Protein AF-0000000084338579 (afdb_homodimer)

Radius of gyration: 25.17 Å; Cα contacts (8 Å, |Δi|>4): 1989; chains: 2; bounding box: 60×72×58 Å

Organism: Pseudonocardia thermophila (NCBI:txid1848)

Foldseek 3Di:
DAEAEDEDDLVQWDFKFFDDDWPEEDEAFYKYWYKFFAQQNPFDDDQPDFCVVGGDPSSGWTWDTQYFYPPDAFQWKKKKAWLDKDFPDQKFKDWQDFQFFQPFHHPVRDDPDGGDDITMDMWGHDVVVQWTWDADPPDGDIDTHHFQKAWQFKFFHDAPSDMGGLLDQALRTHRQQASLRGHQKMKIHGQRHRRRRIITHNMARDADFASGSRHHRIGMITTIMHIHIGGHDGQSHMWMDHPWKTKTKAKAPPPVVRQVVQLQRQLVVCCVWPVDDSVRSSVVQVPFWDKTWRHRGTPIGMIMIMGTCVVDPDTAPSNPVSVVRVVVSVVVD/DAEAEDEDDLVQWDFKFFDDDWPEEDEAFYKYWYKFFAQQNPFDDDQPDFCVVGGDPSSGWTWDTQYFYPPDAFQWKKKKAWLDKDFPDQKFKDWQDFQFFQPFHHPVRDDPDGGDDITMDMWGHDVVVQWTWDADPPDGDIDTHHFQKAWQFKFFHDAPSDMGGLLDQALRTHRQQASLRGHQKMKIHGQRHRRRRIITHNMARDADFASGSRHHRIGMITTIMHIHIGGHDGQSHMWMDHPWKTKTKAKAPPPVVRQVVQLQRQLVVCCVWPVDDSVRSSVVQVVFWDKTWRHRTTPIGMIMIMGTCVVDPDTQPSNPVSVVRVVVSVVVD

Solvent-accessible surface area (backbone atoms only — not comparable to full-atom values): 31771 Å² total; per-residue (Å²): 126,55,74,47,77,48,70,71,54,85,89,54,46,32,44,46,30,32,92,63,77,60,73,45,78,46,55,62,57,26,33,38,42,35,43,26,46,12,35,56,60,73,56,66,85,46,56,81,44,43,60,89,79,59,55,51,84,84,54,36,29,32,23,39,43,23,34,25,32,60,88,40,36,58,45,14,20,39,36,40,31,32,60,41,64,40,76,65,48,63,46,24,32,31,44,40,46,66,39,45,24,46,86,46,40,29,94,85,50,76,58,91,66,78,52,57,72,69,44,33,47,59,27,46,44,37,76,91,79,44,26,34,32,48,60,41,82,69,60,85,59,69,40,73,35,69,56,49,44,26,40,25,22,48,26,28,16,42,49,91,86,38,66,40,56,34,59,37,24,42,53,35,26,22,30,40,39,27,70,74,48,21,62,62,23,28,38,37,35,31,20,43,34,76,20,26,36,32,32,37,19,21,20,23,43,23,46,12,38,19,22,36,40,55,40,36,31,26,17,30,23,36,36,32,34,37,36,38,72,41,86,42,82,38,44,78,40,30,32,38,37,47,95,55,32,43,32,18,44,10,46,24,77,57,51,56,53,2,39,40,44,4,46,54,48,43,32,53,48,43,23,72,70,69,63,39,38,67,68,45,26,44,56,52,43,17,38,55,22,41,28,42,31,14,22,52,42,49,83,22,17,22,16,34,29,33,37,54,43,87,70,46,78,91,72,58,66,79,83,34,46,58,62,53,50,51,55,55,45,61,68,73,106,125,54,74,48,78,50,69,71,54,84,89,53,47,31,46,45,31,32,93,65,76,59,73,45,78,45,54,62,56,26,35,38,42,34,43,25,46,13,35,57,60,74,54,65,85,46,56,82,45,42,60,88,79,59,55,50,85,83,55,37,30,32,24,38,40,24,36,26,32,61,86,39,36,61,45,14,20,39,37,40,30,31,60,40,64,40,77,64,49,62,48,25,31,31,44,38,45,67,41,44,25,47,86,45,41,28,93,84,50,76,58,91,66,76,50,56,72,67,45,33,47,60,26,46,44,39,76,90,79,43,26,33,32,48,60,42,81,66,60,86,58,68,40,74,35,70,56,49,43,24,40,25,21,47,27,29,17,42,50,93,85,39,66,40,55,35,60,36,25,41,54,35,27,23,29,39,38,29,68,74,47,21,62,62,22,29,38,38,35,31,20,44,33,75,22,26,37,32,34,36,19,22,20,23,43,23,44,12,39,20,22,35,41,56,40,35,32,25,17,29,24,36,36,32,34,38,37,37,70,41,88,43,82,38,44,78,39,30,33,39,37,47,95,55,30,42,33,19,43,10,47,24,77,58,51,56,54,2,38,40,44,4,46,55,48,42,32,53,47,42,24,73,69,69,62,38,38,68,70,44,24,43,55,52,43,17,40,56,22,40,28,43,32,13,22,54,42,49,83,20,17,22,18,34,28,35,38,55,44,88,68,46,77,91,73,58,65,79,84,36,45,58,62,53,50,52,54,54,46,60,69,73,106

Sequence (666 aa):
MDVVEFRPTPEQYAWTFGGVAPTHRIKPGTVLKLWTEDAFSGRITSTTDRPSAVLNMAEVNPQTGPFYVEGAEPGDTLALHIVDLTPARDWGASTTIPFFGGLTGTDRTALLNEPLPEQTWIYQVDRAAGTVRFEAQRGSLVIDLPLAPMLGTVGVAPPGREVRTSLVPDTFGGNMDTPEMKPGTTCYLGVNVEGALFSVGDGHYRQGEGESCGTAVEGAMDVTLIVELIKGGAPPWPRLEHDDHYAVVGSARPLEDAWRASQVGMIGWLGELYGLAELDAYQLLTQASKAPLANVVDVNYSALTLLEKSLLPAASAYDGMHAHLRSIAKGLSMDVVEFRPTPEQYAWTFGGVAPTHRIKPGTVLKLWTEDAFSGRITSTTDRPSAVLNMAEVNPQTGPFYVEGAEPGDTLALHIVDLTPARDWGASTTIPFFGGLTGTDRTALLNEPLPEQTWIYQVDRAAGTVRFEAQRGSLVIDLPLAPMLGTVGVAPPGREVRTSLVPDTFGGNMDTPEMKPGTTCYLGVNVEGALFSVGDGHYRQGEGESCGTAVEGAMDVTLIVELIKGGAPPWPRLEHDDHYAVVGSARPLEDAWRASQVGMIGWLGELYGLAELDAYQLLTQASKAPLANVVDVNYSALTLLEKSLLPAASAYDGMHAHLRSIAKGLS

Secondary structure (DSSP, 8-state):
--EEEE---GGG-B-EESSS--SEEE-TT-EEEEEE--TTTT---STT--HHHH--GGG-S-EEEEEEETT--TT-EEEEEEEEEEESSSEEEEEEBTTBSTTS--SSS--SSPPPPPEEEEEEEETTTTEEEEE-SSSS-EEEEEP--EEEEEE---STT--EETT-EETTEES---TTS-TTPEEEEE--STTEEEEEEEEEEE--TB-TTS--EE--EEEEEEEEEESS---SS-EEE-SSEEEEEEEESSHHHHHHHHHHHHHHHHHHHH---HHHHHHHHHHH-B--EEESSSSSEEEEEEEEGGGS----GGGGHHHHHHHHHHHH-/--EEEE---GGG-B-EESSS--SEEE-TT-EEEEEE--TTTT---STT--HHHH--GGG-S-EEEEEEETT--TT-EEEEEEEEEEESSSEEEEEEBTTBSTTS--SSS--SSPPPPPEEEEEEEETTTTEEEEE-SSSS-EEEEEP--EEEEEE---STT--EETT-EETTEES---TTS-TTPEEEEE--STTEEEEEEEEEEE--TB-TTS--EE--EEEEEEEEEESS---SS-EEE-SSEEEEEEEESSHHHHHHHHHHHHHHHHHHHH---HHHHHHHHHHH-B--EEESSSSSEEEEEEEEGGGS----GGGGHHHHHHHHHHHH-

Nearest PDB structures (foldseek):
  5ubu-assembly1_A  TM=9.499E-01  e=3.798E-36  Yersinia enterocolitica subsp. palearctica Y11
  2ii1-assembly2_B  TM=9.496E-01  e=6.805E-31  Halalkalibacterium halodurans
  3tkk-assembly2_D  TM=9.260E-01  e=2.497E-30  Caldanaerobacter subterraneus subsp. tengcongensis
  2f4l-assembly2_D  TM=9.313E-01  e=1.833E-28  Thermotoga maritima MSB8
  3b9t-assembly2_D  TM=8.393E-01  e=1.686E-26  Methylobacillus flagellatus KT

pLDDT: mean 97.5, std 2.76, range [66.0, 99.0]

Structure (mmCIF, N/CA/C/O backbone):
data_AF-0000000084338579-model_v1
#
loop_
_entity.id
_entity.type
_entity.pdbx_description
1 polymer Acetamidase/formamidase
#
loop_
_atom_site.group_PDB
_atom_site.id
_atom_site.type_symbol
_atom_site.label_atom_id
_atom_site.label_alt_id
_atom_site.label_comp_id
_atom_site.label_asym_id
_atom_site.label_entity_id
_atom_site.label_seq_id
_atom_site.pdbx_PDB_ins_code
_atom_site.Cartn_x
_atom_site.Cartn_y
_atom_site.Cartn_z
_atom_site.occupancy
_atom_site.B_iso_or_equiv
_atom_site.auth_seq_id
_atom_site.auth_comp_id
_atom_site.auth_asym_id
_atom_site.auth_atom_id
_atom_site.pdbx_PDB_model_num
ATOM 1 N N . MET A 1 1 ? -13.477 36.688 0.063 1 83.75 1 MET A N 1
ATOM 2 C CA . MET A 1 1 ? -12.844 35.625 0.823 1 83.75 1 MET A CA 1
ATOM 3 C C . MET A 1 1 ? -11.75 36.156 1.734 1 83.75 1 MET A C 1
ATOM 5 O O . MET A 1 1 ? -10.945 37 1.312 1 83.75 1 MET A O 1
ATOM 9 N N . ASP A 1 2 ? -11.797 35.906 3.064 1 92 2 ASP A N 1
ATOM 10 C CA . ASP A 1 2 ? -10.797 36.344 4.027 1 92 2 ASP A CA 1
ATOM 11 C C . ASP A 1 2 ? -9.477 35.594 3.842 1 92 2 ASP A C 1
ATOM 13 O O . ASP A 1 2 ? -9.477 34.406 3.543 1 92 2 ASP A O 1
ATOM 17 N N . VAL A 1 3 ? -8.438 36.344 3.9 1 96.69 3 VAL A N 1
ATOM 18 C CA . VAL A 1 3 ? -7.105 35.781 3.826 1 96.69 3 VAL A CA 1
ATOM 19 C C . VAL A 1 3 ? -6.34 36.062 5.117 1 96.69 3 VAL A C 1
ATOM 21 O O . VAL A 1 3 ? -6.305 37.219 5.574 1 96.69 3 VAL A O 1
ATOM 24 N N . VAL A 1 4 ? -5.836 35.094 5.734 1 97.94 4 VAL A N 1
ATOM 25 C CA . VAL A 1 4 ? -4.984 35.219 6.914 1 97.94 4 VAL A CA 1
ATOM 26 C C . VAL A 1 4 ? -3.58 34.719 6.594 1 97.94 4 VAL A C 1
ATOM 28 O O . VAL A 1 4 ? -3.416 33.594 6.098 1 97.94 4 VAL A O 1
ATOM 31 N N . GLU A 1 5 ? -2.586 35.531 6.77 1 98.31 5 GLU A N 1
ATOM 32 C CA . GLU A 1 5 ? -1.183 35.156 6.641 1 98.31 5 GLU A CA 1
ATOM 33 C C . GLU A 1 5 ? -0.532 34.969 8.008 1 98.31 5 GLU A C 1
ATOM 35 O O . GLU A 1 5 ? -0.719 35.812 8.906 1 98.31 5 GLU A O 1
ATOM 40 N N . PHE A 1 6 ? 0.14 33.906 8.148 1 98.5 6 PHE A N 1
ATOM 41 C CA . PHE A 1 6 ? 0.76 33.656 9.445 1 98.5 6 PHE A CA 1
ATOM 42 C C . PHE A 1 6 ? 2.088 32.938 9.289 1 98.5 6 PHE A C 1
ATOM 44 O O . PHE A 1 6 ? 2.135 31.828 8.75 1 98.5 6 PHE A O 1
ATOM 51 N N . ARG A 1 7 ? 3.158 33.469 9.641 1 98.12 7 ARG A N 1
ATOM 52 C CA . ARG A 1 7 ? 4.496 32.906 9.781 1 98.12 7 ARG A CA 1
ATOM 53 C C . ARG A 1 7 ? 4.945 32.906 11.234 1 98.12 7 ARG A C 1
ATOM 55 O O . ARG A 1 7 ? 5.477 33.906 11.727 1 98.12 7 ARG A O 1
ATOM 62 N N . PRO A 1 8 ? 4.777 31.797 11.922 1 98.06 8 PRO A N 1
ATOM 63 C CA . PRO A 1 8 ? 5.094 31.781 13.352 1 98.06 8 PRO A CA 1
ATOM 64 C C . PRO A 1 8 ? 6.582 31.984 13.633 1 98.06 8 PRO A C 1
ATOM 66 O O . PRO A 1 8 ? 7.422 31.531 12.852 1 98.06 8 PRO A O 1
ATOM 69 N N . THR A 1 9 ? 6.879 32.656 14.75 1 96.19 9 THR A N 1
ATOM 70 C CA . THR A 1 9 ? 8.211 32.562 15.344 1 96.19 9 THR A CA 1
ATOM 71 C C . THR A 1 9 ? 8.391 31.281 16.141 1 96.19 9 THR A C 1
ATOM 73 O O . THR A 1 9 ? 7.41 30.609 16.453 1 96.19 9 THR A O 1
ATOM 76 N N . PRO A 1 10 ? 9.602 30.906 16.406 1 94.25 10 PRO A N 1
ATOM 77 C CA . PRO A 1 10 ? 9.836 29.641 17.125 1 94.25 10 PRO A CA 1
ATOM 78 C C . PRO A 1 10 ? 9.062 29.547 18.422 1 94.25 10 PRO A C 1
ATOM 80 O O . PRO A 1 10 ? 8.648 28.453 18.828 1 94.25 10 PRO A O 1
ATOM 83 N N . GLU A 1 11 ? 8.789 30.719 19.078 1 94.94 11 GLU A N 1
ATOM 84 C CA . GLU A 1 11 ? 8.094 30.734 20.359 1 94.94 11 GLU A CA 1
ATOM 85 C C . GLU A 1 11 ? 6.598 30.484 20.172 1 94.94 11 GLU A C 1
ATOM 87 O O . GLU A 1 11 ? 5.887 30.219 21.141 1 94.94 11 GLU A O 1
ATOM 92 N N . GLN A 1 12 ? 6.18 30.516 18.969 1 97.12 12 GLN A N 1
ATOM 93 C CA . GLN A 1 12 ? 4.75 30.406 18.688 1 97.12 12 GLN A CA 1
ATOM 94 C C . GLN A 1 12 ? 4.402 29 18.172 1 97.12 12 GLN A C 1
ATOM 96 O O . GLN A 1 12 ? 3.23 28.703 17.953 1 97.12 12 GLN A O 1
ATOM 101 N N . TYR A 1 13 ? 5.422 28.188 18.016 1 97.56 13 TYR A N 1
ATOM 102 C CA . TYR A 1 13 ? 5.156 26.828 17.578 1 97.56 13 TYR A CA 1
ATOM 103 C C . TYR A 1 13 ? 4.41 26.031 18.641 1 97.56 13 TYR A C 1
ATOM 105 O O . TYR A 1 13 ? 4.629 26.25 19.844 1 97.56 13 TYR A O 1
ATOM 113 N N . ALA A 1 14 ? 3.523 25.234 18.234 1 97.5 14 ALA A N 1
ATOM 114 C CA . ALA A 1 14 ? 2.957 24.203 19.094 1 97.5 14 ALA A CA 1
ATOM 115 C C . ALA A 1 14 ? 3.594 22.844 18.812 1 97.5 14 ALA A C 1
ATOM 117 O O . ALA A 1 14 ? 3.973 22.562 17.672 1 97.5 14 ALA A O 1
ATOM 118 N N . TRP A 1 15 ? 3.689 21.969 19.828 1 98.12 15 TRP A N 1
ATOM 119 C CA . TRP A 1 15 ? 4.281 20.641 19.656 1 98.12 15 TRP A CA 1
ATOM 120 C C . TRP A 1 15 ? 3.299 19.547 20.047 1 98.12 15 TRP A C 1
ATOM 122 O O . TRP A 1 15 ? 3.68 18.391 20.188 1 98.12 15 TRP A O 1
ATOM 132 N N . THR A 1 16 ? 2.092 19.969 20.297 1 98.19 16 THR A N 1
ATOM 133 C CA . THR A 1 16 ? 1.02 19.047 20.672 1 98.19 16 THR A CA 1
ATOM 134 C C . THR A 1 16 ? -0.261 19.375 19.906 1 98.19 16 THR A C 1
ATOM 136 O O . THR A 1 16 ? -0.4 20.469 19.359 1 98.19 16 THR A O 1
ATOM 139 N N . PHE A 1 17 ? -1.096 18.422 19.781 1 98.44 17 PHE A N 1
ATOM 140 C CA . PHE A 1 17 ? -2.508 18.641 19.5 1 98.44 17 PHE A CA 1
ATOM 141 C C . PHE A 1 17 ? -3.32 18.703 20.781 1 98.44 17 PHE A C 1
ATOM 143 O O . PHE A 1 17 ? -3.295 17.766 21.578 1 98.44 17 PHE A O 1
ATOM 150 N N . GLY A 1 18 ? -3.967 19.812 20.906 1 97.81 18 GLY A N 1
ATOM 151 C CA . GLY A 1 18 ? -4.598 20.078 22.188 1 97.81 18 GLY A CA 1
ATOM 152 C C . GLY A 1 18 ? -3.668 20.75 23.188 1 97.81 18 GLY A C 1
ATOM 153 O O . GLY A 1 18 ? -2.447 20.703 23.031 1 97.81 18 GLY A O 1
ATOM 154 N N . GLY A 1 19 ? -4.234 21.469 24.125 1 97.44 19 GLY A N 1
ATOM 155 C CA . GLY A 1 19 ? -3.492 22 25.25 1 97.44 19 GLY A CA 1
ATOM 156 C C . GLY A 1 19 ? -2.805 23.312 24.953 1 97.44 19 GLY A C 1
ATOM 157 O O . GLY A 1 19 ? -2.098 23.859 25.812 1 97.44 19 GLY A O 1
ATOM 158 N N . VAL A 1 20 ? -2.896 23.844 23.797 1 97.25 20 VAL A N 1
ATOM 159 C CA . VAL A 1 20 ? -2.297 25.109 23.391 1 97.25 20 VAL A CA 1
ATOM 160 C C . VAL A 1 20 ? -3.389 26.094 22.953 1 97.25 20 VAL A C 1
ATOM 162 O O . VAL A 1 20 ? -4.324 25.703 22.25 1 97.25 20 VAL A O 1
ATOM 165 N N . ALA A 1 21 ? -3.307 27.344 23.438 1 97.75 21 ALA A N 1
ATOM 166 C CA . ALA A 1 21 ? -4.27 28.359 23.047 1 97.75 21 ALA A CA 1
ATOM 167 C C . ALA A 1 21 ? -4.176 28.656 21.547 1 97.75 21 ALA A C 1
ATOM 169 O O . ALA A 1 21 ? -3.094 28.578 20.953 1 97.75 21 ALA A O 1
ATOM 170 N N . PRO A 1 22 ? -5.301 28.953 20.938 1 98.5 22 PRO A N 1
ATOM 171 C CA . PRO A 1 22 ? -5.25 29.266 19.516 1 98.5 22 PRO A CA 1
ATOM 172 C C . PRO A 1 22 ? -4.43 30.5 19.203 1 98.5 22 PRO A C 1
ATOM 174 O O . PRO A 1 22 ? -4.457 31.469 19.953 1 98.5 22 PRO A O 1
ATOM 177 N N . THR A 1 23 ? -3.777 30.469 18.078 1 98.25 23 THR A N 1
ATOM 178 C CA . THR A 1 23 ? -3.014 31.609 17.609 1 98.25 23 THR A CA 1
ATOM 179 C C . THR A 1 23 ? -3.928 32.625 16.938 1 98.25 23 THR A C 1
ATOM 181 O O . THR A 1 23 ? -3.686 33.844 17 1 98.25 23 THR A O 1
ATOM 184 N N . HIS A 1 24 ? -4.93 32.156 16.234 1 98.44 24 HIS A N 1
ATOM 185 C CA . HIS A 1 24 ? -5.895 32.938 15.484 1 98.44 24 HIS A CA 1
ATOM 186 C C . HIS A 1 24 ? -7.301 32.375 15.602 1 98.44 24 HIS A C 1
ATOM 188 O O . HIS A 1 24 ? -7.461 31.172 15.844 1 98.44 24 HIS A O 1
ATOM 194 N N . ARG A 1 25 ? -8.211 33.219 15.477 1 98.62 25 ARG A N 1
ATOM 195 C CA . ARG A 1 25 ? -9.602 32.844 15.242 1 98.62 25 ARG A CA 1
ATOM 196 C C . ARG A 1 25 ? -10.023 33.188 13.812 1 98.62 25 ARG A C 1
ATOM 198 O O . ARG A 1 25 ? -9.82 34.281 13.344 1 98.62 25 ARG A O 1
ATOM 205 N N . ILE A 1 26 ? -10.57 32.219 13.117 1 98.69 26 ILE A N 1
ATOM 206 C CA . ILE A 1 26 ? -10.883 32.406 11.703 1 98.69 26 ILE A CA 1
ATOM 207 C C . ILE A 1 26 ? -12.305 31.938 11.422 1 98.69 26 ILE A C 1
ATOM 209 O O . ILE A 1 26 ? -12.852 31.125 12.164 1 98.69 26 ILE A O 1
ATOM 213 N N . LYS A 1 27 ? -12.883 32.375 10.32 1 98.56 27 LYS A N 1
ATOM 214 C CA . LYS A 1 27 ? -14.195 31.953 9.852 1 98.56 27 LYS A CA 1
ATOM 215 C C . LYS A 1 27 ? -14.07 30.859 8.797 1 98.56 27 LYS A C 1
ATOM 217 O O . LYS A 1 27 ? -13.109 30.828 8.031 1 98.56 27 LYS A O 1
ATOM 222 N N . PRO A 1 28 ? -15.086 29.953 8.82 1 98.44 28 PRO A N 1
ATOM 223 C CA . PRO A 1 28 ? -15.117 29.062 7.656 1 98.44 28 PRO A CA 1
ATOM 224 C C . PRO A 1 28 ? -15.086 29.828 6.328 1 98.44 28 PRO A C 1
ATOM 226 O O . PRO A 1 28 ? -15.719 30.875 6.203 1 98.44 28 PRO A O 1
ATOM 229 N N . GLY A 1 29 ? -14.336 29.266 5.418 1 97.69 29 GLY A N 1
ATOM 230 C CA . GLY A 1 29 ? -14.18 29.938 4.137 1 97.69 29 GLY A CA 1
ATOM 231 C C . GLY A 1 29 ? -12.891 30.75 4.035 1 97.69 29 GLY A C 1
ATOM 232 O O . GLY A 1 29 ? -12.562 31.266 2.971 1 97.69 29 GLY A O 1
ATOM 233 N N . THR A 1 30 ? -12.102 30.812 5.062 1 98.31 30 THR A N 1
ATOM 234 C CA . THR A 1 30 ? -10.875 31.594 5.109 1 98.31 30 THR A CA 1
ATOM 235 C C . THR A 1 30 ? -9.758 30.906 4.332 1 98.31 30 THR A C 1
ATOM 237 O O . THR A 1 30 ? -9.609 29.672 4.406 1 98.31 30 THR A O 1
ATOM 240 N N . VAL A 1 31 ? -9.016 31.656 3.529 1 98.62 31 VAL A N 1
ATOM 241 C CA . VAL A 1 31 ? -7.766 31.203 2.936 1 98.62 31 VAL A CA 1
ATOM 242 C C . VAL A 1 31 ? -6.609 31.484 3.891 1 98.62 31 VAL A C 1
ATOM 244 O O . VAL A 1 31 ? -6.465 32.625 4.379 1 98.62 31 VAL A O 1
ATOM 247 N N . LEU A 1 32 ? -5.848 30.516 4.172 1 98.75 32 LEU A N 1
ATOM 248 C CA . LEU A 1 32 ? -4.668 30.656 5.02 1 98.75 32 LEU A CA 1
ATOM 249 C C . LEU A 1 32 ? -3.389 30.547 4.191 1 98.75 32 LEU A C 1
ATOM 251 O O . LEU A 1 32 ? -3.227 29.625 3.402 1 98.75 32 LEU A O 1
ATOM 255 N N . LYS A 1 33 ? -2.518 31.484 4.27 1 98.62 33 LYS A N 1
ATOM 256 C CA . LYS A 1 33 ? -1.148 31.453 3.766 1 98.62 33 LYS A CA 1
ATOM 257 C C . LYS A 1 33 ? -0.145 31.312 4.906 1 98.62 33 LYS A C 1
ATOM 259 O O . LYS A 1 33 ? 0.092 32.281 5.652 1 98.62 33 LYS A O 1
ATOM 264 N N . LEU A 1 34 ? 0.449 30.172 4.988 1 98.81 34 LEU A N 1
ATOM 265 C CA . LEU A 1 34 ? 1.181 29.812 6.195 1 98.81 34 LEU A CA 1
ATOM 266 C C . LEU A 1 34 ? 2.625 29.453 5.867 1 98.81 34 LEU A C 1
ATOM 268 O O . LEU A 1 34 ? 2.934 29.078 4.734 1 98.81 34 LEU A O 1
ATOM 272 N N . TRP A 1 35 ? 3.443 29.672 6.855 1 98.5 35 TRP A N 1
ATOM 273 C CA . TRP A 1 35 ? 4.762 29.062 6.891 1 98.5 35 TRP A CA 1
ATOM 274 C C . TRP A 1 35 ? 4.801 27.922 7.902 1 98.5 35 TRP A C 1
ATOM 276 O O . TRP A 1 35 ? 4.324 28.062 9.031 1 98.5 35 TRP A O 1
ATOM 286 N N . THR A 1 36 ? 5.293 26.75 7.5 1 98.62 36 THR A N 1
ATOM 287 C CA . THR A 1 36 ? 5.555 25.641 8.43 1 98.62 36 THR A CA 1
ATOM 288 C C . THR A 1 36 ? 7.039 25.312 8.461 1 98.62 36 THR A C 1
ATOM 290 O O . THR A 1 36 ? 7.707 25.312 7.426 1 98.62 36 THR A O 1
ATOM 293 N N . GLU A 1 37 ? 7.551 25.141 9.625 1 97.94 37 GLU A N 1
ATOM 294 C CA . GLU A 1 37 ? 8.922 24.688 9.805 1 97.94 37 GLU A CA 1
ATOM 295 C C . GLU A 1 37 ? 9.039 23.188 9.547 1 97.94 37 GLU A C 1
ATOM 297 O O . GLU A 1 37 ? 8.031 22.469 9.516 1 97.94 37 GLU A O 1
ATOM 302 N N . ASP A 1 38 ? 10.273 22.719 9.258 1 97.38 38 ASP A N 1
ATOM 303 C CA . ASP A 1 38 ? 10.492 21.297 9.031 1 97.38 38 ASP A CA 1
ATOM 304 C C . ASP A 1 38 ? 10.422 20.516 10.352 1 97.38 38 ASP A C 1
ATOM 306 O O . ASP A 1 38 ? 10.312 21.109 11.422 1 97.38 38 ASP A O 1
ATOM 310 N N . ALA A 1 39 ? 10.438 19.234 10.25 1 97.62 39 ALA A N 1
ATOM 311 C CA . ALA A 1 39 ? 10.258 18.328 11.391 1 97.62 39 ALA A CA 1
ATOM 312 C C . ALA A 1 39 ? 11.336 18.562 12.445 1 97.62 39 ALA A C 1
ATOM 314 O O . ALA A 1 39 ? 11.109 18.312 13.633 1 97.62 39 ALA A O 1
ATOM 315 N N . PHE A 1 40 ? 12.547 19.078 12.062 1 97.69 40 PHE A N 1
ATOM 316 C CA . PHE A 1 40 ? 13.711 19.172 12.938 1 97.69 40 PHE A CA 1
ATOM 317 C C . PHE A 1 40 ? 13.805 20.562 13.562 1 97.69 40 PHE A C 1
ATOM 319 O O . PHE A 1 40 ? 14.789 20.891 14.227 1 97.69 40 PHE A O 1
ATOM 326 N N . SER A 1 41 ? 12.828 21.438 13.258 1 96.62 41 SER A N 1
ATOM 327 C CA . SER A 1 41 ? 12.797 22.812 13.734 1 96.62 41 SER A CA 1
ATOM 328 C C . SER A 1 41 ? 13.992 23.609 13.211 1 96.62 41 SER A C 1
ATOM 330 O O . SER A 1 41 ? 14.547 24.453 13.922 1 96.62 41 SER A O 1
ATOM 332 N N . GLY A 1 42 ? 14.453 23.219 12.047 1 94.94 42 GLY A N 1
ATOM 333 C CA . GLY A 1 42 ? 15.516 23.938 11.367 1 94.94 42 GLY A CA 1
ATOM 334 C C . GLY A 1 42 ? 16.891 23.625 11.914 1 94.94 42 GLY A C 1
ATOM 335 O O . GLY A 1 42 ? 17.875 24.297 11.578 1 94.94 42 GLY A O 1
ATOM 336 N N . ARG A 1 43 ? 17.031 22.547 12.602 1 96.44 43 ARG A N 1
ATOM 337 C CA . ARG A 1 43 ? 18.266 22.328 13.344 1 96.44 43 ARG A CA 1
ATOM 338 C C . ARG A 1 43 ? 19.234 21.469 12.555 1 96.44 43 ARG A C 1
ATOM 340 O O . ARG A 1 43 ? 20.438 21.422 12.852 1 96.44 43 ARG A O 1
ATOM 347 N N . ILE A 1 44 ? 18.75 20.688 11.609 1 97.5 44 ILE A N 1
ATOM 348 C CA . ILE A 1 44 ? 19.625 19.875 10.758 1 97.5 44 ILE A CA 1
ATOM 349 C C . ILE A 1 44 ? 19.859 20.594 9.438 1 97.5 44 ILE A C 1
ATOM 351 O O . ILE A 1 44 ? 18.938 20.781 8.641 1 97.5 44 ILE A O 1
ATOM 355 N N . THR A 1 45 ? 21.156 21 9.18 1 96.69 45 THR A N 1
ATOM 356 C CA . THR A 1 45 ? 21.422 21.859 8.031 1 96.69 45 THR A CA 1
ATOM 357 C C . THR A 1 45 ? 22.625 21.344 7.242 1 96.69 45 THR A C 1
ATOM 359 O O . THR A 1 45 ? 22.938 21.875 6.172 1 96.69 45 THR A O 1
ATOM 362 N N . SER A 1 46 ? 23.312 20.297 7.816 1 97.44 46 SER A N 1
ATOM 363 C CA . SER A 1 46 ? 24.516 19.797 7.164 1 97.44 46 SER A CA 1
ATOM 364 C C . SER A 1 46 ? 24.625 18.281 7.289 1 97.44 46 SER A C 1
ATOM 366 O O . SER A 1 46 ? 24.062 17.688 8.219 1 97.44 46 SER A O 1
ATOM 368 N N . THR A 1 47 ? 25.359 17.688 6.355 1 97.5 47 THR A N 1
ATOM 369 C CA . THR A 1 47 ? 25.531 16.234 6.363 1 97.5 47 THR A CA 1
ATOM 370 C C . THR A 1 47 ? 26.328 15.797 7.59 1 97.5 47 THR A C 1
ATOM 372 O O . THR A 1 47 ? 26.344 14.609 7.93 1 97.5 47 THR A O 1
ATOM 375 N N . THR A 1 48 ? 26.969 16.719 8.273 1 97.25 48 THR A N 1
ATOM 376 C CA . THR A 1 48 ? 27.781 16.375 9.43 1 97.25 48 THR A CA 1
ATOM 377 C C . THR A 1 48 ? 26.984 16.5 10.719 1 97.25 48 THR A C 1
ATOM 379 O O . THR A 1 48 ? 27.453 16.125 11.797 1 97.25 48 THR A O 1
ATOM 382 N N . ASP A 1 49 ? 25.781 17.047 10.578 1 97.06 49 ASP A N 1
ATOM 383 C CA . ASP A 1 49 ? 24.938 17.156 11.766 1 97.06 49 ASP A CA 1
ATOM 384 C C . ASP A 1 49 ? 24.5 15.766 12.258 1 97.06 49 ASP A C 1
ATOM 386 O O . ASP A 1 49 ? 24.125 14.914 11.453 1 97.06 49 ASP A O 1
ATOM 390 N N . ARG A 1 50 ? 24.609 15.578 13.531 1 95.94 50 ARG A N 1
ATOM 391 C CA . ARG A 1 50 ? 24.109 14.375 14.203 1 95.94 50 ARG A CA 1
ATOM 392 C C . ARG A 1 50 ? 22.828 14.664 14.969 1 95.94 50 ARG A C 1
ATOM 394 O O . ARG A 1 50 ? 22.812 15.508 15.859 1 95.94 50 ARG A O 1
ATOM 401 N N . PRO A 1 51 ? 21.766 13.977 14.594 1 94.69 51 PRO A N 1
ATOM 402 C CA . PRO A 1 51 ? 20.5 14.234 15.266 1 94.69 51 PRO A CA 1
ATOM 403 C C . PRO A 1 51 ? 20.609 14.219 16.781 1 94.69 51 PRO A C 1
ATOM 405 O O . PRO A 1 51 ? 20.078 15.094 17.469 1 94.69 51 PRO A O 1
ATOM 408 N N . SER A 1 52 ? 21.344 13.281 17.359 1 93.75 52 SER A N 1
ATOM 409 C CA . SER A 1 52 ? 21.469 13.164 18.797 1 93.75 52 SER A CA 1
ATOM 410 C C . SER A 1 52 ? 22.125 14.414 19.391 1 93.75 52 SER A C 1
ATOM 412 O O . SER A 1 52 ? 21.906 14.734 20.562 1 93.75 52 SER A O 1
ATOM 414 N N . ALA A 1 53 ? 22.875 15.086 18.594 1 95.25 53 ALA A N 1
ATOM 415 C CA . ALA A 1 53 ? 23.625 16.25 19.078 1 95.25 53 ALA A CA 1
ATOM 416 C C . ALA A 1 53 ? 22.828 17.531 18.922 1 95.25 53 ALA A C 1
ATOM 418 O O . ALA A 1 53 ? 23 18.484 19.688 1 95.25 53 ALA A O 1
ATOM 419 N N . VAL A 1 54 ? 21.953 17.531 17.953 1 95.12 54 VAL A N 1
ATOM 420 C CA . VAL A 1 54 ? 21.422 18.844 17.609 1 95.12 54 VAL A CA 1
ATOM 421 C C . VAL A 1 54 ? 19.906 18.875 17.844 1 95.12 54 VAL A C 1
ATOM 423 O O . VAL A 1 54 ? 19.312 19.953 17.922 1 95.12 54 VAL A O 1
ATOM 426 N N . LEU A 1 55 ? 19.281 17.734 17.969 1 94.5 55 LEU A N 1
ATOM 427 C CA . LEU A 1 55 ? 17.828 17.719 18.078 1 94.5 55 LEU A CA 1
ATOM 428 C C . LEU A 1 55 ? 17.391 17.703 19.547 1 94.5 55 LEU A C 1
ATOM 430 O O . LEU A 1 55 ? 18.062 17.109 20.375 1 94.5 55 LEU A O 1
ATOM 434 N N . ASN A 1 56 ? 16.391 18.422 19.828 1 91.88 56 ASN A N 1
ATOM 435 C CA . ASN A 1 56 ? 15.562 18.266 21.016 1 91.88 56 ASN A CA 1
ATOM 436 C C . ASN A 1 56 ? 14.258 17.547 20.703 1 91.88 56 ASN A C 1
ATOM 438 O O . ASN A 1 56 ? 13.352 18.125 20.109 1 91.88 56 ASN A O 1
ATOM 442 N N . MET A 1 57 ? 14.117 16.328 21.156 1 87.62 57 MET A N 1
ATOM 443 C CA . MET A 1 57 ? 13.008 15.461 20.75 1 87.62 57 MET A CA 1
ATOM 444 C C . MET A 1 57 ? 11.672 16.031 21.219 1 87.62 57 MET A C 1
ATOM 446 O O . MET A 1 57 ? 10.617 15.656 20.703 1 87.62 57 MET A O 1
ATOM 450 N N . ALA A 1 58 ? 11.742 16.875 22.188 1 90 58 ALA A N 1
ATOM 451 C CA . ALA A 1 58 ? 10.523 17.547 22.641 1 90 58 ALA A CA 1
ATOM 452 C C . ALA A 1 58 ? 10.125 18.672 21.703 1 90 58 ALA A C 1
ATOM 454 O O . ALA A 1 58 ? 9.023 19.219 21.797 1 90 58 ALA A O 1
ATOM 455 N N . GLU A 1 59 ? 11.023 19 20.781 1 94.69 59 GLU A N 1
ATOM 456 C CA . GLU A 1 59 ? 10.789 20.109 19.875 1 94.69 59 GLU A CA 1
ATOM 457 C C . GLU A 1 59 ? 10.914 19.656 18.422 1 94.69 59 GLU A C 1
ATOM 459 O O . GLU A 1 59 ? 11.555 20.328 17.609 1 94.69 59 GLU A O 1
ATOM 464 N N . VAL A 1 60 ? 10.375 18.453 18.172 1 95.56 60 VAL A N 1
ATOM 465 C CA . VAL A 1 60 ? 10.289 17.984 16.797 1 95.56 60 VAL A CA 1
ATOM 466 C C . VAL A 1 60 ? 8.852 18.078 16.312 1 95.56 60 VAL A C 1
ATOM 468 O O . VAL A 1 60 ? 7.906 18.031 17.094 1 95.56 60 VAL A O 1
ATOM 471 N N . ASN A 1 61 ? 8.688 18.281 14.984 1 97.69 61 ASN A N 1
ATOM 472 C CA . ASN A 1 61 ? 7.41 18.438 14.297 1 97.69 61 ASN A CA 1
ATOM 473 C C . ASN A 1 61 ? 6.637 19.641 14.82 1 97.69 61 ASN A C 1
ATOM 475 O O . ASN A 1 61 ? 5.477 19.516 15.219 1 97.69 61 ASN A O 1
ATOM 479 N N . PRO A 1 62 ? 7.316 20.828 14.828 1 98.44 62 PRO A N 1
ATOM 480 C CA . PRO A 1 62 ? 6.574 22.031 15.234 1 98.44 62 PRO A CA 1
ATOM 481 C C . PRO A 1 62 ? 5.336 22.281 14.375 1 98.44 62 PRO A C 1
ATOM 483 O O . PRO A 1 62 ? 5.371 22.078 13.156 1 98.44 62 PRO A O 1
ATOM 486 N N . GLN A 1 63 ? 4.277 22.672 14.992 1 98.56 63 GLN A N 1
ATOM 487 C CA . GLN A 1 63 ? 3.014 22.891 14.305 1 98.56 63 GLN A CA 1
ATOM 488 C C . GLN A 1 63 ? 2.73 24.391 14.148 1 98.56 63 GLN A C 1
ATOM 490 O O . GLN A 1 63 ? 3.023 25.172 15.055 1 98.56 63 GLN A O 1
ATOM 495 N N . THR A 1 64 ? 2.227 24.766 13.047 1 98.81 64 THR A N 1
ATOM 496 C CA . THR A 1 64 ? 1.664 26.094 12.82 1 98.81 64 THR A CA 1
ATOM 497 C C . THR A 1 64 ? 0.169 26.109 13.125 1 98.81 64 THR A C 1
ATOM 499 O O . THR A 1 64 ? -0.601 25.359 12.523 1 98.81 64 THR A O 1
ATOM 502 N N . GLY A 1 65 ? -0.251 27 13.914 1 98.19 65 GLY A N 1
ATOM 503 C CA . GLY A 1 65 ? -1.535 26.984 14.602 1 98.19 65 GLY A CA 1
ATOM 504 C C . GLY A 1 65 ? -1.408 26.922 16.109 1 98.19 65 GLY A C 1
ATOM 505 O O . GLY A 1 65 ? -0.373 27.281 16.672 1 98.19 65 GLY A O 1
ATOM 506 N N . PRO A 1 66 ? -2.449 26.438 16.828 1 98.62 66 PRO A N 1
ATOM 507 C CA . PRO A 1 66 ? -3.748 26.016 16.312 1 98.62 66 PRO A CA 1
ATOM 508 C C . PRO A 1 66 ? -4.625 27.188 15.867 1 98.62 66 PRO A C 1
ATOM 510 O O . PRO A 1 66 ? -4.453 28.297 16.344 1 98.62 66 PRO A O 1
ATOM 513 N N . PHE A 1 67 ? -5.445 26.906 15 1 98.94 67 PHE A N 1
ATOM 514 C CA . PHE A 1 67 ? -6.449 27.875 14.562 1 98.94 67 PHE A CA 1
ATOM 515 C C . PHE A 1 67 ? -7.82 27.516 15.133 1 98.94 67 PHE A C 1
ATOM 517 O O . PHE A 1 67 ? -8.258 26.375 15.047 1 98.94 67 PHE A O 1
ATOM 524 N N . TYR A 1 68 ? -8.445 28.484 15.734 1 98.94 68 TYR A N 1
ATOM 525 C CA . TYR A 1 68 ? -9.82 28.359 16.188 1 98.94 68 TYR A CA 1
ATOM 526 C C . TYR A 1 68 ? -10.797 28.672 15.055 1 98.94 68 TYR A C 1
ATOM 528 O O . TYR A 1 68 ? -10.812 29.797 14.531 1 98.94 68 TYR A O 1
ATOM 536 N N . VAL A 1 69 ? -11.586 27.719 14.68 1 98.94 69 VAL A N 1
ATOM 537 C CA . VAL A 1 69 ? -12.555 27.906 13.602 1 98.94 69 VAL A CA 1
ATOM 538 C C . VAL A 1 69 ? -13.914 28.266 14.188 1 98.94 69 VAL A C 1
ATOM 540 O O . VAL A 1 69 ? -14.547 27.453 14.867 1 98.94 69 VAL A O 1
ATOM 543 N N . GLU A 1 70 ? -14.391 29.406 13.859 1 98.88 70 GLU A N 1
ATOM 544 C CA . GLU A 1 70 ? -15.648 29.891 14.414 1 98.88 70 GLU A CA 1
ATOM 545 C C . GLU A 1 70 ? -16.812 29 14.016 1 98.88 70 GLU A C 1
ATOM 547 O O . GLU A 1 70 ? -16.969 28.641 12.852 1 98.88 70 GLU A O 1
ATOM 552 N N . GLY A 1 71 ? -17.594 28.594 15.039 1 98.81 71 GLY A N 1
ATOM 553 C CA . GLY A 1 71 ? -18.797 27.812 14.805 1 98.81 71 GLY A CA 1
ATOM 554 C C . GLY A 1 71 ? -18.547 26.312 14.844 1 98.81 71 GLY A C 1
ATOM 555 O O . GLY A 1 71 ? -19.5 25.531 14.883 1 98.81 71 GLY A O 1
ATOM 556 N N . ALA A 1 72 ? -17.328 25.891 14.836 1 98.94 72 ALA A N 1
ATOM 557 C CA . ALA A 1 72 ? -17.031 24.453 14.875 1 98.94 72 ALA A CA 1
ATOM 558 C C . ALA A 1 72 ? -17.375 23.875 16.25 1 98.94 72 ALA A C 1
ATOM 560 O O . ALA A 1 72 ? -16.969 24.406 17.281 1 98.94 72 ALA A O 1
ATOM 561 N N . GLU A 1 73 ? -18.109 22.797 16.266 1 98.81 73 GLU A N 1
ATOM 562 C CA . GLU A 1 73 ? -18.531 22.078 17.469 1 98.81 73 GLU A CA 1
ATOM 563 C C . GLU A 1 73 ? -18.266 20.594 17.344 1 98.81 73 GLU A C 1
ATOM 565 O O . GLU A 1 73 ? -18.219 20.047 16.234 1 98.81 73 GLU A O 1
ATOM 570 N N . PRO A 1 74 ? -18.094 19.953 18.5 1 98.81 74 PRO A N 1
ATOM 571 C CA . PRO A 1 74 ? -17.922 18.5 18.438 1 98.81 74 PRO A CA 1
ATOM 572 C C . PRO A 1 74 ? -18.984 17.812 17.594 1 98.81 74 PRO A C 1
ATOM 574 O O . PRO A 1 74 ? -20.188 18.078 17.75 1 98.81 74 PRO A O 1
ATOM 577 N N . GLY A 1 75 ? -18.531 16.938 16.734 1 98.75 75 GLY A N 1
ATOM 578 C CA . GLY A 1 75 ? -19.453 16.234 15.852 1 98.75 75 GLY A CA 1
ATOM 579 C C . GLY A 1 75 ? -19.5 16.812 14.445 1 98.75 75 GLY A C 1
ATOM 580 O O . GLY A 1 75 ? -19.984 16.172 13.516 1 98.75 75 GLY A O 1
ATOM 581 N N . ASP A 1 76 ? -19.047 18.047 14.289 1 98.94 76 ASP A N 1
ATOM 582 C CA . ASP A 1 76 ? -18.922 18.656 12.961 1 98.94 76 ASP A CA 1
ATOM 583 C C . ASP A 1 76 ? -17.734 18.062 12.195 1 98.94 76 ASP A C 1
ATOM 585 O O . ASP A 1 76 ? -16.938 17.328 12.766 1 98.94 76 ASP A O 1
ATOM 589 N N . THR A 1 77 ? -17.688 18.359 10.891 1 98.94 77 THR A N 1
ATOM 590 C CA . THR A 1 77 ? -16.562 17.984 10.031 1 98.94 77 THR A CA 1
ATOM 591 C C . THR A 1 77 ? -15.789 19.219 9.586 1 98.94 77 THR A C 1
ATOM 593 O O . THR A 1 77 ? -16.359 20.141 9 1 98.94 77 THR A O 1
ATOM 596 N N . LEU A 1 78 ? -14.523 19.266 9.961 1 98.94 78 LEU A N 1
ATOM 597 C CA . LEU A 1 78 ? -13.633 20.281 9.414 1 98.94 78 LEU A CA 1
ATOM 598 C C . LEU A 1 78 ? -13.102 19.859 8.047 1 98.94 78 LEU A C 1
ATOM 600 O O . LEU A 1 78 ? -12.609 18.75 7.883 1 98.94 78 LEU A O 1
ATOM 604 N N . ALA A 1 79 ? -13.266 20.688 7.031 1 98.94 79 ALA A N 1
ATOM 605 C CA . ALA A 1 79 ? -12.711 20.453 5.699 1 98.94 79 ALA A CA 1
ATOM 606 C C . ALA A 1 79 ? -11.531 21.375 5.422 1 98.94 79 ALA A C 1
ATOM 608 O O . ALA A 1 79 ? -11.664 22.609 5.496 1 98.94 79 ALA A O 1
ATOM 609 N N . LEU A 1 80 ? -10.391 20.828 5.203 1 98.94 80 LEU A N 1
ATOM 610 C CA . LEU A 1 80 ? -9.172 21.562 4.844 1 98.94 80 LEU A CA 1
ATOM 611 C C . LEU A 1 80 ? -8.727 21.203 3.426 1 98.94 80 LEU A C 1
ATOM 613 O O . LEU A 1 80 ? -8.414 20.047 3.141 1 98.94 80 LEU A O 1
ATOM 617 N N . HIS A 1 81 ? -8.727 22.172 2.535 1 98.94 81 HIS A N 1
ATOM 618 C CA . HIS A 1 81 ? -8.266 21.938 1.17 1 98.94 81 HIS A CA 1
ATOM 619 C C . HIS A 1 81 ? -6.859 22.484 0.966 1 98.94 81 HIS A C 1
ATOM 621 O O . HIS A 1 81 ? -6.625 23.688 1.147 1 98.94 81 HIS A O 1
ATOM 627 N N . ILE A 1 82 ? -5.941 21.625 0.643 1 98.94 82 ILE A N 1
ATOM 628 C CA . ILE A 1 82 ? -4.566 22.031 0.366 1 98.94 82 ILE A CA 1
ATOM 629 C C . ILE A 1 82 ? -4.469 22.578 -1.056 1 98.94 82 ILE A C 1
ATOM 631 O O . ILE A 1 82 ? -4.555 21.812 -2.025 1 98.94 82 ILE A O 1
ATOM 635 N N . VAL A 1 83 ? -4.246 23.828 -1.164 1 98.75 83 VAL A N 1
ATOM 636 C CA . VAL A 1 83 ? -4.191 24.5 -2.459 1 98.75 83 VAL A CA 1
ATOM 637 C C . VAL A 1 83 ? -2.787 24.391 -3.045 1 98.75 83 VAL A C 1
ATOM 639 O O . VAL A 1 83 ? -2.623 24 -4.207 1 98.75 83 VAL A O 1
ATOM 642 N N . ASP A 1 84 ? -1.855 24.703 -2.215 1 98.44 84 ASP A N 1
ATOM 643 C CA . ASP A 1 84 ? -0.477 24.734 -2.693 1 98.44 84 ASP A CA 1
ATOM 644 C C . ASP A 1 84 ? 0.507 24.453 -1.561 1 98.44 84 ASP A C 1
ATOM 646 O O . ASP A 1 84 ? 0.278 24.859 -0.418 1 98.44 84 ASP A O 1
ATOM 650 N N . LEU A 1 85 ? 1.514 23.734 -1.87 1 98.62 85 LEU A N 1
ATOM 651 C CA . LEU A 1 85 ? 2.67 23.484 -1.017 1 98.62 85 LEU A CA 1
ATOM 652 C C . LEU A 1 85 ? 3.969 23.766 -1.766 1 98.62 85 LEU A C 1
ATOM 654 O O . LEU A 1 85 ? 4.293 23.078 -2.738 1 98.62 85 LEU A O 1
ATOM 658 N N . THR A 1 86 ? 4.719 24.734 -1.314 1 98.19 86 THR A N 1
ATOM 659 C CA . THR A 1 86 ? 5.949 25.141 -1.99 1 98.19 86 THR A CA 1
ATOM 660 C C . THR A 1 86 ? 7.129 25.109 -1.023 1 98.19 86 THR A C 1
ATOM 662 O O . THR A 1 86 ? 7.07 25.703 0.052 1 98.19 86 THR A O 1
ATOM 665 N N . PRO A 1 87 ? 8.195 24.375 -1.435 1 98.25 87 PRO A N 1
ATOM 666 C CA . PRO A 1 87 ? 9.383 24.422 -0.576 1 98.25 87 PRO A CA 1
ATOM 667 C C . PRO A 1 87 ? 9.789 25.859 -0.219 1 98.25 87 PRO A C 1
ATOM 669 O O . PRO A 1 87 ? 9.898 26.703 -1.104 1 98.25 87 PRO A O 1
ATOM 672 N N . ALA A 1 88 ? 9.984 26.094 1.071 1 97.75 88 ALA A N 1
ATOM 673 C CA . ALA A 1 88 ? 10.312 27.438 1.535 1 97.75 88 ALA A CA 1
ATOM 674 C C . ALA A 1 88 ? 11.82 27.594 1.746 1 97.75 88 ALA A C 1
ATOM 676 O O . ALA A 1 88 ? 12.297 28.672 2.094 1 97.75 88 ALA A O 1
ATOM 677 N N . ARG A 1 89 ? 12.562 26.531 1.606 1 96.69 89 ARG A N 1
ATOM 678 C CA . ARG A 1 89 ? 14.023 26.484 1.646 1 96.69 89 ARG A CA 1
ATOM 679 C C . ARG A 1 89 ? 14.57 25.734 0.429 1 96.69 89 ARG A C 1
ATOM 681 O O . ARG A 1 89 ? 13.852 24.984 -0.228 1 96.69 89 ARG A O 1
ATOM 688 N N . ASP A 1 90 ? 15.859 26 0.209 1 97.06 90 ASP A N 1
ATOM 689 C CA . ASP A 1 90 ? 16.469 25.391 -0.97 1 97.06 90 ASP A CA 1
ATOM 690 C C . ASP A 1 90 ? 17.172 24.078 -0.616 1 97.06 90 ASP A C 1
ATOM 692 O O . ASP A 1 90 ? 17.969 23.562 -1.396 1 97.06 90 ASP A O 1
ATOM 696 N N . TRP A 1 91 ? 16.891 23.594 0.527 1 98.19 91 TRP A N 1
ATOM 697 C CA . TRP A 1 91 ? 17.391 22.297 0.942 1 98.19 91 TRP A CA 1
ATOM 698 C C . TRP A 1 91 ? 16.406 21.609 1.884 1 98.19 91 TRP A C 1
ATOM 700 O O . TRP A 1 91 ? 15.609 22.281 2.553 1 98.19 91 TRP A O 1
ATOM 710 N N . GLY A 1 92 ? 16.328 20.328 1.859 1 98.5 92 GLY A N 1
ATOM 711 C CA . GLY A 1 92 ? 15.688 19.484 2.854 1 98.5 92 GLY A CA 1
ATOM 712 C C . GLY A 1 92 ? 16.656 18.516 3.514 1 98.5 92 GLY A C 1
ATOM 713 O O . GLY A 1 92 ? 17.781 18.359 3.068 1 98.5 92 GLY A O 1
ATOM 714 N N . ALA A 1 93 ? 16.234 18 4.617 1 98.62 93 ALA A N 1
ATOM 715 C CA . ALA A 1 93 ? 17.109 17.094 5.348 1 98.62 93 ALA A CA 1
ATOM 716 C C . ALA A 1 93 ? 16.406 15.766 5.652 1 98.62 93 ALA A C 1
ATOM 718 O O . ALA A 1 93 ? 15.18 15.742 5.836 1 98.62 93 ALA A O 1
ATOM 719 N N . SER A 1 94 ? 17.109 14.719 5.641 1 98.62 94 SER A N 1
ATOM 720 C CA . SER A 1 94 ? 16.719 13.406 6.133 1 98.62 94 SER A CA 1
ATOM 721 C C . SER A 1 94 ? 17.844 12.758 6.941 1 98.62 94 SER A C 1
ATOM 723 O O . SER A 1 94 ? 19.016 13.094 6.766 1 98.62 94 SER A O 1
ATOM 725 N N . THR A 1 95 ? 17.438 11.93 7.883 1 98 95 THR A N 1
ATOM 726 C CA . THR A 1 95 ? 18.453 11.352 8.758 1 98 95 THR A CA 1
ATOM 727 C C . THR A 1 95 ? 18 9.992 9.289 1 98 95 THR A C 1
ATOM 729 O O . THR A 1 95 ? 16.797 9.695 9.289 1 98 95 THR A O 1
ATOM 732 N N . THR A 1 96 ? 18.906 9.109 9.57 1 97.06 96 THR A N 1
ATOM 733 C CA . THR A 1 96 ? 18.641 7.988 10.469 1 97.06 96 THR A CA 1
ATOM 734 C C . THR A 1 96 ? 18.844 8.398 11.922 1 97.06 96 THR A C 1
ATOM 736 O O . THR A 1 96 ? 19.859 9.008 12.258 1 97.06 96 THR A O 1
ATOM 739 N N . ILE A 1 97 ? 17.875 8.188 12.695 1 95.38 97 ILE A N 1
ATOM 740 C CA . ILE A 1 97 ? 17.922 8.484 14.117 1 95.38 97 ILE A CA 1
ATOM 741 C C . ILE A 1 97 ? 18.016 7.184 14.914 1 95.38 97 ILE A C 1
ATOM 743 O O . ILE A 1 97 ? 17.266 6.234 14.664 1 95.38 97 ILE A O 1
ATOM 747 N N . PRO A 1 98 ? 18.984 7.074 15.914 1 93.69 98 PRO A N 1
ATOM 748 C CA . PRO A 1 98 ? 19.141 5.84 16.688 1 93.69 98 PRO A CA 1
ATOM 749 C C . PRO A 1 98 ? 17.828 5.359 17.297 1 93.69 98 PRO A C 1
ATOM 751 O O . PRO A 1 98 ? 17.109 6.137 17.938 1 93.69 98 PRO A O 1
ATOM 754 N N . PHE A 1 99 ? 17.531 4.105 17.031 1 93 99 PHE A N 1
ATOM 755 C CA . PHE A 1 99 ? 16.375 3.379 17.562 1 93 99 PHE A CA 1
ATOM 756 C C . PHE A 1 99 ? 15.078 3.971 17.047 1 93 99 PHE A C 1
ATOM 758 O O . PHE A 1 99 ? 14.047 3.902 17.719 1 93 99 PHE A O 1
ATOM 765 N N . PHE A 1 100 ? 15.156 4.605 15.906 1 93.88 100 PHE A N 1
ATOM 766 C CA . PHE A 1 100 ? 13.969 5.125 15.227 1 93.88 100 PHE A CA 1
ATOM 767 C C . PHE A 1 100 ? 13.953 4.707 13.766 1 93.88 100 PHE A C 1
ATOM 769 O O . PHE A 1 100 ? 14.961 4.832 13.062 1 93.88 100 PHE A O 1
ATOM 776 N N . GLY A 1 101 ? 12.781 4.238 13.312 1 94.69 101 GLY A N 1
ATOM 777 C CA . GLY A 1 101 ? 12.648 3.787 11.938 1 94.69 101 GLY A CA 1
ATOM 778 C C . GLY A 1 101 ? 12.047 2.4 11.82 1 94.69 101 GLY A C 1
ATOM 779 O O . GLY A 1 101 ? 11.836 1.721 12.828 1 94.69 101 GLY A O 1
ATOM 780 N N . GLY A 1 102 ? 11.758 2.01 10.602 1 96.44 102 GLY A N 1
ATOM 781 C CA . GLY A 1 102 ? 11.031 0.773 10.359 1 96.44 102 GLY A CA 1
ATOM 782 C C . GLY A 1 102 ? 11.938 -0.442 10.266 1 96.44 102 GLY A C 1
ATOM 783 O O . GLY A 1 102 ? 11.461 -1.579 10.289 1 96.44 102 GLY A O 1
ATOM 784 N N . LEU A 1 103 ? 13.266 -0.222 10.156 1 97.62 103 LEU A N 1
ATOM 785 C CA . LEU A 1 103 ? 14.172 -1.348 9.938 1 97.62 103 LEU A CA 1
ATOM 786 C C . LEU A 1 103 ? 15.234 -1.413 11.023 1 97.62 103 LEU A C 1
ATOM 788 O O . LEU A 1 103 ? 16.375 -1.812 10.766 1 97.62 103 LEU A O 1
ATOM 792 N N . THR A 1 104 ? 14.945 -0.95 12.203 1 96.19 104 THR A N 1
ATOM 793 C CA . THR A 1 104 ? 15.805 -1.017 13.375 1 96.19 104 THR A CA 1
ATOM 794 C C . THR A 1 104 ? 14.977 -1.269 14.633 1 96.19 104 THR A C 1
ATOM 796 O O . THR A 1 104 ? 13.758 -1.108 14.625 1 96.19 104 THR A O 1
ATOM 799 N N . GLY A 1 105 ? 15.641 -1.778 15.625 1 94.38 105 GLY A N 1
ATOM 800 C CA . GLY A 1 105 ? 14.977 -1.884 16.922 1 94.38 105 GLY A CA 1
ATOM 801 C C . GLY A 1 105 ? 14.555 -0.541 17.484 1 94.38 105 GLY A C 1
ATOM 802 O O . GLY A 1 105 ? 15.133 0.493 17.141 1 94.38 105 GLY A O 1
ATOM 803 N N . THR A 1 106 ? 13.492 -0.526 18.266 1 92.69 106 THR A N 1
ATOM 804 C CA . THR A 1 106 ? 12.992 0.676 18.922 1 92.69 106 THR A CA 1
ATOM 805 C C . THR A 1 106 ? 12.789 0.432 20.406 1 92.69 106 THR A C 1
ATOM 807 O O . THR A 1 106 ? 13.078 -0.656 20.922 1 92.69 106 THR A O 1
ATOM 810 N N . ASP A 1 107 ? 12.352 1.477 21.141 1 86.75 107 ASP A N 1
ATOM 811 C CA . ASP A 1 107 ? 12.039 1.339 22.562 1 86.75 107 ASP A CA 1
ATOM 812 C C . ASP A 1 107 ? 10.844 0.411 22.781 1 86.75 107 ASP A C 1
ATOM 814 O O . ASP A 1 107 ? 10.695 -0.179 23.844 1 86.75 107 ASP A O 1
ATOM 818 N N . ARG A 1 108 ? 10.055 0.302 21.719 1 86.25 108 ARG A N 1
ATOM 819 C CA . ARG A 1 108 ? 8.875 -0.545 21.812 1 86.25 108 ARG A CA 1
ATOM 820 C C . ARG A 1 108 ? 9.156 -1.935 21.234 1 86.25 108 ARG A C 1
ATOM 822 O O . ARG A 1 108 ? 8.555 -2.92 21.672 1 86.25 108 ARG A O 1
ATOM 829 N N . THR A 1 109 ? 9.984 -1.923 20.141 1 90.19 109 THR A N 1
ATOM 830 C CA . THR A 1 109 ? 10.484 -3.182 19.609 1 90.19 109 THR A CA 1
ATOM 831 C C . THR A 1 109 ? 11.914 -3.434 20.078 1 90.19 109 THR A C 1
ATOM 833 O O . THR A 1 109 ? 12.867 -3.137 19.344 1 90.19 109 THR A O 1
ATOM 836 N N . ALA A 1 110 ? 12.008 -4.039 21.281 1 91.56 110 ALA A N 1
ATOM 837 C CA . ALA A 1 110 ? 13.297 -4.195 21.938 1 91.56 110 ALA A CA 1
ATOM 838 C C . ALA A 1 110 ? 14.109 -5.312 21.297 1 91.56 110 ALA A C 1
ATOM 840 O O . ALA A 1 110 ? 13.672 -6.465 21.25 1 91.56 110 ALA A O 1
ATOM 841 N N . LEU A 1 111 ? 15.227 -5.016 20.75 1 94.5 111 LEU A N 1
ATOM 842 C CA . LEU A 1 111 ? 16.203 -5.938 20.188 1 94.5 111 LEU A CA 1
ATOM 843 C C . LEU A 1 111 ? 17.578 -5.727 20.797 1 94.5 111 LEU A C 1
ATOM 845 O O . LEU A 1 111 ? 17.859 -4.66 21.359 1 94.5 111 LEU A O 1
ATOM 849 N N . LEU A 1 112 ? 18.453 -6.742 20.766 1 96.06 112 LEU A N 1
ATOM 850 C CA . LEU A 1 112 ? 19.797 -6.656 21.328 1 96.06 112 LEU A CA 1
ATOM 851 C C . LEU A 1 112 ? 20.734 -5.965 20.359 1 96.06 112 LEU A C 1
ATOM 853 O O . LEU A 1 112 ? 21.859 -5.59 20.734 1 96.06 112 LEU A O 1
ATOM 857 N N . ASN A 1 113 ? 20.328 -5.777 19.109 1 96.06 113 ASN A N 1
ATOM 858 C CA . ASN A 1 113 ? 21.156 -5.117 18.094 1 96.06 113 ASN A CA 1
ATOM 859 C C . ASN A 1 113 ? 21.391 -3.648 18.438 1 96.06 113 ASN A C 1
ATOM 861 O O . ASN A 1 113 ? 20.5 -2.979 18.969 1 96.06 113 ASN A O 1
ATOM 865 N N . GLU A 1 114 ? 22.594 -3.133 18.109 1 95.75 114 GLU A N 1
ATOM 866 C CA . GLU A 1 114 ? 22.828 -1.693 18.156 1 95.75 114 GLU A CA 1
ATOM 867 C C . GLU A 1 114 ? 21.891 -0.953 17.203 1 95.75 114 GLU A C 1
ATOM 869 O O . GLU A 1 114 ? 21.422 -1.521 16.219 1 95.75 114 GLU A O 1
ATOM 874 N N . PRO A 1 115 ? 21.578 0.295 17.562 1 94.38 115 PRO A N 1
ATOM 875 C CA . PRO A 1 115 ? 20.812 1.073 16.594 1 94.38 115 PRO A CA 1
ATOM 876 C C . PRO A 1 115 ? 21.562 1.271 15.273 1 94.38 115 PRO A C 1
ATOM 878 O O . PRO A 1 115 ? 22.781 1.074 15.219 1 94.38 115 PRO A O 1
ATOM 881 N N . LEU A 1 116 ? 20.812 1.563 14.195 1 95.44 116 LEU A N 1
ATOM 882 C CA . LEU A 1 116 ? 21.5 1.999 12.984 1 95.44 116 LEU A CA 1
ATOM 883 C C . LEU A 1 116 ? 22.328 3.248 13.242 1 95.44 116 LEU A C 1
ATOM 885 O O . LEU A 1 116 ? 22 4.043 14.125 1 95.44 116 LEU A O 1
ATOM 889 N N . PRO A 1 117 ? 23.391 3.416 12.508 1 94.62 117 PRO A N 1
ATOM 890 C CA . PRO A 1 117 ? 24.188 4.633 12.656 1 94.62 117 PRO A CA 1
ATOM 891 C C . PRO A 1 117 ? 23.406 5.902 12.359 1 94.62 117 PRO A C 1
ATOM 893 O O . PRO A 1 117 ? 22.516 5.902 11.5 1 94.62 117 PRO A O 1
ATOM 896 N N . GLU A 1 118 ? 23.781 6.957 13.141 1 94.75 118 GLU A N 1
ATOM 897 C CA . GLU A 1 118 ? 23.219 8.266 12.828 1 94.75 118 GLU A CA 1
ATOM 898 C C . GLU A 1 118 ? 23.906 8.891 11.609 1 94.75 118 GLU A C 1
ATOM 900 O O . GLU A 1 118 ? 25.141 9.016 11.578 1 94.75 118 GLU A O 1
ATOM 905 N N . GLN A 1 119 ? 23.125 9.117 10.633 1 97 119 GLN A N 1
ATOM 906 C CA . GLN A 1 119 ? 23.641 9.695 9.398 1 97 119 GLN A CA 1
ATOM 907 C C . GLN A 1 119 ? 22.625 10.672 8.789 1 97 119 GLN A C 1
ATOM 909 O O . GLN A 1 119 ? 21.422 10.43 8.828 1 97 119 GLN A O 1
ATOM 914 N N . THR A 1 120 ? 23.172 11.805 8.281 1 98.44 120 THR A N 1
ATOM 915 C CA . THR A 1 120 ? 22.312 12.852 7.738 1 98.44 120 THR A CA 1
ATOM 916 C C . THR A 1 120 ? 22.562 13.031 6.246 1 98.44 120 THR A C 1
ATOM 918 O O . THR A 1 120 ? 23.719 13.031 5.797 1 98.44 120 THR A O 1
ATOM 921 N N . TRP A 1 121 ? 21.516 13.078 5.492 1 98.69 121 TRP A N 1
ATOM 922 C CA . TRP A 1 121 ? 21.531 13.461 4.086 1 98.69 121 TRP A CA 1
ATOM 923 C C . TRP A 1 121 ? 20.891 14.82 3.879 1 98.69 121 TRP A C 1
ATOM 925 O O . TRP A 1 121 ? 19.828 15.102 4.449 1 98.69 121 TRP A O 1
ATOM 935 N N . ILE A 1 122 ? 21.562 15.68 3.162 1 98.69 122 ILE A N 1
ATOM 936 C CA . ILE A 1 122 ? 20.984 16.953 2.736 1 98.69 122 ILE A CA 1
ATOM 937 C C . ILE A 1 122 ? 20.594 16.875 1.263 1 98.69 122 ILE A C 1
ATOM 939 O O . ILE A 1 122 ? 21.406 16.484 0.418 1 98.69 122 ILE A O 1
ATOM 943 N N . TYR A 1 123 ? 19.359 17.156 0.988 1 98.75 123 TYR A N 1
ATOM 944 C CA . TYR A 1 123 ? 18.797 17.172 -0.362 1 98.75 123 TYR A CA 1
ATOM 945 C C . TYR A 1 123 ? 18.703 18.609 -0.889 1 98.75 123 TYR A C 1
ATOM 947 O O . TYR A 1 123 ? 17.953 19.422 -0.348 1 98.75 123 TYR A O 1
ATOM 955 N N . GLN A 1 124 ? 19.438 18.875 -1.917 1 98.62 124 GLN A N 1
ATOM 956 C CA . GLN A 1 124 ? 19.328 20.203 -2.512 1 98.62 124 GLN A CA 1
ATOM 957 C C . GLN A 1 124 ? 18.094 20.312 -3.398 1 98.62 124 GLN A C 1
ATOM 959 O O . GLN A 1 124 ? 17.797 19.406 -4.168 1 98.62 124 GLN A O 1
ATOM 964 N N . VAL A 1 125 ? 17.406 21.438 -3.236 1 98.62 125 VAL A N 1
ATOM 965 C CA . VAL A 1 125 ? 16.188 21.688 -3.998 1 98.62 125 VAL A CA 1
ATOM 966 C C . VAL A 1 125 ? 16.516 22.5 -5.242 1 98.62 125 VAL A C 1
ATOM 968 O O . VAL A 1 125 ? 17.172 23.547 -5.152 1 98.62 125 VAL A O 1
ATOM 971 N N . ASP A 1 126 ? 16.172 22.047 -6.383 1 98.19 126 ASP A N 1
ATOM 972 C CA . ASP A 1 126 ? 16.156 22.828 -7.617 1 98.19 126 ASP A CA 1
ATOM 973 C C . ASP A 1 126 ? 14.734 23.234 -7.992 1 98.19 126 ASP A C 1
ATOM 975 O O . ASP A 1 126 ? 14.016 22.469 -8.641 1 98.19 126 ASP A O 1
ATOM 979 N N . ARG A 1 127 ? 14.352 24.375 -7.617 1 95.44 127 ARG A N 1
ATOM 980 C CA . ARG A 1 127 ? 12.977 24.844 -7.797 1 95.44 127 ARG A CA 1
ATOM 981 C C . ARG A 1 127 ? 12.625 24.953 -9.273 1 95.44 127 ARG A C 1
ATOM 983 O O . ARG A 1 127 ? 11.5 24.641 -9.672 1 95.44 127 ARG A O 1
ATOM 990 N N . ALA A 1 128 ? 13.594 25.422 -10.055 1 96.31 128 ALA A N 1
ATOM 991 C CA . ALA A 1 128 ? 13.359 25.578 -11.484 1 96.31 128 ALA A CA 1
ATOM 992 C C . ALA A 1 128 ? 13.086 24.234 -12.148 1 96.31 128 ALA A C 1
ATOM 994 O O . ALA A 1 128 ? 12.188 24.125 -12.984 1 96.31 128 ALA A O 1
ATOM 995 N N . ALA A 1 129 ? 13.828 23.219 -11.734 1 97.69 129 ALA A N 1
ATOM 996 C CA . ALA A 1 129 ? 13.68 21.891 -12.32 1 97.69 129 ALA A CA 1
ATOM 997 C C . ALA A 1 129 ? 12.586 21.094 -11.617 1 97.69 129 ALA A C 1
ATOM 999 O O . ALA A 1 129 ? 12.133 20.062 -12.125 1 97.69 129 ALA A O 1
ATOM 1000 N N . GLY A 1 130 ? 12.133 21.578 -10.43 1 98.19 130 GLY A N 1
ATOM 1001 C CA . GLY A 1 130 ? 11.148 20.859 -9.641 1 98.19 130 GLY A CA 1
ATOM 1002 C C . GLY A 1 130 ? 11.672 19.547 -9.078 1 98.19 130 GLY A C 1
ATOM 1003 O O . GLY A 1 130 ? 10.977 18.531 -9.094 1 98.19 130 GLY A O 1
ATOM 1004 N N . THR A 1 131 ? 12.938 19.562 -8.617 1 98.62 131 THR A N 1
ATOM 1005 C CA . THR A 1 131 ? 13.539 18.328 -8.156 1 98.62 131 THR A CA 1
ATOM 1006 C C . THR A 1 131 ? 14.219 18.516 -6.805 1 98.62 131 THR A C 1
ATOM 1008 O O . THR A 1 131 ? 14.461 19.656 -6.383 1 98.62 131 THR A O 1
ATOM 1011 N N . VAL A 1 132 ? 14.445 17.422 -6.07 1 98.44 132 VAL A N 1
ATOM 1012 C CA . VAL A 1 132 ? 15.305 17.312 -4.898 1 98.44 132 VAL A CA 1
ATOM 1013 C C . VAL A 1 132 ? 16.391 16.266 -5.152 1 98.44 132 VAL A C 1
ATOM 1015 O O . VAL A 1 132 ? 16.109 15.195 -5.703 1 98.44 132 VAL A O 1
ATOM 1018 N N . ARG A 1 133 ? 17.625 16.625 -4.793 1 98.69 133 ARG A N 1
ATOM 1019 C CA . ARG A 1 133 ? 18.766 15.812 -5.223 1 98.69 133 ARG A CA 1
ATOM 1020 C C . ARG A 1 133 ? 19.188 14.852 -4.125 1 98.69 133 ARG A C 1
ATOM 1022 O O . ARG A 1 133 ? 19.531 15.273 -3.018 1 98.69 133 ARG A O 1
ATOM 1029 N N . PHE A 1 134 ? 19.047 13.492 -4.41 1 98.81 134 PHE A N 1
ATOM 1030 C CA . PHE A 1 134 ? 19.688 12.461 -3.604 1 98.81 134 PHE A CA 1
ATOM 1031 C C . PHE A 1 134 ? 21.156 12.32 -3.969 1 98.81 134 PHE A C 1
ATOM 1033 O O . PHE A 1 134 ? 21.5 12.141 -5.141 1 98.81 134 PHE A O 1
ATOM 1040 N N . GLU A 1 135 ? 21.969 12.375 -2.963 1 98.31 135 GLU A N 1
ATOM 1041 C CA . GLU A 1 135 ? 23.391 12.117 -3.121 1 98.31 135 GLU A CA 1
ATOM 1042 C C . GLU A 1 135 ? 23.875 11.031 -2.162 1 98.31 135 GLU A C 1
ATOM 1044 O O . GLU A 1 135 ? 23.781 11.188 -0.943 1 98.31 135 GLU A O 1
ATOM 1049 N N . ALA A 1 136 ? 24.328 9.977 -2.762 1 97.81 136 ALA A N 1
ATOM 1050 C CA . ALA A 1 136 ? 24.906 8.93 -1.927 1 97.81 136 ALA A CA 1
ATOM 1051 C C . ALA A 1 136 ? 26.078 9.461 -1.109 1 97.81 136 ALA A C 1
ATOM 1053 O O . ALA A 1 136 ? 26.875 10.266 -1.604 1 97.81 136 ALA A O 1
ATOM 1054 N N . GLN A 1 137 ? 26.188 8.945 0.102 1 96.06 137 GLN A N 1
ATOM 1055 C CA . GLN A 1 137 ? 27.281 9.391 0.953 1 96.06 137 GLN A CA 1
ATOM 1056 C C . GLN A 1 137 ? 28.484 8.461 0.831 1 96.06 137 GLN A C 1
ATOM 1058 O O . GLN A 1 137 ? 29.625 8.859 1.113 1 96.06 137 GLN A O 1
ATOM 1063 N N . ARG A 1 138 ? 28.188 7.238 0.612 1 93.88 138 ARG A N 1
ATOM 1064 C CA . ARG A 1 138 ? 29.25 6.262 0.343 1 93.88 138 ARG A CA 1
ATOM 1065 C C . ARG A 1 138 ? 29.234 5.832 -1.119 1 93.88 138 ARG A C 1
ATOM 1067 O O . ARG A 1 138 ? 28.734 4.75 -1.447 1 93.88 138 ARG A O 1
ATOM 1074 N N . GLY A 1 139 ? 29.641 6.695 -1.979 1 92.62 139 GLY A N 1
ATOM 1075 C CA . GLY A 1 139 ? 29.672 6.473 -3.416 1 92.62 139 GLY A CA 1
ATOM 1076 C C . GLY A 1 139 ? 29.438 7.734 -4.223 1 92.62 139 GLY A C 1
ATOM 1077 O O . GLY A 1 139 ? 29.406 8.836 -3.668 1 92.62 139 GLY A O 1
ATOM 1078 N N . SER A 1 140 ? 29.234 7.555 -5.551 1 94.75 140 SER A N 1
ATOM 1079 C CA . SER A 1 140 ? 29.188 8.727 -6.418 1 94.75 140 SER A CA 1
ATOM 1080 C C . SER A 1 140 ? 27.812 8.891 -7.051 1 94.75 140 SER A C 1
ATOM 1082 O O . SER A 1 140 ? 27.578 9.828 -7.82 1 94.75 140 SER A O 1
ATOM 1084 N N . LEU A 1 141 ? 26.859 8.047 -6.629 1 97.38 141 LEU A N 1
ATOM 1085 C CA . LEU A 1 141 ? 25.562 8.086 -7.281 1 97.38 141 LEU A CA 1
ATOM 1086 C C . LEU A 1 141 ? 24.781 9.32 -6.844 1 97.38 141 LEU A C 1
ATOM 1088 O O . LEU A 1 141 ? 24.656 9.594 -5.648 1 97.38 141 LEU A O 1
ATOM 1092 N N . VAL A 1 142 ? 24.297 10.078 -7.805 1 98.25 142 VAL A N 1
ATOM 1093 C CA . VAL A 1 142 ? 23.422 11.242 -7.613 1 98.25 142 VAL A CA 1
ATOM 1094 C C . VAL A 1 142 ? 22.141 11.07 -8.43 1 98.25 142 VAL A C 1
ATOM 1096 O O . VAL A 1 142 ? 22.203 10.703 -9.609 1 98.25 142 VAL A O 1
ATOM 1099 N N . ILE A 1 143 ? 21.047 11.234 -7.785 1 98.62 143 ILE A N 1
ATOM 1100 C CA . ILE A 1 143 ? 19.75 11.109 -8.461 1 98.62 143 ILE A CA 1
ATOM 1101 C C . ILE A 1 143 ? 18.891 12.344 -8.172 1 98.62 143 ILE A C 1
ATOM 1103 O O . ILE A 1 143 ? 18.688 12.703 -7.008 1 98.62 143 ILE A O 1
ATOM 1107 N N . ASP A 1 144 ? 18.406 13.008 -9.211 1 98.69 144 ASP A N 1
ATOM 1108 C CA . ASP A 1 144 ? 17.422 14.086 -9.055 1 98.69 144 ASP A CA 1
ATOM 1109 C C . ASP A 1 144 ? 16 13.531 -9.047 1 98.69 144 ASP A C 1
ATOM 1111 O O . ASP A 1 144 ? 15.461 13.172 -10.102 1 98.69 144 ASP A O 1
ATOM 1115 N N . LEU A 1 145 ? 15.43 13.461 -7.863 1 98.81 145 LEU A N 1
ATOM 1116 C CA . LEU A 1 145 ? 14.055 13 -7.703 1 98.81 145 LEU A CA 1
ATOM 1117 C C . LEU A 1 145 ? 13.062 14.141 -7.895 1 98.81 145 LEU A C 1
ATOM 1119 O O . LEU A 1 145 ? 13.32 15.273 -7.469 1 98.81 145 LEU A O 1
ATOM 1123 N N . PRO A 1 146 ? 11.93 13.875 -8.547 1 98.81 146 PRO A N 1
ATOM 1124 C CA . PRO A 1 146 ? 10.93 14.938 -8.609 1 98.81 146 PRO A CA 1
ATOM 1125 C C . PRO A 1 146 ? 10.414 15.344 -7.23 1 98.81 146 PRO A C 1
ATOM 1127 O O . PRO A 1 146 ? 10.203 14.492 -6.371 1 98.81 146 PRO A O 1
ATOM 1130 N N . LEU A 1 147 ? 10.227 16.641 -7.023 1 98.75 147 LEU A N 1
ATOM 1131 C CA . LEU A 1 147 ? 9.516 17.125 -5.84 1 98.75 147 LEU A CA 1
ATOM 1132 C C . LEU A 1 147 ? 8.117 16.516 -5.766 1 98.75 147 LEU A C 1
ATOM 1134 O O . LEU A 1 147 ? 7.441 16.359 -6.785 1 98.75 147 LEU A O 1
ATOM 1138 N N . ALA A 1 148 ? 7.695 16.141 -4.613 1 98.69 148 ALA A N 1
ATOM 1139 C CA . ALA A 1 148 ? 6.355 15.648 -4.297 1 98.69 148 ALA A CA 1
ATOM 1140 C C . ALA A 1 148 ? 5.891 16.156 -2.936 1 98.69 148 ALA A C 1
ATOM 1142 O O . ALA A 1 148 ? 5.703 15.367 -2.004 1 98.69 148 ALA A O 1
ATOM 1143 N N . PRO A 1 149 ? 5.645 17.438 -2.848 1 98.69 149 PRO A N 1
ATOM 1144 C CA . PRO A 1 149 ? 5.398 18.062 -1.551 1 98.69 149 PRO A CA 1
ATOM 1145 C C . PRO A 1 149 ? 4.141 17.531 -0.865 1 98.69 149 PRO A C 1
ATOM 1147 O O . PRO A 1 149 ? 3.141 17.25 -1.53 1 98.69 149 PRO A O 1
ATOM 1150 N N . MET A 1 150 ? 4.172 17.438 0.426 1 98.81 150 MET A N 1
ATOM 1151 C CA . MET A 1 150 ? 3.076 16.984 1.275 1 98.81 150 MET A CA 1
ATOM 1152 C C . MET A 1 150 ? 3.215 17.547 2.688 1 98.81 150 MET A C 1
ATOM 1154 O O . MET A 1 150 ? 4.273 18.047 3.059 1 98.81 150 MET A O 1
ATOM 1158 N N . LEU A 1 151 ? 2.129 17.484 3.449 1 98.88 151 LEU A N 1
ATOM 1159 C CA . LEU A 1 151 ? 2.18 17.766 4.879 1 98.88 151 LEU A CA 1
ATOM 1160 C C . LEU A 1 151 ? 2.148 16.469 5.688 1 98.88 151 LEU A C 1
ATOM 1162 O O . LEU A 1 151 ? 1.232 15.656 5.531 1 98.88 151 LEU A O 1
ATOM 1166 N N . GLY A 1 152 ? 3.098 16.281 6.512 1 98.69 152 GLY A N 1
ATOM 1167 C CA . GLY A 1 152 ? 3.121 15.109 7.363 1 98.69 152 GLY A CA 1
ATOM 1168 C C . GLY A 1 152 ? 2.104 15.164 8.492 1 98.69 152 GLY A C 1
ATOM 1169 O O . GLY A 1 152 ? 1.613 14.125 8.945 1 98.69 152 GLY A O 1
ATOM 1170 N N . THR A 1 153 ? 1.836 16.406 8.984 1 98.75 153 THR A N 1
ATOM 1171 C CA . THR A 1 153 ? 0.952 16.578 10.133 1 98.75 153 THR A CA 1
ATOM 1172 C C . THR A 1 153 ? -0.204 17.516 9.789 1 98.75 153 THR A C 1
ATOM 1174 O O . THR A 1 153 ? 0.015 18.656 9.375 1 98.75 153 THR A O 1
ATOM 1177 N N . VAL A 1 154 ? -1.362 17.047 9.891 1 98.94 154 VAL A N 1
ATOM 1178 C CA . VAL A 1 154 ? -2.633 17.766 9.812 1 98.94 154 VAL A CA 1
ATOM 1179 C C . VAL A 1 154 ? -3.605 17.203 10.844 1 98.94 154 VAL A C 1
ATOM 1181 O O . VAL A 1 154 ? -3.926 16 10.828 1 98.94 154 VAL A O 1
ATOM 1184 N N . GLY A 1 155 ? -4.043 17.984 11.789 1 98.88 155 GLY A N 1
ATOM 1185 C CA . GLY A 1 155 ? -4.891 17.406 12.82 1 98.88 155 GLY A CA 1
ATOM 1186 C C . GLY A 1 155 ? -5.637 18.453 13.625 1 98.88 155 GLY A C 1
ATOM 1187 O O . GLY A 1 155 ? -5.34 19.641 13.539 1 98.88 155 GLY A O 1
ATOM 1188 N N . VAL A 1 156 ? -6.633 18 14.375 1 98.94 156 VAL A N 1
ATOM 1189 C CA . VAL A 1 156 ? -7.418 18.797 15.305 1 98.94 156 VAL A CA 1
ATOM 1190 C C . VAL A 1 156 ? -7.109 18.375 16.734 1 98.94 156 VAL A C 1
ATOM 1192 O O . VAL A 1 156 ? -6.422 17.391 16.969 1 98.94 156 VAL A O 1
ATOM 1195 N N . ALA A 1 157 ? -7.609 19.188 17.688 1 98.88 157 ALA A N 1
ATOM 1196 C CA . ALA A 1 157 ? -7.473 18.797 19.094 1 98.88 157 ALA A CA 1
ATOM 1197 C C . ALA A 1 157 ? -8.219 17.5 19.375 1 98.88 157 ALA A C 1
ATOM 1199 O O . ALA A 1 157 ? -9.352 17.312 18.922 1 98.88 157 ALA A O 1
ATOM 1200 N N . PRO A 1 158 ? -7.555 16.578 20.078 1 98.62 158 PRO A N 1
ATOM 1201 C CA . PRO A 1 158 ? -8.219 15.32 20.422 1 98.62 158 PRO A CA 1
ATOM 1202 C C . PRO A 1 158 ? -9.375 15.508 21.406 1 98.62 158 PRO A C 1
ATOM 1204 O O . PRO A 1 158 ? -9.492 16.562 22.031 1 98.62 158 PRO A O 1
ATOM 1207 N N . PRO A 1 159 ? -10.211 14.57 21.438 1 97.69 159 PRO A N 1
ATOM 1208 C CA . PRO A 1 159 ? -11.273 14.625 22.438 1 97.69 159 PRO A CA 1
ATOM 1209 C C . PRO A 1 159 ? -10.781 14.289 23.844 1 97.69 159 PRO A C 1
ATOM 1211 O O . PRO A 1 159 ? -9.609 13.961 24.031 1 97.69 159 PRO A O 1
ATOM 1214 N N . GLY A 1 160 ? -11.711 14.398 24.828 1 96.81 160 GLY A N 1
ATOM 1215 C CA . GLY A 1 160 ? -11.469 13.906 26.172 1 96.81 160 GLY A CA 1
ATOM 1216 C C . GLY A 1 160 ? -10.453 14.727 26.938 1 96.81 160 GLY A C 1
ATOM 1217 O O . GLY A 1 160 ? -9.758 14.203 27.812 1 96.81 160 GLY A O 1
ATOM 1218 N N . ARG A 1 161 ? -10.227 15.938 26.578 1 96.06 161 ARG A N 1
ATOM 1219 C CA . ARG A 1 161 ? -9.273 16.844 27.219 1 96.06 161 ARG A CA 1
ATOM 1220 C C . ARG A 1 161 ? -7.84 16.344 27.031 1 96.06 161 ARG A C 1
ATOM 1222 O O . ARG A 1 161 ? -6.945 16.734 27.781 1 96.06 161 ARG A O 1
ATOM 1229 N N . GLU A 1 162 ? -7.695 15.43 26.031 1 97.88 162 GLU A N 1
ATOM 1230 C CA . GLU A 1 162 ? -6.367 14.875 25.797 1 97.88 162 GLU A CA 1
ATOM 1231 C C . GLU A 1 162 ? -5.449 15.898 25.141 1 97.88 162 GLU A C 1
ATOM 1233 O O . GLU A 1 162 ? -5.918 16.781 24.422 1 97.88 162 GLU A O 1
ATOM 1238 N N . VAL A 1 163 ? -4.211 15.828 25.484 1 98.44 163 VAL A N 1
ATOM 1239 C CA . VAL A 1 163 ? -3.105 16.516 24.828 1 98.44 163 VAL A CA 1
ATOM 1240 C C . VAL A 1 163 ? -2.096 15.5 24.297 1 98.44 163 VAL A C 1
ATOM 1242 O O . VAL A 1 163 ? -1.542 14.711 25.078 1 98.44 163 VAL A O 1
ATOM 1245 N N . ARG A 1 164 ? -1.99 15.492 22.969 1 97.88 164 ARG A N 1
ATOM 1246 C CA . ARG A 1 164 ? -1.117 14.508 22.344 1 97.88 164 ARG A CA 1
ATOM 1247 C C . ARG A 1 164 ? 0.047 15.18 21.625 1 97.88 164 ARG A C 1
ATOM 1249 O O . ARG A 1 164 ? -0.129 16.219 20.984 1 97.88 164 ARG A O 1
ATOM 1256 N N . THR A 1 165 ? 1.233 14.539 21.703 1 97.5 165 THR A N 1
ATOM 1257 C CA . THR A 1 165 ? 2.385 15.078 21 1 97.5 165 THR A CA 1
ATOM 1258 C C . THR A 1 165 ? 2.113 15.125 19.5 1 97.5 165 THR A C 1
ATOM 1260 O O . THR A 1 165 ? 1.354 14.312 18.969 1 97.5 165 THR A O 1
ATOM 1263 N N . SER A 1 166 ? 2.742 16.062 18.781 1 97.38 166 SER A N 1
ATOM 1264 C CA . SER A 1 166 ? 2.582 16.219 17.328 1 97.38 166 SER A CA 1
ATOM 1265 C C . SER A 1 166 ? 3.16 15.023 16.578 1 97.38 166 SER A C 1
ATOM 1267 O O . SER A 1 166 ? 3.01 14.922 15.359 1 97.38 166 SER A O 1
ATOM 1269 N N . LEU A 1 167 ? 3.742 14.039 17.281 1 96.88 167 LEU A N 1
ATOM 1270 C CA . LEU A 1 167 ? 4.312 12.844 16.672 1 96.88 167 LEU A CA 1
ATOM 1271 C C . LEU A 1 167 ? 3.25 11.766 16.484 1 96.88 167 LEU A C 1
ATOM 1273 O O . LEU A 1 167 ? 3.49 10.766 15.805 1 96.88 167 LEU A O 1
ATOM 1277 N N . VAL A 1 168 ? 2.088 12.008 17 1 97.44 168 VAL A N 1
ATOM 1278 C CA . VAL A 1 168 ? 1.102 10.938 17.094 1 97.44 168 VAL A CA 1
ATOM 1279 C C . VAL A 1 168 ? 0.046 11.117 16 1 97.44 168 VAL A C 1
ATOM 1281 O O . VAL A 1 168 ? -0.546 12.195 15.875 1 97.44 168 VAL A O 1
ATOM 1284 N N . PRO A 1 169 ? -0.175 10.141 15.18 1 98.69 169 PRO A N 1
ATOM 1285 C CA . PRO A 1 169 ? -1.41 10.078 14.398 1 98.69 169 PRO A CA 1
ATOM 1286 C C . PRO A 1 169 ? -2.514 9.289 15.094 1 98.69 169 PRO A C 1
ATOM 1288 O O . PRO A 1 169 ? -2.234 8.289 15.766 1 98.69 169 PRO A O 1
ATOM 1291 N N . ASP A 1 170 ? -3.682 9.68 14.938 1 98.69 170 ASP A N 1
ATOM 1292 C CA . ASP A 1 170 ? -4.859 9.016 15.492 1 98.69 170 ASP A CA 1
ATOM 1293 C C . ASP A 1 170 ? -6.137 9.531 14.836 1 98.69 170 ASP A C 1
ATOM 1295 O O . ASP A 1 170 ? -6.094 10.109 13.75 1 98.69 170 ASP A O 1
ATOM 1299 N N . THR A 1 171 ? -7.277 9.289 15.469 1 98.75 171 THR A N 1
ATOM 1300 C CA . THR A 1 171 ? -8.57 9.656 14.914 1 98.75 171 THR A CA 1
ATOM 1301 C C . THR A 1 171 ? -8.664 11.164 14.703 1 98.75 171 THR A C 1
ATOM 1303 O O . THR A 1 171 ? -9.461 11.633 13.891 1 98.75 171 THR A O 1
ATOM 1306 N N . PHE A 1 172 ? -7.852 11.961 15.305 1 98.81 172 PHE A N 1
ATOM 1307 C CA . PHE A 1 172 ? -7.891 13.414 15.188 1 98.81 172 PHE A CA 1
ATOM 1308 C C . PHE A 1 172 ? -6.961 13.891 14.078 1 98.81 172 PHE A C 1
ATOM 1310 O O . PHE A 1 172 ? -6.797 15.094 13.875 1 98.81 172 PHE A O 1
ATOM 1317 N N . GLY A 1 173 ? -6.402 12.984 13.297 1 98.81 173 GLY A N 1
ATOM 1318 C CA . GLY A 1 173 ? -5.363 13.273 12.32 1 98.81 173 GLY A CA 1
ATOM 1319 C C . GLY A 1 173 ? -3.967 13.234 12.906 1 98.81 173 GLY A C 1
ATOM 1320 O O . GLY A 1 173 ? -3.535 12.203 13.43 1 98.81 173 GLY A O 1
ATOM 1321 N N . GLY A 1 174 ? -3.408 14.328 12.945 1 98.69 174 GLY A N 1
ATOM 1322 C CA . GLY A 1 174 ? -2.068 14.406 13.508 1 98.69 174 GLY A CA 1
ATOM 1323 C C . GLY A 1 174 ? -0.987 13.992 12.523 1 98.69 174 GLY A C 1
ATOM 1324 O O . GLY A 1 174 ? -0.986 14.43 11.375 1 98.69 174 GLY A O 1
ATOM 1325 N N . ASN A 1 175 ? 0.037 13.266 13 1 98.69 175 ASN A N 1
ATOM 1326 C CA . ASN A 1 175 ? 1.218 12.883 12.234 1 98.69 175 ASN A CA 1
ATOM 1327 C C . ASN A 1 175 ? 0.934 11.68 11.336 1 98.69 175 ASN A C 1
ATOM 1329 O O . ASN A 1 175 ? 1.551 10.625 11.484 1 98.69 175 ASN A O 1
ATOM 1333 N N . MET A 1 176 ? 0.142 11.906 10.328 1 98.81 176 MET A N 1
ATOM 1334 C CA . MET A 1 176 ? -0.326 10.812 9.477 1 98.81 176 MET A CA 1
ATOM 1335 C C . MET A 1 176 ? 0.742 10.414 8.469 1 98.81 176 MET A C 1
ATOM 1337 O O . MET A 1 176 ? 0.785 9.266 8.023 1 98.81 176 MET A O 1
ATOM 1341 N N . ASP A 1 177 ? 1.589 11.367 8.055 1 98.75 177 ASP A N 1
ATOM 1342 C CA . ASP A 1 177 ? 2.738 11.102 7.191 1 98.75 177 ASP A CA 1
ATOM 1343 C C . ASP A 1 177 ? 2.344 10.242 5.996 1 98.75 177 ASP A C 1
ATOM 1345 O O . ASP A 1 177 ? 2.984 9.227 5.715 1 98.75 177 ASP A O 1
ATOM 1349 N N . THR A 1 178 ? 1.333 10.664 5.293 1 98.75 178 THR A N 1
ATOM 1350 C CA . THR A 1 178 ? 0.948 10.008 4.051 1 98.75 178 THR A CA 1
ATOM 1351 C C . THR A 1 178 ? 1.255 10.891 2.848 1 98.75 178 THR A C 1
ATOM 1353 O O . THR A 1 178 ? 0.899 12.07 2.832 1 98.75 178 THR A O 1
ATOM 1356 N N . PRO A 1 179 ? 1.854 10.312 1.805 1 98.69 179 PRO A N 1
ATOM 1357 C CA . PRO A 1 179 ? 2.096 11.086 0.581 1 98.69 179 PRO A CA 1
ATOM 1358 C C . PRO A 1 179 ? 0.812 11.633 -0.037 1 98.69 179 PRO A C 1
ATOM 1360 O O . PRO A 1 179 ? 0.864 12.492 -0.915 1 98.69 179 PRO A O 1
ATOM 1363 N N . GLU A 1 180 ? -0.349 11.188 0.433 1 98.75 180 GLU A N 1
ATOM 1364 C CA . GLU A 1 180 ? -1.635 11.594 -0.129 1 98.75 180 GLU A CA 1
ATOM 1365 C C . GLU A 1 180 ? -2.066 12.953 0.398 1 98.75 180 GLU A C 1
ATOM 1367 O O . GLU A 1 180 ? -3 13.562 -0.13 1 98.75 180 GLU A O 1
ATOM 1372 N N . MET A 1 181 ? -1.439 13.414 1.44 1 98.81 181 MET A N 1
ATOM 1373 C CA . MET A 1 181 ? -1.723 14.758 1.953 1 98.81 181 MET A CA 1
ATOM 1374 C C . MET A 1 181 ? -1.002 15.82 1.13 1 98.81 181 MET A C 1
ATOM 1376 O O . MET A 1 181 ? -0.162 16.547 1.654 1 98.81 181 MET A O 1
ATOM 1380 N N . LYS A 1 182 ? -1.353 15.938 -0.129 1 98.75 182 LYS A N 1
ATOM 1381 C CA . LYS A 1 182 ? -0.673 16.719 -1.161 1 98.75 182 LYS A CA 1
ATOM 1382 C C . LYS A 1 182 ? -1.591 17.797 -1.731 1 98.75 182 LYS A C 1
ATOM 1384 O O . LYS A 1 182 ? -2.793 17.797 -1.456 1 98.75 182 LYS A O 1
ATOM 1389 N N . PRO A 1 183 ? -1.013 18.766 -2.549 1 98.69 183 PRO A N 1
ATOM 1390 C CA . PRO A 1 183 ? -1.871 19.797 -3.143 1 98.69 183 PRO A CA 1
ATOM 1391 C C . PRO A 1 183 ? -3.025 19.203 -3.949 1 98.69 183 PRO A C 1
ATOM 1393 O O . PRO A 1 183 ? -2.84 18.219 -4.672 1 98.69 183 PRO A O 1
ATOM 1396 N N . GLY A 1 184 ? -4.168 19.828 -3.834 1 98.56 184 GLY A N 1
ATOM 1397 C CA . GLY A 1 184 ? -5.367 19.359 -4.512 1 98.56 184 GLY A CA 1
ATOM 1398 C C . GLY A 1 184 ? -6.23 18.469 -3.645 1 98.56 184 GLY A C 1
ATOM 1399 O O . GLY A 1 184 ? -7.348 18.109 -4.031 1 98.56 184 GLY A O 1
ATOM 1400 N N . THR A 1 185 ? -5.84 18.156 -2.469 1 98.81 185 THR A N 1
ATOM 1401 C CA . THR A 1 185 ? -6.527 17.25 -1.558 1 98.81 185 THR A CA 1
ATOM 1402 C C . THR A 1 185 ? -7.445 18.016 -0.612 1 98.81 185 THR A C 1
ATOM 1404 O O . THR A 1 185 ? -7.066 19.078 -0.102 1 98.81 185 THR A O 1
ATOM 1407 N N . THR A 1 186 ? -8.648 17.531 -0.412 1 98.94 186 THR A N 1
ATOM 1408 C CA . THR A 1 186 ? -9.469 17.969 0.717 1 98.94 186 THR A CA 1
ATOM 1409 C C . THR A 1 186 ? -9.422 16.938 1.844 1 98.94 186 THR A C 1
ATOM 1411 O O . THR A 1 186 ? -9.734 15.766 1.635 1 98.94 186 THR A O 1
ATOM 1414 N N . CYS A 1 187 ? -9 17.359 2.973 1 98.94 187 CYS A N 1
ATOM 1415 C CA . CYS A 1 187 ? -8.953 16.531 4.172 1 98.94 187 CYS A CA 1
ATOM 1416 C C . CYS A 1 187 ? -10.141 16.812 5.078 1 98.94 187 CYS A C 1
ATOM 1418 O O . CYS A 1 187 ? -10.422 17.969 5.398 1 98.94 187 CYS A O 1
ATOM 1420 N N . TYR A 1 188 ? -10.867 15.773 5.453 1 99 188 TYR A N 1
ATOM 1421 C CA . TYR A 1 188 ? -12 15.867 6.371 1 99 188 TYR A CA 1
ATOM 1422 C C . TYR A 1 188 ? -11.641 15.297 7.738 1 99 188 TYR A C 1
ATOM 1424 O O . TYR A 1 188 ? -11.258 14.133 7.855 1 99 188 TYR A O 1
ATOM 1432 N N . LEU A 1 189 ? -11.797 16.141 8.773 1 98.94 189 LEU A N 1
ATOM 1433 C CA . LEU A 1 189 ? -11.484 15.758 10.148 1 98.94 189 LEU A CA 1
ATOM 1434 C C . LEU A 1 189 ? -12.688 15.953 11.055 1 98.94 189 LEU A C 1
ATOM 1436 O O . LEU A 1 189 ? -13.422 16.938 10.922 1 98.94 189 LEU A O 1
ATOM 1440 N N . GLY A 1 190 ? -12.898 15.039 11.938 1 98.94 190 GLY A N 1
ATOM 1441 C CA . GLY A 1 190 ? -13.945 15.219 12.93 1 98.94 190 GLY A CA 1
ATOM 1442 C C . GLY A 1 190 ? -13.578 16.219 14.016 1 98.94 190 GLY A C 1
ATOM 1443 O O . GLY A 1 190 ? -12.5 16.125 14.609 1 98.94 190 GLY A O 1
ATOM 1444 N N . VAL A 1 191 ? -14.438 17.109 14.289 1 98.94 191 VAL A N 1
ATOM 1445 C CA . VAL A 1 191 ? -14.219 18.094 15.336 1 98.94 191 VAL A CA 1
ATOM 1446 C C . VAL A 1 191 ? -14.5 17.484 16.703 1 98.94 191 VAL A C 1
ATOM 1448 O O . VAL A 1 191 ? -15.586 16.922 16.938 1 98.94 191 VAL A O 1
ATOM 1451 N N . ASN A 1 192 ? -13.539 17.609 17.578 1 98.88 192 ASN A N 1
ATOM 1452 C CA . ASN A 1 192 ? -13.656 16.969 18.891 1 98.88 192 ASN A CA 1
ATOM 1453 C C . ASN A 1 192 ? -13.938 17.984 19.984 1 98.88 192 ASN A C 1
ATOM 1455 O O . ASN A 1 192 ? -14.477 17.625 21.031 1 98.88 192 ASN A O 1
ATOM 1459 N N . VAL A 1 193 ? -13.469 19.25 19.781 1 98.69 193 VAL A N 1
ATOM 1460 C CA . VAL A 1 193 ? -13.664 20.328 20.75 1 98.69 193 VAL A CA 1
ATOM 1461 C C . VAL A 1 193 ? -14.164 21.578 20.031 1 98.69 193 VAL A C 1
ATOM 1463 O O . VAL A 1 193 ? -13.992 21.719 18.828 1 98.69 193 VAL A O 1
ATOM 1466 N N . GLU A 1 194 ? -14.75 22.453 20.828 1 98.62 194 GLU A N 1
ATOM 1467 C CA . GLU A 1 194 ? -15.188 23.719 20.266 1 98.62 194 GLU A CA 1
ATOM 1468 C C . GLU A 1 194 ? -14.031 24.438 19.562 1 98.62 194 GLU A C 1
ATOM 1470 O O . GLU A 1 194 ? -12.93 24.531 20.094 1 98.62 194 GLU A O 1
ATOM 1475 N N . GLY A 1 195 ? -14.305 24.828 18.281 1 98.81 195 GLY A N 1
ATOM 1476 C CA . GLY A 1 195 ? -13.305 25.547 17.516 1 98.81 195 GLY A CA 1
ATOM 1477 C C . GLY A 1 195 ? -12.367 24.641 16.75 1 98.81 195 GLY A C 1
ATOM 1478 O O . GLY A 1 195 ? -11.516 25.109 15.984 1 98.81 195 GLY A O 1
ATOM 1479 N N . ALA A 1 196 ? -12.422 23.297 16.922 1 98.88 196 ALA A N 1
ATOM 1480 C CA . ALA A 1 196 ? -11.617 22.281 16.234 1 98.88 196 ALA A CA 1
ATOM 1481 C C . ALA A 1 196 ? -10.156 22.359 16.672 1 98.88 196 ALA A C 1
ATOM 1483 O O . ALA A 1 196 ? -9.578 21.344 17.078 1 98.88 196 ALA A O 1
ATOM 1484 N N . LEU A 1 197 ? -9.695 23.688 16.688 1 98.88 197 LEU A N 1
ATOM 1485 C CA . LEU A 1 197 ? -8.312 23.938 17.078 1 98.88 197 LEU A CA 1
ATOM 1486 C C . LEU A 1 197 ? -7.348 23.094 16.25 1 98.88 197 LEU A C 1
ATOM 1488 O O . LEU A 1 197 ? -6.574 22.312 16.797 1 98.88 197 LEU A O 1
ATOM 1492 N N . PHE A 1 198 ? -7.305 23.375 14.953 1 98.94 198 PHE A N 1
ATOM 1493 C CA . PHE A 1 198 ? -6.469 22.562 14.078 1 98.94 198 PHE A CA 1
ATOM 1494 C C . PHE A 1 198 ? -5.117 23.234 13.844 1 98.94 198 PHE A C 1
ATOM 1496 O O . PHE A 1 198 ? -4.992 24.453 13.984 1 98.94 198 PHE A O 1
ATOM 1503 N N . SER A 1 199 ? -4.105 22.453 13.586 1 98.88 199 SER A N 1
ATOM 1504 C CA . SER A 1 199 ? -2.771 22.891 13.18 1 98.88 199 SER A CA 1
ATOM 1505 C C . SER A 1 199 ? -2.201 21.984 12.094 1 98.88 199 SER A C 1
ATOM 1507 O O . SER A 1 199 ? -2.729 20.891 11.844 1 98.88 199 SER A O 1
ATOM 1509 N N . VAL A 1 200 ? -1.256 22.469 11.359 1 98.88 200 VAL A N 1
ATOM 1510 C CA . VAL A 1 200 ? -0.586 21.734 10.289 1 98.88 200 VAL A CA 1
ATOM 1511 C C . VAL A 1 200 ? 0.925 21.922 10.406 1 98.88 200 VAL A C 1
ATOM 1513 O O . VAL A 1 200 ? 1.396 22.859 11.062 1 98.88 200 VAL A O 1
ATOM 1516 N N . GLY A 1 201 ? 1.667 21.031 9.883 1 98.69 201 GLY A N 1
ATOM 1517 C CA . GLY A 1 201 ? 3.117 21.156 9.867 1 98.69 201 GLY A CA 1
ATOM 1518 C C . GLY A 1 201 ? 3.807 19.953 9.258 1 98.69 201 GLY A C 1
ATOM 1519 O O . GLY A 1 201 ? 3.188 19.172 8.516 1 98.69 201 GLY A O 1
ATOM 1520 N N . ASP A 1 202 ? 5.121 19.953 9.508 1 98.19 202 ASP A N 1
ATOM 1521 C CA . ASP A 1 202 ? 5.945 18.812 9.094 1 98.19 202 ASP A CA 1
ATOM 1522 C C . ASP A 1 202 ? 5.953 18.672 7.574 1 98.19 202 ASP A C 1
ATOM 1524 O O . ASP A 1 202 ? 5.539 17.625 7.043 1 98.19 202 ASP A O 1
ATOM 1528 N N . GLY A 1 203 ? 6.465 19.719 6.93 1 98.69 203 GLY A N 1
ATOM 1529 C CA . GLY A 1 203 ? 6.566 19.703 5.48 1 98.69 203 GLY A CA 1
ATOM 1530 C C . GLY A 1 203 ? 7.547 18.656 4.969 1 98.69 203 GLY A C 1
ATOM 1531 O O . GLY A 1 203 ? 8.656 18.531 5.5 1 98.69 203 GLY A O 1
ATOM 1532 N N . HIS A 1 204 ? 7.102 17.828 4.02 1 98.88 204 HIS A N 1
ATOM 1533 C CA . HIS A 1 204 ? 7.934 16.891 3.285 1 98.88 204 HIS A CA 1
ATOM 1534 C C . HIS A 1 204 ? 8.094 17.312 1.829 1 98.88 204 HIS A C 1
ATOM 1536 O O . HIS A 1 204 ? 7.098 17.484 1.118 1 98.88 204 HIS A O 1
ATOM 1542 N N . TYR A 1 205 ? 9.367 17.453 1.4 1 98.88 205 TYR A N 1
ATOM 1543 C CA . TYR A 1 205 ? 9.594 17.703 -0.019 1 98.88 205 TYR A CA 1
ATOM 1544 C C . TYR A 1 205 ? 9.391 16.422 -0.832 1 98.88 205 TYR A C 1
ATOM 1546 O O . TYR A 1 205 ? 9.07 16.484 -2.021 1 98.88 205 TYR A O 1
ATOM 1554 N N . ARG A 1 206 ? 9.594 15.344 -0.177 1 98.75 206 ARG A N 1
ATOM 1555 C CA . ARG A 1 206 ? 9.328 14.031 -0.756 1 98.75 206 ARG A CA 1
ATOM 1556 C C . ARG A 1 206 ? 9.32 12.953 0.318 1 98.75 206 ARG A C 1
ATOM 1558 O O . ARG A 1 206 ? 10.125 12.992 1.253 1 98.75 206 ARG A O 1
ATOM 1565 N N . GLN A 1 207 ? 8.477 12.016 0.146 1 98.88 207 GLN A N 1
ATOM 1566 C CA . GLN A 1 207 ? 8.391 10.852 1.019 1 98.88 207 GLN A CA 1
ATOM 1567 C C . GLN A 1 207 ? 7.867 9.633 0.26 1 98.88 207 GLN A C 1
ATOM 1569 O O . GLN A 1 207 ? 6.922 9.734 -0.521 1 98.88 207 GLN A O 1
ATOM 1574 N N . GLY A 1 208 ? 8.492 8.523 0.401 1 98.75 208 GLY A N 1
ATOM 1575 C CA . GLY A 1 208 ? 7.914 7.27 -0.052 1 98.75 208 GLY A CA 1
ATOM 1576 C C . GLY A 1 208 ? 6.859 6.727 0.89 1 98.75 208 GLY A C 1
ATOM 1577 O O . GLY A 1 208 ? 6.676 7.246 1.993 1 98.75 208 GLY A O 1
ATOM 1578 N N . GLU A 1 209 ? 6.156 5.676 0.439 1 98.75 209 GLU A N 1
ATOM 1579 C CA . GLU A 1 209 ? 5.16 5 1.264 1 98.75 209 GLU A CA 1
ATOM 1580 C C . GLU A 1 209 ? 5.82 4.184 2.371 1 98.75 209 GLU A C 1
ATOM 1582 O O . GLU A 1 209 ? 6.746 3.414 2.111 1 98.75 209 GLU A O 1
ATOM 1587 N N . GLY A 1 210 ? 5.305 4.418 3.619 1 98.44 210 GLY A N 1
ATOM 1588 C CA . GLY A 1 210 ? 5.844 3.75 4.793 1 98.44 210 GLY A CA 1
ATOM 1589 C C . GLY A 1 210 ? 6.809 4.617 5.582 1 98.44 210 GLY A C 1
ATOM 1590 O O . GLY A 1 210 ? 7.027 4.383 6.773 1 98.44 210 GLY A O 1
ATOM 1591 N N . GLU A 1 211 ? 7.438 5.605 4.867 1 98.62 211 GLU A N 1
ATOM 1592 C CA . GLU A 1 211 ? 8.453 6.449 5.488 1 98.62 211 GLU A CA 1
ATOM 1593 C C . GLU A 1 211 ? 9.453 5.613 6.277 1 98.62 211 GLU A C 1
ATOM 1595 O O . GLU A 1 211 ? 9.703 5.883 7.457 1 98.62 211 GLU A O 1
ATOM 1600 N N . SER A 1 212 ? 10.062 4.773 5.66 1 98.19 212 SER A N 1
ATOM 1601 C CA . SER A 1 212 ? 10.656 3.582 6.262 1 98.19 212 SER A CA 1
ATOM 1602 C C . SER A 1 212 ? 11.781 3.949 7.227 1 98.19 212 SER A C 1
ATOM 1604 O O . SER A 1 212 ? 11.938 3.312 8.273 1 98.19 212 SER A O 1
ATOM 1606 N N . CYS A 1 213 ? 12.578 4.992 6.938 1 97.38 213 CYS A N 1
ATOM 1607 C CA . CYS A 1 213 ? 13.695 5.27 7.836 1 97.38 213 CYS A CA 1
ATOM 1608 C C . CYS A 1 213 ? 13.266 6.176 8.984 1 97.38 213 CYS A C 1
ATOM 1610 O O . CYS A 1 213 ? 14.047 6.461 9.883 1 97.38 213 CYS A O 1
ATOM 1612 N N . GLY A 1 214 ? 11.984 6.715 8.867 1 96.94 214 GLY A N 1
ATOM 1613 C CA . GLY A 1 214 ? 11.461 7.551 9.93 1 96.94 214 GLY A CA 1
ATOM 1614 C C . GLY A 1 214 ? 11.391 9.016 9.562 1 96.94 214 GLY A C 1
ATOM 1615 O O . GLY A 1 214 ? 10.672 9.789 10.195 1 96.94 214 GLY A O 1
ATOM 1616 N N . THR A 1 215 ? 12.141 9.359 8.578 1 98 215 THR A N 1
ATOM 1617 C CA . THR A 1 215 ? 12.148 10.758 8.148 1 98 215 THR A CA 1
ATOM 1618 C C . THR A 1 215 ? 11.977 10.852 6.637 1 98 215 THR A C 1
ATOM 1620 O O . THR A 1 215 ? 12.484 10.016 5.891 1 98 215 THR A O 1
ATOM 1623 N N . ALA A 1 216 ? 11.25 11.836 6.191 1 98.75 216 ALA A N 1
ATOM 1624 C CA . ALA A 1 216 ? 11.133 12.219 4.785 1 98.75 216 ALA A CA 1
ATOM 1625 C C . ALA A 1 216 ? 12.25 13.18 4.387 1 98.75 216 ALA A C 1
ATOM 1627 O O . ALA A 1 216 ? 13.281 13.25 5.051 1 98.75 216 ALA A O 1
ATOM 1628 N N . VAL A 1 217 ? 12.172 13.711 3.156 1 98.81 217 VAL A N 1
ATOM 1629 C CA . VAL A 1 217 ? 12.938 14.922 2.891 1 98.81 217 VAL A CA 1
ATOM 1630 C C . VAL A 1 217 ? 12.258 16.109 3.561 1 98.81 217 VAL A C 1
ATOM 1632 O O . VAL A 1 217 ? 11.422 16.781 2.951 1 98.81 217 VAL A O 1
ATOM 1635 N N . GLU A 1 218 ? 12.703 16.312 4.805 1 98.81 218 GLU A N 1
ATOM 1636 C CA . GLU A 1 218 ? 12.062 17.312 5.66 1 98.81 218 GLU A CA 1
ATOM 1637 C C . GLU A 1 218 ? 12.453 18.734 5.254 1 98.81 218 GLU A C 1
ATOM 1639 O O . GLU A 1 218 ? 13.633 19.031 5.082 1 98.81 218 GLU A O 1
ATOM 1644 N N . GLY A 1 219 ? 11.469 19.594 5.121 1 98.5 219 GLY A N 1
ATOM 1645 C CA . GLY A 1 219 ? 11.773 20.969 4.773 1 98.5 219 GLY A CA 1
ATOM 1646 C C . GLY A 1 219 ? 10.688 21.938 5.195 1 98.5 219 GLY A C 1
ATOM 1647 O O . GLY A 1 219 ? 9.547 21.531 5.457 1 98.5 219 GLY A O 1
ATOM 1648 N N . ALA A 1 220 ? 11.055 23.172 5.324 1 98.5 220 ALA A N 1
ATOM 1649 C CA . ALA A 1 220 ? 10.07 24.234 5.555 1 98.5 220 ALA A CA 1
ATOM 1650 C C . ALA A 1 220 ? 9.195 24.453 4.324 1 98.5 220 ALA A C 1
ATOM 1652 O O . ALA A 1 220 ? 9.648 24.234 3.193 1 98.5 220 ALA A O 1
ATOM 1653 N N . MET A 1 221 ? 7.98 24.859 4.582 1 98.44 221 MET A N 1
ATOM 1654 C CA . MET A 1 221 ? 7 24.891 3.5 1 98.44 221 MET A CA 1
ATOM 1655 C C . MET A 1 221 ? 6.164 26.156 3.547 1 98.44 221 MET A C 1
ATOM 1657 O O . MET A 1 221 ? 5.742 26.594 4.621 1 98.44 221 MET A O 1
ATOM 1661 N N . ASP A 1 222 ? 6.016 26.797 2.426 1 98.75 222 ASP A N 1
ATOM 1662 C CA . ASP A 1 222 ? 4.902 27.719 2.254 1 98.75 222 ASP A CA 1
ATOM 1663 C C . ASP A 1 222 ? 3.611 26.969 1.932 1 98.75 222 ASP A C 1
ATOM 1665 O O . ASP A 1 222 ? 3.549 26.219 0.961 1 98.75 222 ASP A O 1
ATOM 1669 N N . VAL A 1 223 ? 2.594 27.203 2.748 1 98.75 223 VAL A N 1
ATOM 1670 C CA . VAL A 1 223 ? 1.355 26.438 2.67 1 98.75 223 VAL A CA 1
ATOM 1671 C C . VAL A 1 223 ? 0.185 27.375 2.373 1 98.75 223 VAL A C 1
ATOM 1673 O O . VAL A 1 223 ? 0.054 28.422 2.992 1 98.75 223 VAL A O 1
ATOM 1676 N N . THR A 1 224 ? -0.575 27.031 1.421 1 98.75 224 THR A N 1
ATOM 1677 C CA . THR A 1 224 ? -1.87 27.672 1.214 1 98.75 224 THR A CA 1
ATOM 1678 C C . THR A 1 224 ? -3.004 26.656 1.381 1 98.75 224 THR A C 1
ATOM 1680 O O . THR A 1 224 ? -3.025 25.625 0.709 1 98.75 224 THR A O 1
ATOM 1683 N N . LEU A 1 225 ? -3.938 26.922 2.24 1 98.06 225 LEU A N 1
ATOM 1684 C CA . LEU A 1 225 ? -5.094 26.047 2.449 1 98.06 225 LEU A CA 1
ATOM 1685 C C . LEU A 1 225 ? -6.375 26.875 2.551 1 98.06 225 LEU A C 1
ATOM 1687 O O . LEU A 1 225 ? -6.332 28.078 2.822 1 98.06 225 LEU A O 1
ATOM 1691 N N . ILE A 1 226 ? -7.453 26.25 2.271 1 98.81 226 ILE A N 1
ATOM 1692 C CA . ILE A 1 226 ? -8.781 26.797 2.51 1 98.81 226 ILE A CA 1
ATOM 1693 C C . ILE A 1 226 ? -9.477 26 3.611 1 98.81 226 ILE A C 1
ATOM 1695 O O . ILE A 1 226 ? -9.461 24.766 3.604 1 98.81 226 ILE A O 1
ATOM 1699 N N . VAL A 1 227 ? -10.062 26.719 4.539 1 98.81 227 VAL A N 1
ATOM 1700 C CA . VAL A 1 227 ? -10.742 26.094 5.672 1 98.81 227 VAL A CA 1
ATOM 1701 C C . VAL A 1 227 ? -12.25 26.234 5.508 1 98.81 227 VAL A C 1
ATOM 1703 O O . VAL A 1 227 ? -12.766 27.328 5.285 1 98.81 227 VAL A O 1
ATOM 1706 N N . GLU A 1 228 ? -12.891 25.156 5.59 1 98.81 228 GLU A N 1
ATOM 1707 C CA . GLU A 1 228 ? -14.352 25.156 5.602 1 98.81 228 GLU A CA 1
ATOM 1708 C C . GLU A 1 228 ? -14.891 24.25 6.703 1 98.81 228 GLU A C 1
ATOM 1710 O O . GLU A 1 228 ? -14.141 23.469 7.301 1 98.81 228 GLU A O 1
ATOM 1715 N N . LEU A 1 229 ? -16.156 24.438 7.035 1 98.88 229 LEU A N 1
ATOM 1716 C CA . LEU A 1 229 ? -16.812 23.719 8.117 1 98.88 229 LEU A CA 1
ATOM 1717 C C . LEU A 1 229 ? -18.125 23.094 7.637 1 98.88 229 LEU A C 1
ATOM 1719 O O . LEU A 1 229 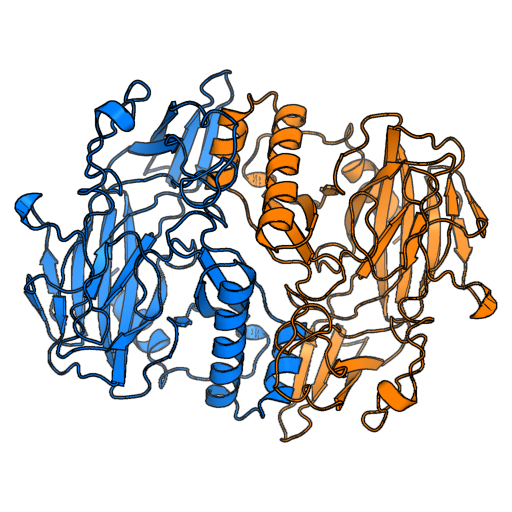? -18.922 23.766 6.973 1 98.88 229 LEU A O 1
ATOM 1723 N N . ILE A 1 230 ? -18.281 21.844 7.824 1 98.88 230 ILE A N 1
ATOM 1724 C CA . ILE A 1 230 ? -19.516 21.109 7.566 1 98.88 230 ILE A CA 1
ATOM 1725 C C . ILE A 1 230 ? -20.172 20.734 8.891 1 98.88 230 ILE A C 1
ATOM 1727 O O . ILE A 1 230 ? -19.562 20.078 9.734 1 98.88 230 ILE A O 1
ATOM 1731 N N . LYS A 1 231 ? -21.406 21.156 9.078 1 98.81 231 LYS A N 1
ATOM 1732 C CA . LYS A 1 231 ? -22.109 20.812 10.312 1 98.81 231 LYS A CA 1
ATOM 1733 C C . LYS A 1 231 ? -22.484 19.328 10.328 1 98.81 231 LYS A C 1
ATOM 1735 O O . LYS A 1 231 ? -23.047 18.812 9.367 1 98.81 231 LYS A O 1
ATOM 1740 N N . GLY A 1 232 ? -22.125 18.656 11.367 1 98.56 232 GLY A N 1
ATOM 1741 C CA . GLY A 1 232 ? -22.375 17.234 11.516 1 98.56 232 GLY A CA 1
ATOM 1742 C C . GLY A 1 232 ? -21.484 16.391 10.633 1 98.56 232 GLY A C 1
ATOM 1743 O O . GLY A 1 232 ? -20.484 16.875 10.086 1 98.56 232 GLY A O 1
ATOM 1744 N N . GLY A 1 233 ? -21.672 15.047 10.68 1 98.12 233 GLY A N 1
ATOM 1745 C CA . GLY A 1 233 ? -21.078 14.102 9.75 1 98.12 233 GLY A CA 1
ATOM 1746 C C . GLY A 1 233 ? -19.609 13.82 10.023 1 98.12 233 GLY A C 1
ATOM 1747 O O . GLY A 1 233 ? -18.891 13.375 9.141 1 98.12 233 GLY A O 1
ATOM 1748 N N . ALA A 1 234 ? -19.172 14.008 11.211 1 98.69 234 ALA A N 1
ATOM 1749 C CA . ALA A 1 234 ? -17.781 13.773 11.578 1 98.69 234 ALA A CA 1
ATOM 1750 C C . ALA A 1 234 ? -17.359 12.352 11.242 1 98.69 234 ALA A C 1
ATOM 1752 O O . ALA A 1 234 ? -17.984 11.391 11.695 1 98.69 234 ALA A O 1
ATOM 1753 N N . PRO A 1 235 ? -16.328 12.266 10.422 1 98.69 235 PRO A N 1
ATOM 1754 C CA . PRO A 1 235 ? -15.844 10.906 10.172 1 98.69 235 PRO A CA 1
ATOM 1755 C C . PRO A 1 235 ? -15.07 10.328 11.352 1 98.69 235 PRO A C 1
ATOM 1757 O O . PRO A 1 235 ? -14.367 11.055 12.055 1 98.69 235 PRO A O 1
ATOM 1760 N N . PRO A 1 236 ? -15.18 9.016 11.555 1 97.94 236 PRO A N 1
ATOM 1761 C CA . PRO A 1 236 ? -14.445 8.406 12.664 1 97.94 236 PRO A CA 1
ATOM 1762 C C . PRO A 1 236 ? -12.93 8.469 12.477 1 97.94 236 PRO A C 1
ATOM 1764 O O . PRO A 1 236 ? -12.18 8.547 13.453 1 97.94 236 PRO A O 1
ATOM 1767 N N . TRP A 1 237 ? -12.516 8.297 11.32 1 98.81 237 TRP A N 1
ATOM 1768 C CA . TRP A 1 237 ? -11.125 8.453 10.891 1 98.81 237 TRP A CA 1
ATOM 1769 C C . TRP A 1 237 ? -11.008 9.516 9.805 1 98.81 237 TRP A C 1
ATOM 1771 O O . TRP A 1 237 ? -11.961 9.773 9.07 1 98.81 237 TRP A O 1
ATOM 1781 N N . PRO A 1 238 ? -9.797 10.195 9.68 1 98.94 238 PRO A N 1
ATOM 1782 C CA . PRO A 1 238 ? -9.656 11.203 8.625 1 98.94 238 PRO A CA 1
ATOM 1783 C C . PRO A 1 238 ? -9.984 10.648 7.238 1 98.94 238 PRO A C 1
ATOM 1785 O O . PRO A 1 238 ? -9.625 9.508 6.922 1 98.94 238 PRO A O 1
ATOM 1788 N N . ARG A 1 239 ? -10.719 11.414 6.5 1 98.94 239 ARG A N 1
ATOM 1789 C CA . ARG A 1 239 ? -11.023 11.125 5.102 1 98.94 239 ARG A CA 1
ATOM 1790 C C . ARG A 1 239 ? -10.32 12.109 4.172 1 98.94 239 ARG A C 1
ATOM 1792 O O . ARG A 1 239 ? -10.219 13.297 4.484 1 98.94 239 ARG A O 1
ATOM 1799 N N . LEU A 1 240 ? -9.773 11.641 3.107 1 98.94 240 LEU A N 1
ATOM 1800 C CA . LEU A 1 240 ? -9.211 12.477 2.049 1 98.94 240 LEU A CA 1
ATOM 1801 C C . LEU A 1 240 ? -10.008 12.328 0.759 1 98.94 240 LEU A C 1
ATOM 1803 O O . LEU A 1 240 ? -10.469 11.227 0.431 1 98.94 240 LEU A O 1
ATOM 1807 N N . GLU A 1 241 ? -10.172 13.375 0.072 1 98.94 241 GLU A N 1
ATOM 1808 C CA . GLU A 1 241 ? -10.789 13.344 -1.249 1 98.94 241 GLU A CA 1
ATOM 1809 C C . GLU A 1 241 ? -9.914 14.047 -2.283 1 98.94 241 GLU A C 1
ATOM 1811 O O . GLU A 1 241 ? -9.531 15.203 -2.102 1 98.94 241 GLU A O 1
ATOM 1816 N N . HIS A 1 242 ? -9.461 13.32 -3.23 1 98.5 242 HIS A N 1
ATOM 1817 C CA . HIS A 1 242 ? -8.812 13.812 -4.441 1 98.5 242 HIS A CA 1
ATOM 1818 C C . HIS A 1 242 ? -9.812 13.969 -5.578 1 98.5 242 HIS A C 1
ATOM 1820 O O . HIS A 1 242 ? -10.984 13.609 -5.434 1 98.5 242 HIS A O 1
ATOM 1826 N N . ASP A 1 243 ? -9.352 14.562 -6.68 1 98.19 243 ASP A N 1
ATOM 1827 C CA . ASP A 1 243 ? -10.219 14.625 -7.855 1 98.19 243 ASP A CA 1
ATOM 1828 C C . ASP A 1 243 ? -10.586 13.227 -8.336 1 98.19 243 ASP A C 1
ATOM 1830 O O . ASP A 1 243 ? -11.703 13.008 -8.82 1 98.19 243 ASP A O 1
ATOM 1834 N N . ASP A 1 244 ? -9.742 12.305 -8.07 1 98.31 244 ASP A N 1
ATOM 1835 C CA . ASP A 1 244 ? -9.93 11.023 -8.734 1 98.31 244 ASP A CA 1
ATOM 1836 C C . ASP A 1 244 ? -10.094 9.891 -7.719 1 98.31 244 ASP A C 1
ATOM 1838 O O . ASP A 1 244 ? -10.383 8.75 -8.094 1 98.31 244 ASP A O 1
ATOM 1842 N N . HIS A 1 245 ? -9.93 10.148 -6.395 1 98.62 245 HIS A N 1
ATOM 1843 C CA . HIS A 1 245 ? -10.016 9.078 -5.41 1 98.62 245 HIS A CA 1
ATOM 1844 C C . HIS A 1 245 ? -10.734 9.547 -4.148 1 98.62 245 HIS A C 1
ATOM 1846 O O . HIS A 1 245 ? -10.703 10.734 -3.818 1 98.62 245 HIS A O 1
ATOM 1852 N N . TYR A 1 246 ? -11.422 8.57 -3.514 1 98.88 246 TYR A N 1
ATOM 1853 C CA . TYR A 1 246 ? -11.703 8.648 -2.084 1 98.88 246 TYR A CA 1
ATOM 1854 C C . TYR A 1 246 ? -10.641 7.914 -1.276 1 98.88 246 TYR A C 1
ATOM 1856 O O . TYR A 1 246 ? -10.141 6.867 -1.698 1 98.88 246 TYR A O 1
ATOM 1864 N N . ALA A 1 247 ? -10.336 8.477 -0.115 1 98.94 247 ALA A N 1
ATOM 1865 C CA . ALA A 1 247 ? -9.359 7.812 0.741 1 98.94 247 ALA A CA 1
ATOM 1866 C C . ALA A 1 247 ? -9.742 7.938 2.213 1 98.94 247 ALA A C 1
ATOM 1868 O O . ALA A 1 247 ? -10.312 8.945 2.629 1 98.94 247 ALA A O 1
ATOM 1869 N N . VAL A 1 248 ? -9.469 6.906 2.99 1 98.94 248 VAL A N 1
ATOM 1870 C CA . VAL A 1 248 ? -9.602 6.918 4.441 1 98.94 248 VAL A CA 1
ATOM 1871 C C . VAL A 1 248 ? -8.273 6.539 5.09 1 98.94 248 VAL A C 1
ATOM 1873 O O . VAL A 1 248 ? -7.602 5.605 4.645 1 98.94 248 VAL A O 1
ATOM 1876 N N . VAL A 1 249 ? -7.91 7.316 6.078 1 98.88 249 VAL A N 1
ATOM 1877 C CA . VAL A 1 249 ? -6.695 7.027 6.84 1 98.88 249 VAL A CA 1
ATOM 1878 C C . VAL A 1 249 ? -7.059 6.273 8.117 1 98.88 249 VAL A C 1
ATOM 1880 O O . VAL A 1 249 ? -8.016 6.629 8.805 1 98.88 249 VAL A O 1
ATOM 1883 N N . GLY A 1 250 ? -6.371 5.18 8.398 1 98.94 250 GLY A N 1
ATOM 1884 C CA . GLY A 1 250 ? -6.398 4.523 9.695 1 98.94 250 GLY A CA 1
ATOM 1885 C C . GLY A 1 250 ? -5.047 4.52 10.391 1 98.94 250 GLY A C 1
ATOM 1886 O O . GLY A 1 250 ? -4.012 4.352 9.75 1 98.94 250 GLY A O 1
ATOM 1887 N N . SER A 1 251 ? -5.07 4.695 11.734 1 98.81 251 SER A N 1
ATOM 1888 C CA . SER A 1 251 ? -3.826 4.699 12.5 1 98.81 251 SER A CA 1
ATOM 1889 C C . SER A 1 251 ? -3.943 3.834 13.75 1 98.81 251 SER A C 1
ATOM 1891 O O . SER A 1 251 ? -4.934 3.922 14.484 1 98.81 251 SER A O 1
ATOM 1893 N N . ALA A 1 252 ? -2.996 2.988 13.891 1 98.19 252 ALA A N 1
ATOM 1894 C CA . ALA A 1 252 ? -2.953 2.062 15.016 1 98.19 252 ALA A CA 1
ATOM 1895 C C . ALA A 1 252 ? -1.655 1.258 15.016 1 98.19 252 ALA A C 1
ATOM 1897 O O . ALA A 1 252 ? -0.864 1.346 14.07 1 98.19 252 ALA A O 1
ATOM 1898 N N . ARG A 1 253 ? -1.359 0.588 16.062 1 95.25 253 ARG A N 1
ATOM 1899 C CA . ARG A 1 253 ? -0.427 -0.53 16.156 1 95.25 253 ARG A CA 1
ATOM 1900 C C . ARG A 1 253 ? -1.119 -1.783 16.672 1 95.25 253 ARG A C 1
ATOM 1902 O O . ARG A 1 253 ? -1.907 -1.713 17.625 1 95.25 253 ARG A O 1
ATOM 1909 N N . PRO A 1 254 ? -0.953 -2.984 16.031 1 95.44 254 PRO A N 1
ATOM 1910 C CA . PRO A 1 254 ? -0.046 -3.252 14.914 1 95.44 254 PRO A CA 1
ATOM 1911 C C . PRO A 1 254 ? -0.572 -2.713 13.586 1 95.44 254 PRO A C 1
ATOM 1913 O O . PRO A 1 254 ? -1.671 -2.154 13.531 1 95.44 254 PRO A O 1
ATOM 1916 N N . LEU A 1 255 ? 0.251 -2.811 12.57 1 97.56 255 LEU A N 1
ATOM 1917 C CA . LEU A 1 255 ? -0.016 -2.199 11.273 1 97.56 255 LEU A CA 1
ATOM 1918 C C . LEU A 1 255 ? -1.338 -2.699 10.703 1 97.56 255 LEU A C 1
ATOM 1920 O O . LEU A 1 255 ? -2.072 -1.937 10.07 1 97.56 255 LEU A O 1
ATOM 1924 N N . GLU A 1 256 ? -1.696 -3.975 10.852 1 95.94 256 GLU A N 1
ATOM 1925 C CA . GLU A 1 256 ? -2.928 -4.516 10.289 1 95.94 256 GLU A CA 1
ATOM 1926 C C . GLU A 1 256 ? -4.156 -3.852 10.898 1 95.94 256 GLU A C 1
ATOM 1928 O O . GLU A 1 256 ? -5.18 -3.684 10.234 1 95.94 256 GLU A O 1
ATOM 1933 N N . ASP A 1 257 ? -4.055 -3.436 12.172 1 97.5 257 ASP A N 1
ATOM 1934 C CA . ASP A 1 257 ? -5.188 -2.748 12.789 1 97.5 257 ASP A CA 1
ATOM 1935 C C . ASP A 1 257 ? -5.375 -1.357 12.188 1 97.5 257 ASP A C 1
ATOM 1937 O O . ASP A 1 257 ? -6.504 -0.875 12.062 1 97.5 257 ASP A O 1
ATOM 1941 N N . ALA A 1 258 ? -4.238 -0.621 11.898 1 98.62 258 ALA A N 1
ATOM 1942 C CA . ALA A 1 258 ? -4.348 0.627 11.148 1 98.62 258 ALA A CA 1
ATOM 1943 C C . ALA A 1 258 ? -5.055 0.402 9.812 1 98.62 258 ALA A C 1
ATOM 1945 O O . ALA A 1 258 ? -5.953 1.161 9.445 1 98.62 258 ALA A O 1
ATOM 1946 N N . TRP A 1 259 ? -4.656 -0.633 9.094 1 98.75 259 TRP A N 1
ATOM 1947 C CA . TRP A 1 259 ? -5.266 -1 7.816 1 98.75 259 TRP A CA 1
ATOM 1948 C C . TRP A 1 259 ? -6.742 -1.324 7.996 1 98.75 259 TRP A C 1
ATOM 1950 O O . TRP A 1 259 ? -7.586 -0.853 7.227 1 98.75 259 TRP A O 1
ATOM 1960 N N . ARG A 1 260 ? -7.098 -2.102 9.055 1 98.56 260 ARG A N 1
ATOM 1961 C CA . ARG A 1 260 ? -8.484 -2.467 9.32 1 98.56 260 ARG A CA 1
ATOM 1962 C C . ARG A 1 260 ? -9.336 -1.229 9.578 1 98.56 260 ARG A C 1
ATOM 1964 O O . ARG A 1 260 ? -10.477 -1.145 9.102 1 98.56 260 ARG A O 1
ATOM 1971 N N . ALA A 1 261 ? -8.781 -0.302 10.289 1 98.88 261 ALA A N 1
ATOM 1972 C CA . ALA A 1 261 ? -9.5 0.939 10.555 1 98.88 261 ALA A CA 1
ATOM 1973 C C . ALA A 1 261 ? -9.836 1.667 9.258 1 98.88 261 ALA A C 1
ATOM 1975 O O . ALA A 1 261 ? -10.961 2.137 9.078 1 98.88 261 ALA A O 1
ATOM 1976 N N . SER A 1 262 ? -8.875 1.762 8.375 1 98.88 262 SER A N 1
ATOM 1977 C CA . SER A 1 262 ? -9.109 2.426 7.098 1 98.88 262 SER A CA 1
ATOM 1978 C C . SER A 1 262 ? -10.117 1.661 6.254 1 98.88 262 SER A C 1
ATOM 1980 O O . SER A 1 262 ? -10.938 2.266 5.559 1 98.88 262 SER A O 1
ATOM 1982 N N . GLN A 1 263 ? -10.102 0.317 6.312 1 98.81 263 GLN A N 1
ATOM 1983 C CA . GLN A 1 263 ? -11.047 -0.53 5.598 1 98.81 263 GLN A CA 1
ATOM 1984 C C . GLN A 1 263 ? -12.477 -0.301 6.094 1 98.81 263 GLN A C 1
ATOM 1986 O O . GLN A 1 263 ? -13.375 -0.01 5.301 1 98.81 263 GLN A O 1
ATOM 1991 N N . VAL A 1 264 ? -12.641 -0.41 7.41 1 98.88 264 VAL A N 1
ATOM 1992 C CA . VAL A 1 264 ? -13.953 -0.23 8.016 1 98.88 264 VAL A CA 1
ATOM 1993 C C . VAL A 1 264 ? -14.477 1.171 7.707 1 98.88 264 VAL A C 1
ATOM 1995 O O . VAL A 1 264 ? -15.656 1.344 7.387 1 98.88 264 VAL A O 1
ATOM 1998 N N . GLY A 1 265 ? -13.555 2.129 7.789 1 98.88 265 GLY A N 1
ATOM 1999 C CA . GLY A 1 265 ? -13.945 3.488 7.445 1 98.88 265 GLY A CA 1
ATOM 2000 C C . GLY A 1 265 ? -14.453 3.623 6.023 1 98.88 265 GLY A C 1
ATOM 2001 O O . GLY A 1 265 ? -15.461 4.293 5.777 1 98.88 265 GLY A O 1
ATOM 2002 N N . MET A 1 266 ? -13.789 3.033 5.047 1 98.94 266 MET A N 1
ATOM 2003 C CA . MET A 1 266 ? -14.188 3.139 3.645 1 98.94 266 MET A CA 1
ATOM 2004 C C . MET A 1 266 ? -15.492 2.395 3.391 1 98.94 266 MET A C 1
ATOM 2006 O O . MET A 1 266 ? -16.328 2.854 2.613 1 98.94 266 MET A O 1
ATOM 2010 N N . ILE A 1 267 ? -15.68 1.245 4.043 1 98.88 267 ILE A N 1
ATOM 2011 C CA . ILE A 1 267 ? -16.922 0.503 3.926 1 98.88 267 ILE A CA 1
ATOM 2012 C C . ILE A 1 267 ? -18.094 1.375 4.391 1 98.88 267 ILE A C 1
ATOM 2014 O O . ILE A 1 267 ? -19.125 1.455 3.719 1 98.88 267 ILE A O 1
ATOM 2018 N N . GLY A 1 268 ? -17.891 2.033 5.559 1 98.75 268 GLY A N 1
ATOM 2019 C CA . GLY A 1 268 ? -18.906 2.965 6.027 1 98.75 268 GLY A CA 1
ATOM 2020 C C . GLY A 1 268 ? -19.172 4.098 5.059 1 98.75 268 GLY A C 1
ATOM 2021 O O . GLY A 1 268 ? -20.328 4.461 4.816 1 98.75 268 GLY A O 1
ATOM 2022 N N . TRP A 1 269 ? -18.109 4.637 4.5 1 98.81 269 TRP A N 1
ATOM 2023 C CA . TRP A 1 269 ? -18.25 5.754 3.572 1 98.81 269 TRP A CA 1
ATOM 2024 C C . TRP A 1 269 ? -18.984 5.324 2.309 1 98.81 269 TRP A C 1
ATOM 2026 O O . TRP A 1 269 ? -19.828 6.066 1.786 1 98.81 269 TRP A O 1
ATOM 2036 N N . LEU A 1 270 ? -18.719 4.137 1.777 1 98.56 270 LEU A N 1
ATOM 2037 C CA . LEU A 1 270 ? -19.438 3.59 0.625 1 98.56 270 LEU A CA 1
ATOM 2038 C C . LEU A 1 270 ? -20.922 3.447 0.921 1 98.56 270 LEU A C 1
ATOM 2040 O O . LEU A 1 270 ? -21.766 3.682 0.045 1 98.56 270 LEU A O 1
ATOM 2044 N N . GLY A 1 271 ? -21.219 2.982 2.131 1 98.31 271 GLY A N 1
ATOM 2045 C CA . GLY A 1 271 ? -22.609 2.953 2.537 1 98.31 271 GLY A CA 1
ATOM 2046 C C . GLY A 1 271 ? -23.281 4.316 2.482 1 98.31 271 GLY A C 1
ATOM 2047 O O . GLY A 1 271 ? -24.406 4.441 1.992 1 98.31 271 GLY A O 1
ATOM 2048 N N . GLU A 1 272 ? -22.594 5.328 2.947 1 98.12 272 GLU A N 1
ATOM 2049 C CA . GLU A 1 272 ? -23.125 6.691 2.955 1 98.12 272 GLU A CA 1
ATOM 2050 C C . GLU A 1 272 ? -23.312 7.215 1.535 1 98.12 272 GLU A C 1
ATOM 2052 O O . GLU A 1 272 ? -24.312 7.863 1.237 1 98.12 272 GLU A O 1
ATOM 2057 N N . LEU A 1 273 ? -22.375 6.926 0.644 1 98 273 LEU A N 1
ATOM 2058 C CA . LEU A 1 273 ? -22.359 7.508 -0.693 1 98 273 LEU A CA 1
ATOM 2059 C C . LEU A 1 273 ? -23.344 6.797 -1.617 1 98 273 LEU A C 1
ATOM 2061 O O . LEU A 1 273 ? -23.969 7.43 -2.463 1 98 273 LEU A O 1
ATOM 2065 N N . TYR A 1 274 ? -23.5 5.477 -1.427 1 97.69 274 TYR A N 1
ATOM 2066 C CA . TYR A 1 274 ? -24.156 4.711 -2.479 1 97.69 274 TYR A CA 1
ATOM 2067 C C . TYR A 1 274 ? -25.281 3.857 -1.906 1 97.69 274 TYR A C 1
ATOM 2069 O O . TYR A 1 274 ? -25.938 3.117 -2.639 1 97.69 274 TYR A O 1
ATOM 2077 N N . GLY A 1 275 ? -25.484 3.902 -0.605 1 97.19 275 GLY A N 1
ATOM 2078 C CA . GLY A 1 275 ? -26.547 3.121 0.02 1 97.19 275 GLY A CA 1
ATOM 2079 C C . GLY A 1 275 ? -26.25 1.635 0.055 1 97.19 275 GLY A C 1
ATOM 2080 O O . GLY A 1 275 ? -27.156 0.813 0.101 1 97.19 275 GLY A O 1
ATOM 2081 N N . LEU A 1 276 ? -25.031 1.242 0.024 1 98.06 276 LEU A N 1
ATOM 2082 C CA . LEU A 1 276 ? -24.641 -0.165 0.043 1 98.06 276 LEU A CA 1
ATOM 2083 C C . LEU A 1 276 ? -24.781 -0.748 1.445 1 98.06 276 LEU A C 1
ATOM 2085 O O . LEU A 1 276 ? -24.406 -0.101 2.43 1 98.06 276 LEU A O 1
ATOM 2089 N N . ALA A 1 277 ? -25.344 -1.951 1.45 1 98.19 277 ALA A N 1
ATOM 2090 C CA . ALA A 1 277 ? -25.266 -2.715 2.691 1 98.19 277 ALA A CA 1
ATOM 2091 C C . ALA A 1 277 ? -23.812 -3.066 3.035 1 98.19 277 ALA A C 1
ATOM 2093 O O . ALA A 1 277 ? -22.969 -3.145 2.148 1 98.19 277 ALA A O 1
ATOM 2094 N N . GLU A 1 278 ? -23.578 -3.314 4.277 1 97.88 278 GLU A N 1
ATOM 2095 C CA . GLU A 1 278 ? -22.234 -3.469 4.82 1 97.88 278 GLU A CA 1
ATOM 2096 C C . GLU A 1 278 ? -21.453 -4.539 4.062 1 97.88 278 GLU A C 1
ATOM 2098 O O . GLU A 1 278 ? -20.328 -4.297 3.609 1 97.88 278 GLU A O 1
ATOM 2103 N N . LEU A 1 279 ? -22 -5.738 3.861 1 98.06 279 LEU A N 1
ATOM 2104 C CA . LEU A 1 279 ? -21.266 -6.836 3.246 1 98.06 279 LEU A CA 1
ATOM 2105 C C . LEU A 1 279 ? -21.125 -6.617 1.744 1 98.06 279 LEU A C 1
ATOM 2107 O O . LEU A 1 279 ? -20.156 -7.07 1.138 1 98.06 279 LEU A O 1
ATOM 2111 N N . ASP A 1 280 ? -22.094 -5.926 1.094 1 98.62 280 ASP A N 1
ATOM 2112 C CA . ASP A 1 280 ? -21.938 -5.539 -0.303 1 98.62 280 ASP A CA 1
ATOM 2113 C C . ASP A 1 280 ? -20.797 -4.531 -0.463 1 98.62 280 ASP A C 1
ATOM 2115 O O . ASP A 1 280 ? -19.984 -4.645 -1.387 1 98.62 280 ASP A O 1
ATOM 2119 N N . ALA A 1 281 ? -20.734 -3.561 0.463 1 98.75 281 ALA A N 1
ATOM 2120 C CA . ALA A 1 281 ? -19.641 -2.59 0.448 1 98.75 281 ALA A CA 1
ATOM 2121 C C . ALA A 1 281 ? -18.297 -3.275 0.649 1 98.75 281 ALA A C 1
ATOM 2123 O O . ALA A 1 281 ? -17.312 -2.943 -0.023 1 98.75 281 ALA A O 1
ATOM 2124 N N . TYR A 1 282 ? -18.281 -4.195 1.592 1 98.75 282 TYR A N 1
ATOM 2125 C CA . TYR A 1 282 ? -17.078 -4.969 1.87 1 98.75 282 TYR A CA 1
ATOM 2126 C C . TYR A 1 282 ? -16.625 -5.738 0.635 1 98.75 282 TYR A C 1
ATOM 2128 O O . TYR A 1 282 ? -15.445 -5.738 0.295 1 98.75 282 TYR A O 1
ATOM 2136 N N . GLN A 1 283 ? -17.578 -6.328 -0.076 1 98.56 283 GLN A N 1
ATOM 2137 C CA . GLN A 1 283 ? -17.281 -7.113 -1.272 1 98.56 283 GLN A CA 1
ATOM 2138 C C . GLN A 1 283 ? -16.766 -6.223 -2.398 1 98.56 283 GLN A C 1
ATOM 2140 O O . GLN A 1 283 ? -15.812 -6.582 -3.09 1 98.56 283 GLN A O 1
ATOM 2145 N N . LEU A 1 284 ? -17.391 -5.109 -2.6 1 98.69 284 LEU A N 1
ATOM 2146 C CA . LEU A 1 284 ? -16.922 -4.16 -3.602 1 98.69 284 LEU A CA 1
ATOM 2147 C C . L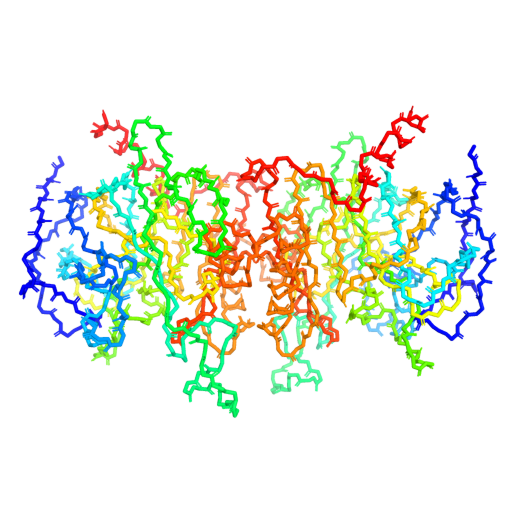EU A 1 284 ? -15.508 -3.688 -3.273 1 98.69 284 LEU A C 1
ATOM 2149 O O . LEU A 1 284 ? -14.633 -3.674 -4.145 1 98.69 284 LEU A O 1
ATOM 2153 N N . LEU A 1 285 ? -15.297 -3.322 -2.037 1 98.75 285 LEU A N 1
ATOM 2154 C CA . LEU A 1 285 ? -14.023 -2.781 -1.585 1 98.75 285 LEU A CA 1
ATOM 2155 C C . LEU A 1 285 ? -12.898 -3.793 -1.789 1 98.75 285 LEU A C 1
ATOM 2157 O O . LEU A 1 285 ? -11.82 -3.441 -2.277 1 98.75 285 LEU A O 1
ATOM 2161 N N . THR A 1 286 ? -13.102 -5.039 -1.435 1 98.75 286 THR A N 1
ATOM 2162 C CA . THR A 1 286 ? -12.086 -6.082 -1.5 1 98.75 286 THR A CA 1
ATOM 2163 C C . THR A 1 286 ? -11.578 -6.25 -2.93 1 98.75 286 THR A C 1
ATOM 2165 O O . THR A 1 286 ? -10.438 -6.672 -3.143 1 98.75 286 THR A O 1
ATOM 2168 N N . GLN A 1 287 ? -12.398 -5.879 -3.959 1 98.81 287 GLN A N 1
ATOM 2169 C CA . GLN A 1 287 ? -12.055 -6.121 -5.355 1 98.81 287 GLN A CA 1
ATOM 2170 C C . GLN A 1 287 ? -11.43 -4.883 -5.996 1 98.81 287 GLN A C 1
ATOM 2172 O O . GLN A 1 287 ? -10.852 -4.965 -7.082 1 98.81 287 GLN A O 1
ATOM 2177 N N . ALA A 1 288 ? -11.492 -3.73 -5.262 1 98.62 288 ALA A N 1
ATOM 2178 C CA . ALA A 1 288 ? -11.227 -2.516 -6.027 1 98.62 288 ALA A CA 1
ATOM 2179 C C . ALA A 1 288 ? -10.273 -1.593 -5.273 1 98.62 288 ALA A C 1
ATOM 2181 O O . ALA A 1 288 ? -9.727 -0.648 -5.848 1 98.62 288 ALA A O 1
ATOM 2182 N N . SER A 1 289 ? -10.023 -1.842 -4.059 1 98.69 289 SER A N 1
ATOM 2183 C CA . SER A 1 289 ? -9.32 -0.867 -3.23 1 98.69 289 SER A CA 1
ATOM 2184 C C . SER A 1 289 ? -7.816 -0.911 -3.479 1 98.69 289 SER A C 1
ATOM 2186 O O . SER A 1 289 ? -7.277 -1.943 -3.883 1 98.69 289 SER A O 1
ATOM 2188 N N . LYS A 1 290 ? -7.195 0.19 -3.324 1 98.75 290 LYS A N 1
ATOM 2189 C CA . LYS A 1 290 ? -5.758 0.289 -3.09 1 98.75 290 LYS A CA 1
ATOM 2190 C C . LYS A 1 290 ? -5.453 0.5 -1.609 1 98.75 290 LYS A C 1
ATOM 2192 O O . LYS A 1 290 ? -6.254 1.095 -0.885 1 98.75 290 LYS A O 1
ATOM 2197 N N . ALA A 1 291 ? -4.344 -0.021 -1.203 1 98.69 291 ALA A N 1
ATOM 2198 C CA . ALA A 1 291 ? -4.031 0.021 0.223 1 98.69 291 ALA A CA 1
ATOM 2199 C C . ALA A 1 291 ? -2.576 0.422 0.452 1 98.69 291 ALA A C 1
ATOM 2201 O O . ALA A 1 291 ? -1.796 -0.346 1.02 1 98.69 291 ALA A O 1
ATOM 2202 N N . PRO A 1 292 ? -2.215 1.652 0.148 1 98.62 292 PRO A N 1
ATOM 2203 C CA . PRO A 1 292 ? -0.85 2.113 0.418 1 98.62 292 PRO A CA 1
ATOM 2204 C C . PRO A 1 292 ? -0.579 2.312 1.908 1 98.62 292 PRO A C 1
ATOM 2206 O O . PRO A 1 292 ? -1.509 2.561 2.68 1 98.62 292 PRO A O 1
ATOM 2209 N N . LEU A 1 293 ? 0.678 2.135 2.213 1 98.69 293 LEU A N 1
ATOM 2210 C CA . LEU A 1 293 ? 1.106 2.436 3.574 1 98.69 293 LEU A CA 1
ATOM 2211 C C . LEU A 1 293 ? 1.536 3.895 3.699 1 98.69 293 LEU A C 1
ATOM 2213 O O . LEU A 1 293 ? 2.205 4.426 2.812 1 98.69 293 LEU A O 1
ATOM 2217 N N . ALA A 1 294 ? 1.087 4.574 4.75 1 98.56 294 ALA A N 1
ATOM 2218 C CA . ALA A 1 294 ? 1.467 5.961 5.004 1 98.56 294 ALA A CA 1
ATOM 2219 C C . ALA A 1 294 ? 2.779 6.035 5.777 1 98.56 294 ALA A C 1
ATOM 2221 O O . ALA A 1 294 ? 3.787 6.52 5.258 1 98.56 294 ALA A O 1
ATOM 2222 N N . ASN A 1 295 ? 2.791 5.578 7 1 98.06 295 ASN A N 1
ATOM 2223 C CA . ASN A 1 295 ? 4.008 5.438 7.793 1 98.06 295 ASN A CA 1
ATOM 2224 C C . ASN A 1 295 ? 3.986 4.172 8.641 1 98.06 295 ASN A C 1
ATOM 2226 O O . ASN A 1 295 ? 2.924 3.74 9.094 1 98.06 295 ASN A O 1
ATOM 2230 N N . VAL A 1 296 ? 5.156 3.617 8.852 1 97.94 296 VAL A N 1
ATOM 2231 C CA . VAL A 1 296 ? 5.312 2.43 9.688 1 97.94 296 VAL A CA 1
ATOM 2232 C C . VAL A 1 296 ? 6.367 2.686 10.758 1 97.94 296 VAL A C 1
ATOM 2234 O O . VAL A 1 296 ? 7.188 1.812 11.047 1 97.94 296 VAL A O 1
ATOM 2237 N N . VAL A 1 297 ? 6.406 3.961 11.289 1 96.06 297 VAL A N 1
ATOM 2238 C CA . VAL A 1 297 ? 7.527 4.293 12.164 1 96.06 297 VAL A CA 1
ATOM 2239 C C . VAL A 1 297 ? 7.027 5.102 13.359 1 96.06 297 VAL A C 1
ATOM 2241 O O . VAL A 1 297 ? 7.68 5.145 14.398 1 96.06 297 VAL A O 1
ATOM 2244 N N . ASP A 1 298 ? 5.867 5.789 13.211 1 94.81 298 ASP A N 1
ATOM 2245 C CA . ASP A 1 298 ? 5.402 6.73 14.227 1 94.81 298 ASP A CA 1
ATOM 2246 C C . ASP A 1 298 ? 4.844 5.992 15.438 1 94.81 298 ASP A C 1
ATOM 2248 O O . ASP A 1 298 ? 4.902 4.762 15.508 1 94.81 298 ASP A O 1
ATOM 2252 N N . VAL A 1 299 ? 4.383 6.762 16.469 1 94.81 299 VAL A N 1
ATOM 2253 C CA . VAL A 1 299 ? 3.785 6.215 17.688 1 94.81 299 VAL A CA 1
ATOM 2254 C C . VAL A 1 299 ? 2.65 5.262 17.328 1 94.81 299 VAL A C 1
ATOM 2256 O O . VAL A 1 299 ? 2.527 4.184 17.906 1 94.81 299 VAL A O 1
ATOM 2259 N N . ASN A 1 300 ? 1.861 5.672 16.453 1 97.38 300 ASN A N 1
ATOM 2260 C CA . ASN A 1 300 ? 0.966 4.801 15.695 1 97.38 300 ASN A CA 1
ATOM 2261 C C . ASN A 1 300 ? 1.352 4.742 14.219 1 97.38 300 ASN A C 1
ATOM 2263 O O . ASN A 1 300 ? 1.876 5.711 13.672 1 97.38 300 ASN A O 1
ATOM 2267 N N . TYR A 1 301 ? 1.181 3.535 13.664 1 98.12 301 TYR A N 1
ATOM 2268 C CA . TYR A 1 301 ? 1.318 3.434 12.219 1 98.12 301 TYR A CA 1
ATOM 2269 C C . TYR A 1 301 ? 0.076 3.965 11.516 1 98.12 301 TYR A C 1
ATOM 2271 O O . TYR A 1 301 ? -0.99 4.082 12.125 1 98.12 301 TYR A O 1
ATOM 2279 N N . SER A 1 302 ? 0.219 4.387 10.289 1 98.81 302 SER A N 1
ATOM 2280 C CA . SER A 1 302 ? -0.916 4.82 9.484 1 98.81 302 SER A CA 1
ATOM 2281 C C . SER A 1 302 ? -0.959 4.082 8.148 1 98.81 302 SER A C 1
ATOM 2283 O O . SER A 1 302 ? 0.079 3.863 7.52 1 98.81 302 SER A O 1
ATOM 2285 N N . ALA A 1 303 ? -2.115 3.656 7.77 1 98.81 303 ALA A N 1
ATOM 2286 C CA . ALA A 1 303 ? -2.416 3.029 6.488 1 98.81 303 ALA A CA 1
ATOM 2287 C C . ALA A 1 303 ? -3.641 3.67 5.84 1 98.81 303 ALA A C 1
ATOM 2289 O O . ALA A 1 303 ? -4.48 4.254 6.527 1 98.81 303 ALA A O 1
ATOM 2290 N N . LEU A 1 304 ? -3.682 3.592 4.48 1 98.88 304 LEU A N 1
ATOM 2291 C CA . LEU A 1 304 ? -4.824 4.168 3.781 1 98.88 304 LEU A CA 1
ATOM 2292 C C . LEU A 1 304 ? -5.582 3.098 3.004 1 98.88 304 LEU A C 1
ATOM 2294 O O . LEU A 1 304 ? -5.023 2.049 2.676 1 98.88 304 LEU A O 1
ATOM 2298 N N . THR A 1 305 ? -6.82 3.334 2.812 1 98.88 305 THR A N 1
ATOM 2299 C CA . THR A 1 305 ? -7.656 2.686 1.808 1 98.88 305 THR A CA 1
ATOM 2300 C C . THR A 1 305 ? -8.133 3.695 0.767 1 98.88 305 THR A C 1
ATOM 2302 O O . THR A 1 305 ? -8.766 4.695 1.109 1 98.88 305 THR A O 1
ATOM 2305 N N . LEU A 1 306 ? -7.77 3.475 -0.51 1 98.88 306 LEU A N 1
ATOM 2306 C CA . LEU A 1 306 ? -8.172 4.348 -1.608 1 98.88 306 LEU A CA 1
ATOM 2307 C C . LEU A 1 306 ? -9.133 3.629 -2.547 1 98.88 306 LEU A C 1
ATOM 2309 O O . LEU A 1 306 ? -8.984 2.43 -2.797 1 98.88 306 LEU A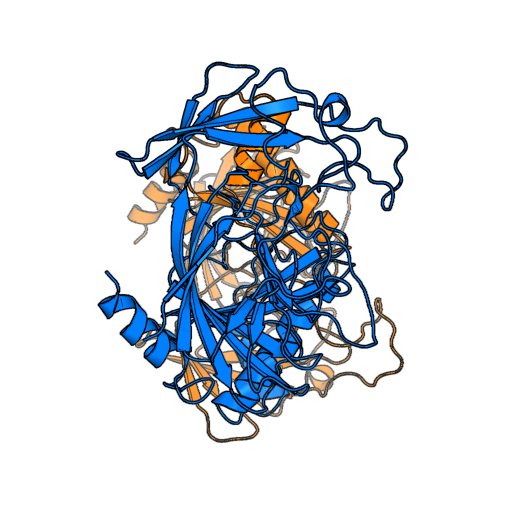 O 1
ATOM 2313 N N . LEU A 1 307 ? -10.094 4.336 -3.057 1 98.81 307 LEU A N 1
ATOM 2314 C CA . LEU A 1 307 ? -10.953 3.869 -4.141 1 98.81 307 LEU A CA 1
ATOM 2315 C C . LEU A 1 307 ? -11.008 4.895 -5.27 1 98.81 307 LEU A C 1
ATOM 2317 O O . LEU A 1 307 ? -11.258 6.078 -5.031 1 98.81 307 LEU A O 1
ATOM 2321 N N . GLU A 1 308 ? -10.711 4.461 -6.457 1 98.75 308 GLU A N 1
ATOM 2322 C CA . GLU A 1 308 ? -10.805 5.316 -7.637 1 98.75 308 GLU A CA 1
ATOM 2323 C C . GLU A 1 308 ? -12.25 5.676 -7.953 1 98.75 308 GLU A C 1
ATOM 2325 O O . GLU A 1 308 ? -13.102 4.789 -8.078 1 98.75 308 GLU A O 1
ATOM 2330 N N . LYS A 1 309 ? -12.492 6.922 -8.141 1 98.44 309 LYS A N 1
ATOM 2331 C CA . LYS A 1 309 ? -13.844 7.398 -8.383 1 98.44 309 LYS A CA 1
ATOM 2332 C C . LYS A 1 309 ? -14.367 6.898 -9.727 1 98.44 309 LYS A C 1
ATOM 2334 O O . LYS A 1 309 ? -15.57 6.656 -9.883 1 98.44 309 LYS A O 1
ATOM 2339 N N . SER A 1 310 ? -13.508 6.711 -10.695 1 98.44 310 SER A N 1
ATOM 2340 C CA . SER A 1 310 ? -13.922 6.309 -12.039 1 98.44 310 SER A CA 1
ATOM 2341 C C . SER A 1 310 ? -14.531 4.914 -12.031 1 98.44 310 SER A C 1
ATOM 2343 O O . SER A 1 310 ? -15.195 4.516 -12.992 1 98.44 310 SER A O 1
ATOM 2345 N N . LEU A 1 311 ? -14.305 4.121 -11.016 1 98.44 311 LEU A N 1
ATOM 2346 C CA . LEU A 1 311 ? -14.852 2.771 -10.914 1 98.44 311 LEU A CA 1
ATOM 2347 C C . LEU A 1 311 ? -16.266 2.797 -10.344 1 98.44 311 LEU A C 1
ATOM 2349 O O . LEU A 1 311 ? -16.953 1.773 -10.328 1 98.44 311 LEU A O 1
ATOM 2353 N N . LEU A 1 312 ? -16.688 3.922 -9.844 1 98.31 312 LEU A N 1
ATOM 2354 C CA . LEU A 1 312 ? -17.922 4.055 -9.094 1 98.31 312 LEU A CA 1
ATOM 2355 C C . LEU A 1 312 ? -18.891 4.992 -9.805 1 98.31 312 LEU A C 1
ATOM 2357 O O . LEU A 1 312 ? -18.469 5.828 -10.617 1 98.31 312 LEU A O 1
ATOM 2361 N N . PRO A 1 313 ? -20.203 4.848 -9.547 1 97.38 313 PRO A N 1
ATOM 2362 C CA . PRO A 1 313 ? -21.125 5.875 -10.039 1 97.38 313 PRO A CA 1
ATOM 2363 C C . PRO A 1 313 ? -20.81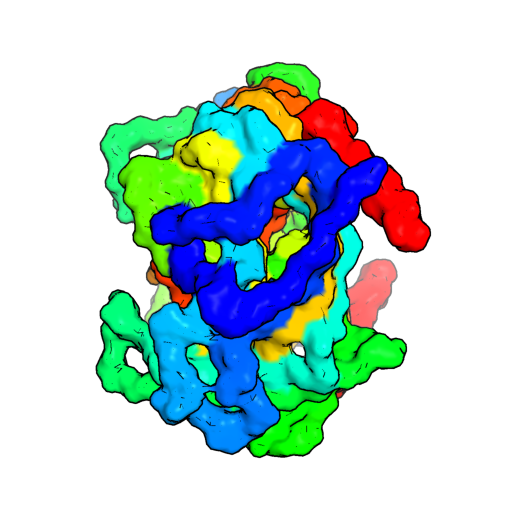2 7.266 -9.492 1 97.38 313 PRO A C 1
ATOM 2365 O O . PRO A 1 313 ? -20.203 7.387 -8.422 1 97.38 313 PRO A O 1
ATOM 2368 N N . ALA A 1 314 ? -21.203 8.219 -10.227 1 96.5 314 ALA A N 1
ATOM 2369 C CA . ALA A 1 314 ? -21 9.586 -9.75 1 96.5 314 ALA A CA 1
ATOM 2370 C C . ALA A 1 314 ? -21.688 9.812 -8.406 1 96.5 314 ALA A C 1
ATOM 2372 O O . ALA A 1 314 ? -22.797 9.328 -8.18 1 96.5 314 ALA A O 1
ATOM 2373 N N . ALA A 1 315 ? -21 10.375 -7.508 1 96.12 315 ALA A N 1
ATOM 2374 C CA . ALA A 1 315 ? -21.531 10.758 -6.199 1 96.12 315 ALA A CA 1
ATOM 2375 C C . ALA A 1 315 ? -20.859 12.031 -5.695 1 96.12 315 ALA A C 1
ATOM 2377 O O . ALA A 1 315 ? -19.859 12.477 -6.246 1 96.12 315 ALA A O 1
ATOM 2378 N N . SER A 1 316 ? -21.516 12.672 -4.715 1 94.69 316 SER A N 1
ATOM 2379 C CA . SER A 1 316 ? -20.984 13.883 -4.102 1 94.69 316 SER A CA 1
ATOM 2380 C C . SER A 1 316 ? -20.75 13.688 -2.607 1 94.69 316 SER A C 1
ATOM 2382 O O . SER A 1 316 ? -21.672 13.875 -1.801 1 94.69 316 SER A O 1
ATOM 2384 N N . ALA A 1 317 ? -19.562 13.414 -2.279 1 97.69 317 ALA A N 1
ATOM 2385 C CA . ALA A 1 317 ? -19.234 13.336 -0.861 1 97.69 317 ALA A CA 1
ATOM 2386 C C . ALA A 1 317 ? -19.359 14.703 -0.191 1 97.69 317 ALA A C 1
ATOM 2388 O O . ALA A 1 317 ? -18.969 15.719 -0.767 1 97.69 317 ALA A O 1
ATOM 2389 N N . TYR A 1 318 ? -19.953 14.719 1.012 1 98.44 318 TYR A N 1
ATOM 2390 C CA . TYR A 1 318 ? -20.094 15.945 1.779 1 98.44 318 TYR A CA 1
ATOM 2391 C C . TYR A 1 318 ? -20.703 17.062 0.931 1 98.44 318 TYR A C 1
ATOM 2393 O O . TYR A 1 318 ? -20.188 18.172 0.89 1 98.44 318 TYR A O 1
ATOM 2401 N N . ASP A 1 319 ? -21.75 16.719 0.145 1 97.69 319 ASP A N 1
ATOM 2402 C CA . ASP A 1 319 ? -22.547 17.641 -0.676 1 97.69 319 ASP A CA 1
ATOM 2403 C C . ASP A 1 319 ? -21.656 18.406 -1.657 1 97.69 319 ASP A C 1
ATOM 2405 O O . ASP A 1 319 ? -21.859 19.594 -1.891 1 97.69 319 ASP A O 1
ATOM 2409 N N . GLY A 1 320 ? -20.594 17.844 -2.086 1 98.38 320 GLY A N 1
ATOM 2410 C CA . GLY A 1 320 ? -19.75 18.406 -3.127 1 98.38 320 GLY A CA 1
ATOM 2411 C C . GLY A 1 320 ? -18.703 19.359 -2.59 1 98.38 320 GLY A C 1
ATOM 2412 O O . GLY A 1 320 ? -18.203 20.219 -3.318 1 98.38 320 GLY A O 1
ATOM 2413 N N . MET A 1 321 ? -18.344 19.234 -1.392 1 98.69 321 MET A N 1
ATOM 2414 C CA . MET A 1 321 ? -17.438 20.156 -0.724 1 98.69 321 MET A CA 1
ATOM 2415 C C . MET A 1 321 ? -16.094 20.203 -1.441 1 98.69 321 MET A C 1
ATOM 2417 O O . MET A 1 321 ? -15.523 21.281 -1.645 1 98.69 321 MET A O 1
ATOM 2421 N N . HIS A 1 322 ? -15.547 19.062 -1.847 1 98.69 322 HIS A N 1
ATOM 2422 C CA . HIS A 1 322 ? -14.273 19.016 -2.547 1 98.69 322 HIS A CA 1
ATOM 2423 C C . HIS A 1 322 ? -14.32 19.844 -3.834 1 98.69 322 HIS A C 1
ATOM 2425 O O . HIS A 1 322 ? -13.406 20.625 -4.113 1 98.69 322 HIS A O 1
ATOM 2431 N N . ALA A 1 323 ? -15.336 19.625 -4.609 1 98 323 ALA A N 1
ATOM 2432 C CA . ALA A 1 323 ? -15.492 20.391 -5.852 1 98 323 ALA A CA 1
ATOM 2433 C C . ALA A 1 323 ? -15.594 21.875 -5.574 1 98 323 ALA A C 1
ATOM 2435 O O . ALA A 1 323 ? -15.016 22.688 -6.305 1 98 323 ALA A O 1
ATOM 2436 N N . HIS A 1 324 ? -16.359 22.234 -4.555 1 97.94 324 HIS A N 1
ATOM 2437 C CA . HIS A 1 324 ? -16.516 23.625 -4.156 1 97.94 324 HIS A CA 1
ATOM 2438 C C . HIS A 1 324 ? -15.18 24.25 -3.801 1 97.94 324 HIS A C 1
ATOM 2440 O O . HIS A 1 324 ? -14.828 25.312 -4.32 1 97.94 324 HIS A O 1
ATOM 2446 N N . LEU A 1 325 ? -14.391 23.562 -2.973 1 98.44 325 LEU A N 1
ATOM 2447 C CA . LEU A 1 325 ? -13.117 24.109 -2.516 1 98.44 325 LEU A CA 1
ATOM 2448 C C . LEU A 1 325 ? -12.109 24.156 -3.656 1 98.44 325 LEU A C 1
ATOM 2450 O O . LEU A 1 325 ? -11.32 25.094 -3.752 1 98.44 325 LEU A O 1
ATOM 2454 N N . ARG A 1 326 ? -12.102 23.188 -4.48 1 97.19 326 ARG A N 1
ATOM 2455 C CA . ARG A 1 326 ? -11.25 23.188 -5.668 1 97.19 326 ARG A CA 1
ATOM 2456 C C . ARG A 1 326 ? -11.547 24.391 -6.555 1 97.19 326 ARG A C 1
ATOM 2458 O O . ARG A 1 326 ? -10.633 24.984 -7.129 1 97.19 326 ARG A O 1
ATOM 2465 N N . SER A 1 327 ? -12.828 24.703 -6.703 1 96.69 327 SER A N 1
ATOM 2466 C CA . SER A 1 327 ? -13.227 25.844 -7.516 1 96.69 327 SER A CA 1
ATOM 2467 C C . SER A 1 327 ? -12.688 27.156 -6.926 1 96.69 327 SER A C 1
ATOM 2469 O O . SER A 1 327 ? -12.234 28.031 -7.664 1 96.69 327 SER A O 1
ATOM 2471 N N . ILE A 1 328 ? -12.758 27.266 -5.637 1 96.56 328 ILE A N 1
ATOM 2472 C CA . ILE A 1 328 ? -12.211 28.438 -4.973 1 96.56 328 ILE A CA 1
ATOM 2473 C C . ILE A 1 328 ? -10.703 28.516 -5.188 1 96.56 328 ILE A C 1
ATOM 2475 O O . ILE A 1 328 ? -10.156 29.578 -5.48 1 96.56 328 ILE A O 1
ATOM 2479 N N . ALA A 1 329 ? -10.055 27.391 -5.039 1 96.56 329 ALA A N 1
ATOM 2480 C CA . ALA A 1 329 ? -8.602 27.312 -5.191 1 96.56 329 ALA A CA 1
ATOM 2481 C C . ALA A 1 329 ? -8.164 27.797 -6.566 1 96.56 329 ALA A C 1
ATOM 2483 O O . ALA A 1 329 ? -7.129 28.453 -6.703 1 96.56 329 ALA A O 1
ATOM 2484 N N . LYS A 1 330 ? -8.852 27.469 -7.633 1 92.5 330 LYS A N 1
ATOM 2485 C CA . LYS A 1 330 ? -8.539 27.891 -9 1 92.5 330 LYS A CA 1
ATOM 2486 C C . LYS A 1 330 ? -8.57 29.406 -9.133 1 92.5 330 LYS A C 1
ATOM 2488 O O . LYS A 1 330 ? -7.855 29.984 -9.961 1 92.5 330 LYS A O 1
ATOM 2493 N N . GLY A 1 331 ? -9.367 30.031 -8.312 1 88.06 331 GLY A N 1
ATOM 2494 C CA . GLY A 1 331 ? -9.469 31.469 -8.344 1 88.06 331 GLY A CA 1
ATOM 2495 C C . GLY A 1 331 ? -8.336 32.156 -7.617 1 88.06 331 GLY A C 1
ATOM 2496 O O . GLY A 1 331 ? -8.148 33.375 -7.766 1 88.06 331 GLY A O 1
ATOM 2497 N N . LEU A 1 332 ? -7.676 31.438 -6.789 1 88.56 332 LEU A N 1
ATOM 2498 C CA . LEU A 1 332 ? -6.551 32 -6.051 1 88.56 332 LEU A CA 1
ATOM 2499 C C . LEU A 1 332 ? -5.293 32.031 -6.914 1 88.56 332 LEU A C 1
ATOM 2501 O O . LEU A 1 332 ? -4.344 32.75 -6.609 1 88.56 332 LEU A O 1
ATOM 2505 N N . SER A 1 333 ? -5.078 31.047 -7.973 1 66 333 SER A N 1
ATOM 2506 C CA . SER A 1 333 ? -3.916 31 -8.852 1 66 333 SER A CA 1
ATOM 2507 C C . SER A 1 333 ? -4.012 32.062 -9.938 1 66 333 SER A C 1
ATOM 2509 O O . SER A 1 333 ? -5.109 32.438 -10.375 1 66 333 SER A O 1
ATOM 2511 N N . MET B 1 1 ? 11.219 -22.281 -30.25 1 83.75 1 MET B N 1
ATOM 2512 C CA . MET B 1 1 ? 10.773 -22.25 -28.859 1 83.75 1 MET B CA 1
ATOM 2513 C C . MET B 1 1 ? 9.781 -23.375 -28.578 1 83.75 1 MET B C 1
ATOM 2515 O O . MET B 1 1 ? 8.867 -23.625 -29.375 1 83.75 1 MET B O 1
ATOM 2519 N N . ASP B 1 2 ? 10.023 -24.219 -27.562 1 92.06 2 ASP B N 1
ATOM 2520 C CA . ASP B 1 2 ? 9.133 -25.312 -27.188 1 92.06 2 ASP B CA 1
ATOM 2521 C C . ASP B 1 2 ? 7.855 -24.797 -26.531 1 92.06 2 ASP B C 1
ATOM 2523 O O . ASP B 1 2 ? 7.887 -23.812 -25.781 1 92.06 2 ASP B O 1
ATOM 2527 N N . VAL B 1 3 ? 6.781 -25.391 -26.953 1 96.75 3 VAL B N 1
ATOM 2528 C CA . VAL B 1 3 ? 5.488 -25.047 -26.359 1 96.75 3 VAL B CA 1
ATOM 2529 C C . VAL B 1 3 ? 4.891 -26.281 -25.688 1 96.75 3 VAL B C 1
ATOM 2531 O O . VAL B 1 3 ? 4.84 -27.359 -26.297 1 96.75 3 VAL B O 1
ATOM 2534 N N . VAL B 1 4 ? 4.547 -26.188 -24.469 1 97.94 4 VAL B N 1
ATOM 2535 C CA . VAL B 1 4 ? 3.859 -27.234 -23.734 1 97.94 4 VAL B CA 1
ATOM 2536 C C . VAL B 1 4 ? 2.459 -26.766 -23.344 1 97.94 4 VAL B C 1
ATOM 2538 O O . VAL B 1 4 ? 2.301 -25.688 -22.76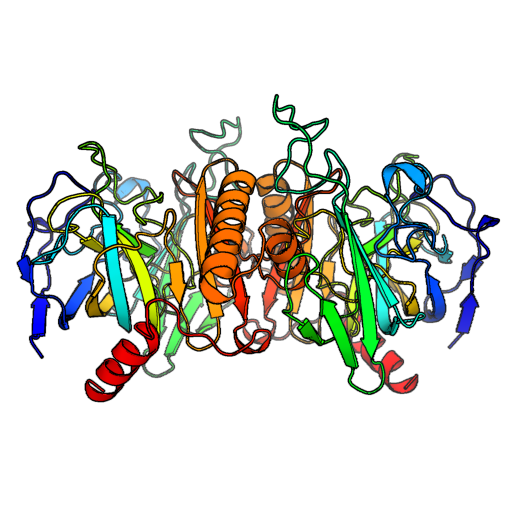6 1 97.94 4 VAL B O 1
ATOM 2541 N N . GLU B 1 5 ? 1.444 -27.5 -23.75 1 98.31 5 GLU B N 1
ATOM 2542 C CA . GLU B 1 5 ? 0.066 -27.25 -23.328 1 98.31 5 GLU B CA 1
ATOM 2543 C C . GLU B 1 5 ? -0.375 -28.234 -22.266 1 98.31 5 GLU B C 1
ATOM 2545 O O . GLU B 1 5 ? -0.12 -29.438 -22.375 1 98.31 5 GLU B O 1
ATOM 2550 N N . PHE B 1 6 ? -0.943 -27.703 -21.25 1 98.5 6 PHE B N 1
ATOM 2551 C CA . PHE B 1 6 ? -1.36 -28.609 -20.172 1 98.5 6 PHE B CA 1
ATOM 2552 C C . PHE B 1 6 ? -2.648 -28.109 -19.531 1 98.5 6 PHE B C 1
ATOM 2554 O O . PHE B 1 6 ? -2.693 -27 -19 1 98.5 6 PHE B O 1
ATOM 2561 N N . ARG B 1 7 ? -3.693 -28.781 -19.578 1 98.12 7 ARG B N 1
ATOM 2562 C CA . ARG B 1 7 ? -4.961 -28.625 -18.875 1 98.12 7 ARG B CA 1
ATOM 2563 C C . ARG B 1 7 ? -5.207 -29.781 -17.922 1 98.12 7 ARG B C 1
ATOM 2565 O O . ARG B 1 7 ? -5.73 -30.828 -18.312 1 98.12 7 ARG B O 1
ATOM 2572 N N . PRO B 1 8 ? -4.875 -29.609 -16.656 1 98 8 PRO B N 1
ATOM 2573 C CA . PRO B 1 8 ? -4.988 -30.734 -15.719 1 98 8 PRO B CA 1
ATOM 2574 C C . PRO B 1 8 ? -6.434 -31.156 -15.484 1 98 8 PRO B C 1
ATOM 2576 O O . PRO B 1 8 ? -7.344 -30.328 -15.508 1 98 8 PRO B O 1
ATOM 2579 N N . THR B 1 9 ? -6.617 -32.469 -15.258 1 96.19 9 THR B N 1
ATOM 2580 C CA . THR B 1 9 ? -7.848 -32.969 -14.664 1 96.19 9 THR B CA 1
ATOM 2581 C C . THR B 1 9 ? -7.832 -32.781 -13.148 1 96.19 9 THR B C 1
ATOM 2583 O O . THR B 1 9 ? -6.777 -32.531 -12.555 1 96.19 9 THR B O 1
ATOM 2586 N N . PRO B 1 10 ? -8.969 -32.844 -12.516 1 94.19 10 PRO B N 1
ATOM 2587 C CA . PRO B 1 10 ? -9.023 -32.625 -11.07 1 94.19 10 PRO B CA 1
ATOM 2588 C C . PRO B 1 10 ? -8.07 -33.531 -10.297 1 94.19 10 PRO B C 1
ATOM 2590 O O . PRO B 1 10 ? -7.539 -33.125 -9.266 1 94.19 10 PRO B O 1
ATOM 2593 N N . GLU B 1 11 ? -7.797 -34.75 -10.859 1 95 11 GLU B N 1
ATOM 2594 C CA . GLU B 1 11 ? -6.934 -35.688 -10.18 1 95 11 GLU B CA 1
ATOM 2595 C C . GLU B 1 11 ? -5.465 -35.312 -10.305 1 95 11 GLU B C 1
ATOM 2597 O O . GLU B 1 11 ? -4.609 -35.844 -9.594 1 95 11 GLU B O 1
ATOM 2602 N N . GLN B 1 12 ? -5.215 -34.375 -11.125 1 97.06 12 GLN B N 1
ATOM 2603 C CA . GLN B 1 12 ? -3.838 -33.969 -11.406 1 97.06 12 GLN B CA 1
ATOM 2604 C C . GLN B 1 12 ? -3.479 -32.688 -10.68 1 97.06 12 GLN B C 1
ATOM 2606 O O . GLN B 1 12 ? -2.334 -32.219 -10.742 1 97.06 12 GLN B O 1
ATOM 2611 N N . TYR B 1 13 ? -4.461 -32.125 -9.992 1 97.56 13 TYR B N 1
ATOM 2612 C CA . TYR B 1 13 ? -4.176 -30.891 -9.242 1 97.56 13 TYR B CA 1
ATOM 2613 C C . TYR B 1 13 ? -3.229 -31.172 -8.086 1 97.56 13 TYR B C 1
ATOM 2615 O O . TYR B 1 13 ? -3.289 -32.25 -7.473 1 97.56 13 TYR B O 1
ATOM 2623 N N . ALA B 1 14 ? -2.354 -30.297 -7.844 1 97.5 14 ALA B N 1
ATOM 2624 C CA . ALA B 1 14 ? -1.599 -30.266 -6.594 1 97.5 14 ALA B CA 1
ATOM 2625 C C . ALA B 1 14 ? -2.176 -29.234 -5.629 1 97.5 14 ALA B C 1
ATOM 2627 O O . ALA B 1 14 ? -2.688 -28.188 -6.051 1 97.5 14 ALA B O 1
ATOM 2628 N N . TRP B 1 15 ? -2.072 -29.5 -4.305 1 98.06 15 TRP B N 1
ATOM 2629 C CA . TRP B 1 15 ? -2.604 -28.578 -3.299 1 98.06 15 TRP B CA 1
ATOM 2630 C C . TRP B 1 15 ? -1.505 -28.125 -2.344 1 98.06 15 TRP B C 1
ATOM 2632 O O . TRP B 1 15 ? -1.787 -27.516 -1.312 1 98.06 15 TRP B O 1
ATOM 2642 N N . THR B 1 16 ? -0.305 -28.5 -2.682 1 98.12 16 THR B N 1
ATOM 2643 C CA . THR B 1 16 ? 0.863 -28.125 -1.889 1 98.12 16 THR B CA 1
ATOM 2644 C C . THR B 1 16 ? 2.004 -27.656 -2.789 1 98.12 16 THR B C 1
ATOM 2646 O O . THR B 1 16 ? 1.994 -27.922 -3.996 1 98.12 16 THR B O 1
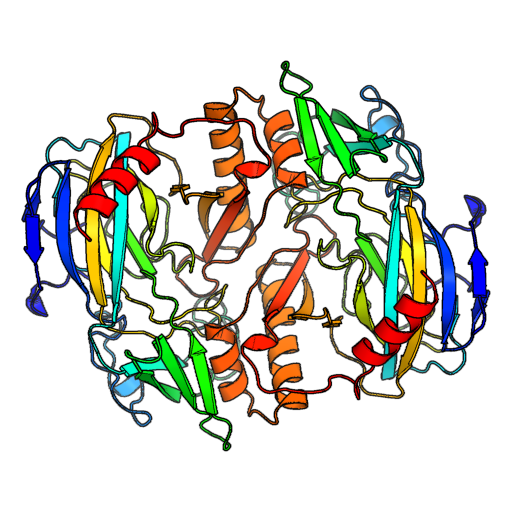ATOM 2649 N N . PHE B 1 17 ? 2.873 -26.906 -2.244 1 98.44 17 PHE B N 1
ATOM 2650 C CA . PHE B 1 17 ? 4.215 -26.734 -2.789 1 98.44 17 PHE B CA 1
ATOM 2651 C C . PHE B 1 17 ? 5.191 -27.719 -2.15 1 98.44 17 PHE B C 1
ATOM 2653 O O . PHE B 1 17 ? 5.332 -27.75 -0.926 1 98.44 17 PHE B O 1
ATOM 2660 N N . GLY B 1 18 ? 5.773 -28.453 -3.008 1 97.75 18 GLY B N 1
ATOM 2661 C CA . GLY B 1 18 ? 6.555 -29.578 -2.506 1 97.75 18 GLY B CA 1
ATOM 2662 C C . GLY B 1 18 ? 5.73 -30.828 -2.283 1 97.75 18 GLY B C 1
ATOM 2663 O O . GLY B 1 18 ? 4.504 -30.766 -2.186 1 97.75 18 GLY B O 1
ATOM 2664 N N . GLY B 1 19 ? 6.375 -31.984 -2.354 1 97.38 19 GLY B N 1
ATOM 2665 C CA . GLY B 1 19 ? 5.762 -33.25 -1.961 1 97.38 19 GLY B CA 1
ATOM 2666 C C . GLY B 1 19 ? 4.957 -33.875 -3.074 1 97.38 19 GLY B C 1
ATOM 2667 O O . GLY B 1 19 ? 4.34 -34.938 -2.873 1 97.38 19 GLY B O 1
ATOM 2668 N N . VAL B 1 20 ? 4.859 -33.312 -4.207 1 97.19 20 VAL B N 1
ATOM 2669 C CA . VAL B 1 20 ? 4.125 -33.844 -5.355 1 97.19 20 VAL B CA 1
ATOM 2670 C C . VAL B 1 20 ? 5.082 -34.031 -6.527 1 97.19 20 VAL B C 1
ATOM 2672 O O . VAL B 1 20 ? 5.934 -33.188 -6.793 1 97.19 20 VAL B O 1
ATOM 2675 N N . ALA B 1 21 ? 4.98 -35.188 -7.199 1 97.75 21 ALA B N 1
ATOM 2676 C CA . ALA B 1 21 ? 5.809 -35.469 -8.375 1 97.75 21 ALA B CA 1
ATOM 2677 C C . ALA B 1 21 ? 5.492 -34.5 -9.508 1 97.75 21 ALA B C 1
ATOM 2679 O O . ALA B 1 21 ? 4.348 -34.062 -9.664 1 97.75 21 ALA B O 1
ATOM 2680 N N . PRO B 1 22 ? 6.512 -34.156 -10.266 1 98.5 22 PRO B N 1
ATOM 2681 C CA . PRO B 1 22 ? 6.246 -33.25 -11.367 1 98.5 22 PRO B CA 1
ATOM 2682 C C . PRO B 1 22 ? 5.305 -33.844 -12.414 1 98.5 22 PRO B C 1
ATOM 2684 O O . PRO B 1 22 ? 5.371 -35.031 -12.703 1 98.5 22 PRO B O 1
ATOM 2687 N N . THR B 1 23 ? 4.516 -32.969 -12.977 1 98.25 23 THR B N 1
ATOM 2688 C CA . THR B 1 23 ? 3.623 -33.406 -14.055 1 98.25 23 THR B CA 1
ATOM 2689 C C . THR B 1 23 ? 4.363 -33.438 -15.391 1 98.25 23 THR B C 1
ATOM 2691 O O . THR B 1 23 ? 4.055 -34.25 -16.25 1 98.25 23 THR B O 1
ATOM 2694 N N . HIS B 1 24 ? 5.289 -32.531 -15.586 1 98.44 24 HIS B N 1
ATOM 2695 C CA . HIS B 1 24 ? 6.086 -32.375 -16.797 1 98.44 24 HIS B CA 1
ATOM 2696 C C . HIS B 1 24 ? 7.527 -32.031 -16.469 1 98.44 24 HIS B C 1
ATOM 2698 O O . HIS B 1 24 ? 7.805 -31.438 -15.414 1 98.44 24 HIS B O 1
ATOM 2704 N N . ARG B 1 25 ? 8.344 -32.406 -17.328 1 98.62 25 ARG B N 1
ATOM 2705 C CA . ARG B 1 25 ? 9.719 -31.906 -17.391 1 98.62 25 ARG B CA 1
ATOM 2706 C C . ARG B 1 25 ? 9.922 -30.969 -18.578 1 98.62 25 ARG B C 1
ATOM 2708 O O . ARG B 1 25 ? 9.578 -31.312 -19.703 1 98.62 25 ARG B O 1
ATOM 2715 N N . ILE B 1 26 ? 10.422 -29.781 -18.328 1 98.69 26 ILE B N 1
ATOM 2716 C CA . ILE B 1 26 ? 10.531 -28.797 -19.406 1 98.69 26 ILE B CA 1
ATOM 2717 C C . ILE B 1 26 ? 11.93 -28.188 -19.406 1 98.69 26 ILE B C 1
ATOM 2719 O O . ILE B 1 26 ? 12.633 -28.219 -18.391 1 98.69 26 ILE B O 1
ATOM 2723 N N . LYS B 1 27 ? 12.32 -27.578 -20.5 1 98.56 27 LYS B N 1
ATOM 2724 C CA . LYS B 1 27 ? 13.586 -26.859 -20.641 1 98.56 27 LYS B CA 1
ATOM 2725 C C . LYS B 1 27 ? 13.391 -25.359 -20.422 1 98.56 27 LYS B C 1
ATOM 2727 O O . LYS B 1 27 ? 12.336 -24.812 -20.75 1 98.56 27 LYS B O 1
ATOM 2732 N N . PRO B 1 28 ? 14.453 -24.734 -19.859 1 98.5 28 PRO B N 1
ATOM 2733 C CA . PRO B 1 28 ? 14.383 -23.281 -19.891 1 98.5 28 PRO B CA 1
ATOM 2734 C C . PRO B 1 28 ? 14.125 -22.719 -21.297 1 98.5 28 PRO B C 1
ATOM 2736 O O . PRO B 1 28 ? 14.656 -23.25 -22.281 1 98.5 28 PRO B O 1
ATOM 2739 N N . GLY B 1 29 ? 13.289 -21.719 -21.328 1 97.69 29 GLY B N 1
ATOM 2740 C CA . GLY B 1 29 ? 12.906 -21.156 -22.609 1 97.69 29 GLY B CA 1
ATOM 2741 C C . GLY B 1 29 ? 11.57 -21.672 -23.125 1 97.69 29 GLY B C 1
ATOM 2742 O O . GLY B 1 29 ? 11.062 -21.188 -24.141 1 97.69 29 GLY B O 1
ATOM 2743 N N . THR B 1 30 ? 10.945 -22.578 -22.438 1 98.31 30 THR B N 1
ATOM 2744 C CA . THR B 1 30 ? 9.68 -23.188 -22.844 1 98.31 30 THR B CA 1
ATOM 2745 C C . THR B 1 30 ? 8.523 -22.219 -22.641 1 98.31 30 THR B C 1
ATOM 2747 O O . THR B 1 30 ? 8.461 -21.516 -21.625 1 98.31 30 THR B O 1
ATOM 2750 N N . VAL B 1 31 ? 7.625 -22.125 -23.609 1 98.62 31 VAL B N 1
ATOM 2751 C CA . VAL B 1 31 ? 6.336 -21.453 -23.453 1 98.62 31 VAL B CA 1
ATOM 2752 C C . VAL B 1 31 ? 5.305 -22.453 -22.938 1 98.62 31 VAL B C 1
ATOM 2754 O O . VAL B 1 31 ? 5.156 -23.547 -23.484 1 98.62 31 VAL B O 1
ATOM 2757 N N . LEU B 1 32 ? 4.648 -22.094 -21.891 1 98.75 32 LEU B N 1
ATOM 2758 C CA . LEU B 1 32 ? 3.586 -22.922 -21.328 1 98.75 32 LEU B CA 1
ATOM 2759 C C . LEU B 1 32 ? 2.217 -22.297 -21.578 1 98.75 32 LEU B C 1
ATOM 2761 O O . LEU B 1 32 ? 2.01 -21.109 -21.328 1 98.75 32 LEU B O 1
ATOM 2765 N N . LYS B 1 33 ? 1.307 -23.016 -22.141 1 98.69 33 LYS B N 1
ATOM 2766 C CA . LYS B 1 33 ? -0.115 -22.688 -22.234 1 98.69 33 LYS B CA 1
ATOM 2767 C C . LYS B 1 33 ? -0.939 -23.562 -21.281 1 98.69 33 LYS B C 1
ATOM 2769 O O . LYS B 1 33 ? -1.13 -24.75 -21.516 1 98.69 33 LYS B O 1
ATOM 2774 N N . LEU B 1 34 ? -1.44 -22.938 -20.281 1 98.81 34 LEU B N 1
ATOM 2775 C CA . LEU B 1 34 ? -1.976 -23.688 -19.156 1 98.81 34 LEU B CA 1
ATOM 2776 C C . LEU B 1 34 ? -3.426 -23.297 -18.875 1 98.81 34 LEU B C 1
ATOM 2778 O O . LEU B 1 34 ? -3.865 -22.219 -19.266 1 98.81 34 LEU B O 1
ATOM 2782 N N . TRP B 1 35 ? -4.113 -24.25 -18.312 1 98.5 35 TRP B N 1
ATOM 2783 C CA . TRP B 1 35 ? -5.375 -23.984 -17.625 1 98.5 35 TRP B CA 1
ATOM 2784 C C . TRP B 1 35 ? -5.203 -24.047 -16.109 1 98.5 35 TRP B C 1
ATOM 2786 O O . TRP B 1 35 ? -4.586 -24.984 -15.602 1 98.5 35 TRP B O 1
ATOM 2796 N N . THR B 1 36 ? -5.672 -23.047 -15.391 1 98.62 36 THR B N 1
ATOM 2797 C CA . THR B 1 36 ? -5.734 -23.094 -13.938 1 98.62 36 THR B CA 1
ATOM 2798 C C . THR B 1 36 ? -7.176 -23 -13.453 1 98.62 36 THR B C 1
ATOM 2800 O O . THR B 1 36 ? -7.98 -22.25 -14.008 1 98.62 36 THR B O 1
ATOM 2803 N N . GLU B 1 37 ? -7.516 -23.828 -12.531 1 97.94 37 GLU B N 1
ATOM 2804 C CA . GLU B 1 37 ? -8.82 -23.766 -11.875 1 97.94 37 GLU B CA 1
ATOM 2805 C C . GLU B 1 37 ? -8.867 -22.625 -10.859 1 97.94 37 GLU B C 1
ATOM 2807 O O . GLU B 1 37 ? -7.828 -22.094 -10.461 1 97.94 37 GLU B O 1
ATOM 2812 N N . ASP B 1 38 ? -10.102 -22.188 -10.516 1 97.38 38 ASP B N 1
ATOM 2813 C CA . ASP B 1 38 ? -10.25 -21.125 -9.516 1 97.38 38 ASP B CA 1
ATOM 2814 C C . ASP B 1 38 ? -9.953 -21.656 -8.117 1 97.38 38 ASP B C 1
ATOM 2816 O O . ASP B 1 38 ? -9.734 -22.859 -7.926 1 97.38 38 ASP B O 1
ATOM 2820 N N . ALA B 1 39 ? -9.891 -20.766 -7.176 1 97.62 39 ALA B N 1
ATOM 2821 C CA . ALA B 1 39 ? -9.5 -21.078 -5.801 1 97.62 39 ALA B CA 1
ATOM 2822 C C . ALA B 1 39 ? -10.438 -22.109 -5.18 1 97.62 39 ALA B C 1
ATOM 2824 O O . ALA B 1 39 ? -10.047 -22.844 -4.281 1 97.62 39 ALA B O 1
ATOM 2825 N N . PHE B 1 40 ? -11.727 -22.219 -5.656 1 97.62 40 PHE B N 1
ATOM 2826 C CA . PHE B 1 40 ? -12.766 -23.031 -5.035 1 97.62 40 PHE B CA 1
ATOM 2827 C C . PHE B 1 40 ? -12.867 -24.391 -5.711 1 97.62 40 PHE B C 1
ATOM 2829 O O . PHE B 1 40 ? -13.766 -25.172 -5.41 1 97.62 40 PHE B O 1
ATOM 2836 N N . SER B 1 41 ? -12 -24.641 -6.703 1 96.62 41 SER B N 1
ATOM 2837 C CA . SER B 1 41 ? -11.992 -25.875 -7.477 1 96.62 41 SER B CA 1
ATOM 2838 C C . SER B 1 41 ? -13.297 -26.047 -8.258 1 96.62 41 SER B C 1
ATOM 2840 O O . SER B 1 41 ? -13.805 -27.156 -8.383 1 96.62 41 SER B O 1
ATOM 2842 N N . GLY B 1 42 ? -13.875 -24.938 -8.609 1 95 42 GLY B N 1
ATOM 2843 C CA . GLY B 1 42 ? -15.062 -24.938 -9.445 1 95 42 GLY B CA 1
ATOM 2844 C C . GLY B 1 42 ? -16.344 -25.25 -8.68 1 95 42 GLY B C 1
ATOM 2845 O O . GLY B 1 42 ? -17.391 -25.484 -9.281 1 95 42 GLY B O 1
ATOM 2846 N N . ARG B 1 43 ? -16.312 -25.109 -7.406 1 96.5 43 ARG B N 1
ATOM 2847 C CA . ARG B 1 43 ? -17.422 -25.625 -6.613 1 96.5 43 ARG B CA 1
ATOM 2848 C C . ARG B 1 43 ? -18.422 -24.531 -6.297 1 96.5 43 ARG B C 1
ATOM 2850 O O . ARG B 1 43 ? -19.562 -24.812 -5.926 1 96.5 43 ARG B O 1
ATOM 2857 N N . ILE B 1 44 ? -18.031 -23.281 -6.336 1 97.56 44 ILE B N 1
ATOM 2858 C CA . ILE B 1 44 ? -18.938 -22.156 -6.117 1 97.56 44 ILE B CA 1
ATOM 2859 C C . ILE B 1 44 ? -19.406 -21.609 -7.465 1 97.56 44 ILE B C 1
ATOM 2861 O O . ILE B 1 44 ? -18.609 -21.062 -8.227 1 97.56 44 ILE B O 1
ATOM 2865 N N . THR B 1 45 ? -20.75 -21.75 -7.758 1 96.69 45 THR B N 1
ATOM 2866 C CA . THR B 1 45 ? -21.234 -21.422 -9.102 1 96.69 45 THR B CA 1
ATOM 2867 C C . THR B 1 45 ? -22.5 -20.562 -9.023 1 96.69 45 THR B C 1
ATOM 2869 O O . THR B 1 45 ? -22.984 -20.094 -10.055 1 96.69 45 THR B O 1
ATOM 2872 N N . SER B 1 46 ? -23.031 -20.406 -7.758 1 97.5 46 SER B N 1
ATOM 2873 C CA . SER B 1 46 ? -24.281 -19.656 -7.605 1 97.5 46 SER B CA 1
ATOM 2874 C C . SER B 1 46 ? -24.266 -18.797 -6.34 1 97.5 46 SER B C 1
ATOM 2876 O O . SER B 1 46 ? -23.547 -19.109 -5.387 1 97.5 46 SER B O 1
ATOM 2878 N N . THR B 1 47 ? -25.078 -17.766 -6.367 1 97.5 47 THR B N 1
ATOM 2879 C CA . THR B 1 47 ? -25.156 -16.859 -5.215 1 97.5 47 THR B CA 1
ATOM 2880 C C . THR B 1 47 ? -25.75 -17.594 -4.008 1 97.5 47 THR B C 1
ATOM 2882 O O . THR B 1 47 ? -25.641 -17.109 -2.879 1 97.5 47 THR B O 1
ATOM 2885 N N . THR B 1 48 ? -26.344 -18.734 -4.219 1 97.31 48 THR B N 1
ATOM 2886 C CA . THR B 1 48 ? -26.969 -19.469 -3.121 1 97.31 48 THR B CA 1
ATOM 2887 C C . THR B 1 48 ? -26.016 -20.5 -2.539 1 97.31 48 THR B C 1
ATOM 2889 O O . THR B 1 48 ? -26.297 -21.125 -1.518 1 97.31 48 THR B O 1
ATOM 2892 N N . ASP B 1 49 ? -24.875 -20.656 -3.203 1 97.12 49 ASP B N 1
ATOM 2893 C CA . ASP B 1 49 ? -23.891 -21.578 -2.664 1 97.12 49 ASP B CA 1
ATOM 2894 C C . ASP B 1 49 ? -23.297 -21.062 -1.352 1 97.12 49 ASP B C 1
ATOM 2896 O O . ASP B 1 49 ? -22.984 -19.875 -1.236 1 97.12 49 ASP B O 1
ATOM 2900 N N . ARG B 1 50 ? -23.203 -21.922 -0.395 1 95.94 50 ARG B N 1
ATOM 2901 C CA . ARG B 1 50 ? -22.547 -21.656 0.879 1 95.94 50 ARG B CA 1
ATOM 2902 C C . ARG B 1 50 ? -21.203 -22.344 0.956 1 95.94 50 ARG B C 1
ATOM 2904 O O . ARG B 1 50 ? -21.109 -23.578 0.852 1 95.94 50 ARG B O 1
ATOM 2911 N N . PRO B 1 51 ? -20.172 -21.562 1.115 1 94.62 51 PRO B N 1
ATOM 2912 C CA . PRO B 1 51 ? -18.828 -22.172 1.155 1 94.62 51 PRO B CA 1
ATOM 2913 C C . PRO B 1 51 ? -18.75 -23.344 2.123 1 94.62 51 PRO B C 1
ATOM 2915 O O . PRO B 1 51 ? -18.172 -24.391 1.783 1 94.62 51 PRO B O 1
ATOM 2918 N N . SER B 1 52 ? -19.312 -23.234 3.289 1 93.62 52 SER B N 1
ATOM 2919 C CA . SER B 1 52 ? -19.25 -24.297 4.289 1 93.62 52 SER B CA 1
ATOM 2920 C C . SER B 1 52 ? -19.891 -25.578 3.779 1 93.62 52 SER B C 1
ATOM 2922 O O . SER B 1 52 ? -19.547 -26.672 4.227 1 93.62 52 SER B O 1
ATOM 2924 N N . ALA B 1 53 ? -20.797 -25.438 2.861 1 95.25 53 ALA B N 1
ATOM 2925 C CA . ALA B 1 53 ? -21.547 -26.578 2.369 1 95.25 53 ALA B CA 1
ATOM 2926 C C . ALA B 1 53 ? -20.859 -27.203 1.159 1 95.25 53 ALA B C 1
ATOM 2928 O O . ALA B 1 53 ? -21 -28.406 0.918 1 95.25 53 ALA B O 1
ATOM 2929 N N . VAL B 1 54 ? -20.109 -26.406 0.443 1 95.06 54 VAL B N 1
ATOM 2930 C CA . VAL B 1 54 ? -19.719 -26.938 -0.858 1 95.06 54 VAL B CA 1
ATOM 2931 C C . VAL B 1 54 ? -18.203 -27.047 -0.936 1 95.06 54 VAL B C 1
ATOM 2933 O O . VAL B 1 54 ? -17.672 -27.75 -1.801 1 95.06 54 VAL B O 1
ATOM 2936 N N . LEU B 1 55 ? -17.484 -26.391 -0.07 1 94.44 55 LEU B N 1
ATOM 2937 C CA . LEU B 1 55 ? -16.031 -26.375 -0.189 1 94.44 55 LEU B CA 1
ATOM 2938 C C . LEU B 1 55 ? -15.414 -27.469 0.673 1 94.44 55 LEU B C 1
ATOM 2940 O O . LEU B 1 55 ? -15.922 -27.781 1.75 1 94.44 55 LEU B O 1
ATOM 2944 N N . ASN B 1 56 ? -14.422 -28.062 0.167 1 91.88 56 ASN B N 1
ATOM 2945 C CA . ASN B 1 56 ? -13.438 -28.844 0.909 1 91.88 56 ASN B CA 1
ATOM 2946 C C . ASN B 1 56 ? -12.141 -28.062 1.109 1 91.88 56 ASN B C 1
ATOM 2948 O O . ASN B 1 56 ? -11.359 -27.906 0.172 1 91.88 56 ASN B O 1
ATOM 2952 N N . MET B 1 57 ? -11.867 -27.641 2.303 1 87.62 57 MET B N 1
ATOM 2953 C CA . MET B 1 57 ? -10.773 -26.719 2.578 1 87.62 57 MET B CA 1
ATOM 2954 C C . MET B 1 57 ? -9.43 -27.344 2.254 1 87.62 57 MET B C 1
ATOM 2956 O O . MET B 1 57 ? -8.43 -26.641 2.082 1 87.62 57 MET B O 1
ATOM 2960 N N . ALA B 1 58 ? -9.422 -28.641 2.203 1 89.88 58 ALA B N 1
ATOM 2961 C CA . ALA B 1 58 ? -8.203 -29.328 1.802 1 89.88 58 ALA B CA 1
ATOM 2962 C C . ALA B 1 58 ? -8.008 -29.281 0.289 1 89.88 58 ALA B C 1
ATOM 2964 O O . ALA B 1 58 ? -6.941 -29.625 -0.221 1 89.88 58 ALA B O 1
ATOM 2965 N N . GLU B 1 59 ? -9.047 -28.844 -0.404 1 94.56 59 GLU B N 1
ATOM 2966 C CA . GLU B 1 59 ? -9.008 -28.797 -1.863 1 94.56 59 GLU B CA 1
ATOM 2967 C C . GLU B 1 59 ? -9.305 -27.406 -2.389 1 94.56 59 GLU B C 1
ATOM 2969 O O . GLU B 1 59 ? -10.102 -27.234 -3.314 1 94.56 59 GLU B O 1
ATOM 2974 N N . VAL B 1 60 ? -8.703 -26.438 -1.699 1 95.44 60 VAL B N 1
ATOM 2975 C CA . VAL B 1 60 ? -8.773 -25.062 -2.188 1 95.44 60 VAL B CA 1
ATOM 2976 C C . VAL B 1 60 ? -7.426 -24.656 -2.775 1 95.44 60 VAL B C 1
ATOM 2978 O O . VAL B 1 60 ? -6.383 -25.172 -2.379 1 95.44 60 VAL B O 1
ATOM 2981 N N . ASN B 1 61 ? -7.453 -23.734 -3.756 1 97.62 61 ASN B N 1
ATOM 2982 C CA . ASN B 1 61 ? -6.293 -23.219 -4.48 1 97.62 61 ASN B CA 1
ATOM 2983 C C . ASN B 1 61 ? -5.539 -24.328 -5.195 1 97.62 61 ASN B C 1
ATOM 2985 O O . ASN B 1 61 ? -4.328 -24.484 -5.008 1 97.62 61 ASN B O 1
ATOM 2989 N N . PRO B 1 62 ? -6.277 -25.125 -6.016 1 98.38 62 PRO B N 1
ATOM 2990 C CA . PRO B 1 62 ? -5.566 -26.141 -6.793 1 98.38 62 PRO B CA 1
ATOM 2991 C C . PRO B 1 62 ? -4.473 -25.547 -7.684 1 98.38 62 PRO B C 1
ATOM 2993 O O . PRO B 1 62 ? -4.668 -24.469 -8.273 1 98.38 62 PRO B O 1
ATOM 2996 N N . GLN B 1 63 ? -3.381 -26.203 -7.758 1 98.56 63 GLN B N 1
ATOM 2997 C CA . GLN B 1 63 ? -2.242 -25.734 -8.531 1 98.56 63 GLN B CA 1
ATOM 2998 C C . GLN B 1 63 ? -2.076 -26.531 -9.82 1 98.56 63 GLN B C 1
ATOM 3000 O O . GLN B 1 63 ? -2.291 -27.75 -9.828 1 98.56 63 GLN B O 1
ATOM 3005 N N . THR B 1 64 ? -1.743 -25.891 -10.859 1 98.81 64 THR B N 1
ATOM 3006 C CA . THR B 1 64 ? -1.304 -26.516 -12.102 1 98.81 64 THR B CA 1
ATOM 3007 C C . THR B 1 64 ? 0.215 -26.656 -12.125 1 98.81 64 THR B C 1
ATOM 3009 O O . THR B 1 64 ? 0.942 -25.672 -12.023 1 98.81 64 THR B O 1
ATOM 3012 N N . GLY B 1 65 ? 0.687 -27.812 -12.383 1 98.19 65 GLY B N 1
ATOM 3013 C CA . GLY B 1 65 ? 2.049 -28.25 -12.133 1 98.19 65 GLY B CA 1
ATOM 3014 C C . GLY B 1 65 ? 2.135 -29.391 -11.133 1 98.19 65 GLY B C 1
ATOM 3015 O O . GLY B 1 65 ? 1.166 -30.125 -10.945 1 98.19 65 GLY B O 1
ATOM 3016 N N . PRO B 1 66 ? 3.279 -29.578 -10.469 1 98.62 66 PRO B N 1
ATOM 3017 C CA . PRO B 1 66 ? 4.52 -28.812 -10.633 1 98.62 66 PRO B CA 1
ATOM 3018 C C . PRO B 1 66 ? 5.254 -29.156 -11.93 1 98.62 66 PRO B C 1
ATOM 3020 O O . PRO B 1 66 ? 5.078 -30.234 -12.477 1 98.62 66 PRO B O 1
ATOM 3023 N N . PHE B 1 67 ? 5.969 -28.234 -12.367 1 98.94 67 PHE B N 1
ATOM 3024 C CA . PHE B 1 67 ? 6.84 -28.438 -13.516 1 98.94 67 PHE B CA 1
ATOM 3025 C C . PHE B 1 67 ? 8.297 -28.562 -13.078 1 98.94 67 PHE B C 1
ATOM 3027 O O . PHE B 1 67 ? 8.789 -27.75 -12.305 1 98.94 67 PHE B O 1
ATOM 3034 N N . TYR B 1 68 ? 8.922 -29.594 -13.539 1 98.94 68 TYR B N 1
ATOM 3035 C CA . TYR B 1 68 ? 10.359 -29.781 -13.359 1 98.94 68 TYR B CA 1
ATOM 3036 C C . TYR B 1 68 ? 11.148 -29.047 -14.43 1 98.94 68 TYR B C 1
ATOM 3038 O O . TYR B 1 68 ? 11.023 -29.344 -15.617 1 98.94 68 TYR B O 1
ATOM 3046 N N . VAL B 1 69 ? 11.938 -28.094 -14.031 1 98.94 69 VAL B N 1
ATOM 3047 C CA . VAL B 1 69 ? 12.734 -27.312 -14.969 1 98.94 69 VAL B CA 1
ATOM 3048 C C . VAL B 1 69 ? 14.141 -27.906 -15.078 1 98.94 69 VAL B C 1
ATOM 3050 O O . VAL B 1 69 ? 14.906 -27.875 -14.117 1 98.94 69 VAL B O 1
ATOM 3053 N N . GLU B 1 70 ? 14.484 -28.344 -16.219 1 98.88 70 GLU B N 1
ATOM 3054 C CA . GLU B 1 70 ? 15.773 -29 -16.438 1 98.88 70 GLU B CA 1
ATOM 3055 C C . GLU B 1 70 ? 16.938 -28.047 -16.141 1 98.88 70 GLU B C 1
ATOM 3057 O O . GLU B 1 70 ? 16.938 -26.906 -16.594 1 98.88 70 GLU B O 1
ATOM 3062 N N . GLY B 1 71 ? 17.859 -28.547 -15.305 1 98.81 71 GLY B N 1
ATOM 3063 C CA . GLY B 1 71 ? 19.062 -27.797 -15.008 1 98.81 71 GLY B CA 1
ATOM 3064 C C . GLY B 1 71 ? 18.938 -26.906 -13.797 1 98.81 71 GLY B C 1
ATOM 3065 O O . GLY B 1 71 ? 19.938 -26.375 -13.289 1 98.81 71 GLY B O 1
ATOM 3066 N N . ALA B 1 72 ? 17.75 -26.703 -13.297 1 98.94 72 ALA B N 1
ATOM 3067 C CA . ALA B 1 72 ? 17.562 -25.859 -12.125 1 98.94 72 ALA B CA 1
ATOM 3068 C C . ALA B 1 72 ? 18.125 -26.516 -10.867 1 98.94 72 ALA B C 1
ATOM 3070 O O . ALA B 1 72 ? 17.828 -27.688 -10.602 1 98.94 72 ALA B O 1
ATOM 3071 N N . GLU B 1 73 ? 18.922 -25.812 -10.133 1 98.81 73 GLU B N 1
ATOM 3072 C CA . GLU B 1 73 ? 19.547 -26.266 -8.891 1 98.81 73 GLU B CA 1
ATOM 3073 C C . GLU B 1 73 ? 19.375 -25.25 -7.773 1 98.81 73 GLU B C 1
ATOM 3075 O O . GLU B 1 73 ? 19.203 -24.047 -8.039 1 98.81 73 GLU B O 1
ATOM 3080 N N . PRO B 1 74 ? 19.406 -25.766 -6.531 1 98.81 74 PRO B N 1
ATOM 3081 C CA . PRO B 1 74 ? 19.312 -24.812 -5.422 1 98.81 74 PRO B CA 1
ATOM 3082 C C . PRO B 1 74 ? 20.297 -23.641 -5.562 1 98.81 74 PRO B C 1
ATOM 3084 O O . PRO B 1 74 ? 21.484 -23.859 -5.84 1 98.81 74 PRO B O 1
ATOM 3087 N N . GLY B 1 75 ? 19.781 -22.438 -5.348 1 98.75 75 GLY B N 1
ATOM 3088 C CA . GLY B 1 75 ? 20.625 -21.266 -5.477 1 98.75 75 GLY B CA 1
ATOM 3089 C C . GLY B 1 75 ? 20.438 -20.531 -6.797 1 98.75 75 GLY B C 1
ATOM 3090 O O . GLY B 1 75 ? 20.828 -19.375 -6.941 1 98.75 75 GLY B O 1
ATOM 3091 N N . ASP B 1 76 ? 19.891 -21.234 -7.805 1 98.94 76 ASP B N 1
ATOM 3092 C CA . ASP B 1 76 ? 19.547 -20.594 -9.07 1 98.94 76 ASP B CA 1
ATOM 3093 C C . ASP B 1 76 ? 18.312 -19.703 -8.93 1 98.94 76 ASP B C 1
ATOM 3095 O O . ASP B 1 76 ? 17.641 -19.719 -7.895 1 98.94 76 ASP B O 1
ATOM 3099 N N . THR B 1 77 ? 18.062 -18.875 -9.953 1 98.94 77 THR B N 1
ATOM 3100 C CA . THR B 1 77 ? 16.859 -18.047 -10.039 1 98.94 77 THR B CA 1
ATOM 3101 C C . THR B 1 77 ? 15.953 -18.531 -11.164 1 98.94 77 THR B C 1
ATOM 3103 O O . THR B 1 77 ? 16.391 -18.625 -12.32 1 98.94 77 THR B O 1
ATOM 3106 N N . LEU B 1 78 ? 14.758 -18.922 -10.789 1 98.94 78 LEU B N 1
ATOM 3107 C CA . LEU B 1 78 ? 13.734 -19.203 -11.797 1 98.94 78 LEU B CA 1
ATOM 3108 C C . LEU B 1 78 ? 13.047 -17.922 -12.242 1 98.94 78 LEU B C 1
ATOM 3110 O O . LEU B 1 78 ? 12.602 -17.125 -11.406 1 98.94 78 LEU B O 1
ATOM 3114 N N . ALA B 1 79 ? 13.016 -17.641 -13.539 1 98.94 79 ALA B N 1
ATOM 3115 C CA . ALA B 1 79 ? 12.305 -16.5 -14.102 1 98.94 79 ALA B CA 1
ATOM 3116 C C . ALA B 1 79 ? 11.039 -16.953 -14.828 1 98.94 79 ALA B C 1
ATOM 3118 O O . ALA B 1 79 ? 11.094 -17.766 -15.75 1 98.94 79 ALA B O 1
ATOM 3119 N N . LEU B 1 80 ? 9.914 -16.516 -14.383 1 98.94 80 LEU B N 1
ATOM 3120 C CA . LEU B 1 80 ? 8.617 -16.766 -15 1 98.94 80 LEU B CA 1
ATOM 3121 C C . LEU B 1 80 ? 8.008 -15.477 -15.539 1 98.94 80 LEU B C 1
ATOM 3123 O O . LEU B 1 80 ? 7.734 -14.555 -14.773 1 98.94 80 LEU B O 1
ATOM 3127 N N . HIS B 1 81 ? 7.824 -15.398 -16.828 1 98.94 81 HIS B N 1
ATOM 3128 C CA . HIS B 1 81 ? 7.199 -14.227 -17.438 1 98.94 81 HIS B CA 1
ATOM 3129 C C . HIS B 1 81 ? 5.742 -14.508 -17.797 1 98.94 81 HIS B C 1
ATOM 3131 O O . HIS B 1 81 ? 5.453 -15.414 -18.578 1 98.94 81 HIS B O 1
ATOM 3137 N N . ILE B 1 82 ? 4.848 -13.766 -17.188 1 98.94 82 ILE B N 1
ATOM 3138 C CA . ILE B 1 82 ? 3.428 -13.898 -17.5 1 98.94 82 ILE B CA 1
ATOM 3139 C C . ILE B 1 82 ? 3.1 -13.148 -18.781 1 98.94 82 ILE B C 1
ATOM 3141 O O . ILE B 1 82 ? 3.109 -11.914 -18.812 1 98.94 82 ILE B O 1
ATOM 3145 N N . VAL B 1 83 ? 2.775 -13.867 -19.797 1 98.75 83 VAL B N 1
ATOM 3146 C CA . VAL B 1 83 ? 2.5 -13.289 -21.109 1 98.75 83 VAL B CA 1
ATOM 3147 C C . VAL B 1 83 ? 1.039 -12.859 -21.188 1 98.75 83 VAL B C 1
ATOM 3149 O O . VAL B 1 83 ? 0.741 -11.727 -21.578 1 98.75 83 VAL B O 1
ATOM 3152 N N . ASP B 1 84 ? 0.214 -13.758 -20.781 1 98.44 84 ASP B N 1
ATOM 3153 C CA . ASP B 1 84 ? -1.217 -13.508 -20.938 1 98.44 84 ASP B CA 1
ATOM 3154 C C . ASP B 1 84 ? -2.016 -14.266 -19.875 1 98.44 84 ASP B C 1
ATOM 3156 O O . ASP B 1 84 ? -1.657 -15.391 -19.5 1 98.44 84 ASP B O 1
ATOM 3160 N N . LEU B 1 85 ? -3.008 -13.633 -19.375 1 98.62 85 LEU B N 1
ATOM 3161 C CA . LEU B 1 85 ? -4.02 -14.211 -18.5 1 98.62 85 LEU B CA 1
ATOM 3162 C C . LEU B 1 85 ? -5.422 -13.898 -19 1 98.62 85 LEU B C 1
ATOM 3164 O O . LEU B 1 85 ? -5.828 -12.734 -19.031 1 98.62 85 LEU B O 1
ATOM 3168 N N . THR B 1 86 ? -6.168 -14.914 -19.359 1 98.19 86 THR B N 1
ATOM 3169 C CA . THR B 1 86 ? -7.504 -14.719 -19.922 1 98.19 86 THR B CA 1
ATOM 3170 C C . THR B 1 86 ? -8.531 -15.531 -19.141 1 98.19 86 THR B C 1
ATOM 3172 O O . THR B 1 86 ? -8.367 -16.734 -18.938 1 98.19 86 THR B O 1
ATOM 3175 N N . PRO B 1 87 ? -9.602 -14.812 -18.672 1 98.25 87 PRO B N 1
ATOM 3176 C CA . PRO B 1 87 ? -10.656 -15.594 -18.031 1 98.25 87 PRO B CA 1
ATOM 3177 C C . PRO B 1 87 ? -11.102 -16.797 -18.859 1 98.25 87 PRO B C 1
ATOM 3179 O O . PRO B 1 87 ? -11.383 -16.656 -20.047 1 98.25 87 PRO B O 1
ATOM 3182 N N . ALA B 1 88 ? -11.141 -17.969 -18.219 1 97.69 88 ALA B N 1
ATOM 3183 C CA . ALA B 1 88 ? -11.484 -19.188 -18.922 1 97.69 88 ALA B CA 1
ATOM 3184 C C . ALA B 1 88 ? -12.953 -19.547 -18.703 1 97.69 88 ALA B C 1
ATOM 3186 O O . ALA B 1 88 ? -13.445 -20.547 -19.25 1 97.69 88 ALA B O 1
ATOM 3187 N N . ARG B 1 89 ? -13.641 -18.812 -17.891 1 96.56 89 ARG B N 1
ATOM 3188 C CA . ARG B 1 89 ? -15.07 -18.906 -17.609 1 96.56 89 ARG B CA 1
ATOM 3189 C C . ARG B 1 89 ? -15.742 -17.547 -17.719 1 96.56 89 ARG B C 1
ATOM 3191 O O . ARG B 1 89 ? -15.07 -16.516 -17.641 1 96.56 89 ARG B O 1
ATOM 3198 N N . ASP B 1 90 ? -17.062 -17.625 -17.875 1 97 90 ASP B N 1
ATOM 3199 C CA . ASP B 1 90 ? -17.797 -16.375 -18.047 1 97 90 ASP B CA 1
ATOM 3200 C C . ASP B 1 90 ? -18.344 -15.859 -16.719 1 97 90 ASP B C 1
ATOM 3202 O O . ASP B 1 90 ? -19.219 -14.984 -16.703 1 97 90 ASP B O 1
ATOM 3206 N N . TRP B 1 91 ? -17.891 -16.422 -15.688 1 98.12 91 TRP B N 1
ATOM 3207 C CA . TRP B 1 91 ? -18.234 -15.953 -14.352 1 98.12 91 TRP B CA 1
ATOM 3208 C C . TRP B 1 91 ? -17.078 -16.188 -13.375 1 98.12 91 TRP B C 1
ATOM 3210 O O . TRP B 1 91 ? -16.25 -17.062 -13.586 1 98.12 91 TRP B O 1
ATOM 3220 N N . GLY B 1 92 ? -16.922 -15.352 -12.414 1 98.5 92 GLY B N 1
ATOM 3221 C CA . GLY B 1 92 ? -16.109 -15.547 -11.227 1 98.5 92 GLY B CA 1
ATOM 3222 C C . GLY B 1 92 ? -16.906 -15.508 -9.938 1 98.5 92 GLY B C 1
ATOM 3223 O O . GLY B 1 92 ? -18.078 -15.141 -9.938 1 98.5 92 GLY B O 1
ATOM 3224 N N . ALA B 1 93 ? -16.297 -16 -8.914 1 98.62 93 ALA B N 1
ATOM 3225 C CA . ALA B 1 93 ? -17.016 -16.062 -7.637 1 98.62 93 ALA B CA 1
ATOM 3226 C C . ALA B 1 93 ? -16.188 -15.414 -6.527 1 98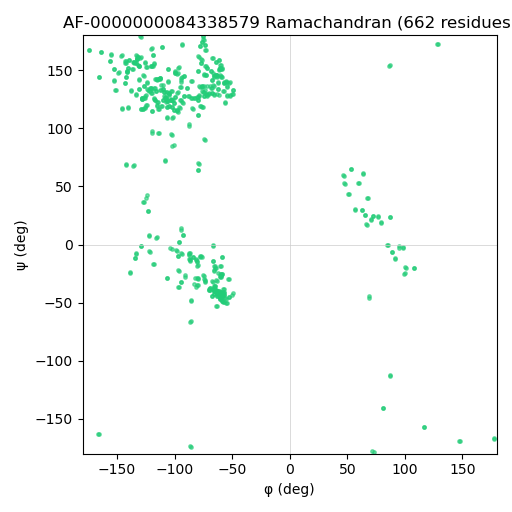.62 93 ALA B C 1
ATOM 3228 O O . ALA B 1 93 ? -14.953 -15.445 -6.559 1 98.62 93 ALA B O 1
ATOM 3229 N N . SER B 1 94 ? -16.828 -14.805 -5.625 1 98.62 94 SER B N 1
ATOM 3230 C CA . SER B 1 94 ? -16.281 -14.328 -4.355 1 98.62 94 SER B CA 1
ATOM 3231 C C . SER B 1 94 ? -17.234 -14.625 -3.203 1 98.62 94 SER B C 1
ATOM 3233 O O . SER B 1 94 ? -18.438 -14.781 -3.412 1 98.62 94 SER B O 1
ATOM 3235 N N . THR B 1 95 ? -16.656 -14.797 -2.029 1 98.06 95 THR B N 1
ATOM 3236 C CA . THR B 1 95 ? -17.5 -15.18 -0.9 1 98.06 95 THR B CA 1
ATOM 3237 C C . THR B 1 95 ? -16.891 -14.688 0.413 1 98.06 95 THR B C 1
ATOM 3239 O O . THR B 1 95 ? -15.695 -14.414 0.485 1 98.06 95 THR B O 1
ATOM 3242 N N . THR B 1 96 ? -17.703 -14.422 1.391 1 97.12 96 THR B N 1
ATOM 3243 C CA . THR B 1 96 ? -17.25 -14.391 2.775 1 97.12 96 THR B CA 1
ATOM 3244 C C . THR B 1 96 ? -17.281 -15.789 3.389 1 97.12 96 THR B C 1
ATOM 3246 O O . THR B 1 96 ? -18.281 -16.5 3.258 1 97.12 96 THR B O 1
ATOM 3249 N N . ILE B 1 97 ? -16.203 -16.188 3.91 1 95.38 97 ILE B N 1
ATOM 3250 C CA . ILE B 1 97 ? -16.078 -17.469 4.57 1 95.38 97 ILE B CA 1
ATOM 3251 C C . ILE B 1 97 ? -15.977 -17.281 6.082 1 95.38 97 ILE B C 1
ATOM 3253 O O . ILE B 1 97 ? -15.203 -16.438 6.555 1 95.38 97 ILE B O 1
ATOM 3257 N N . PRO B 1 98 ? -16.797 -18.047 6.918 1 93.56 98 PRO B N 1
ATOM 3258 C CA . PRO B 1 98 ? -16.766 -17.875 8.367 1 93.56 98 PRO B CA 1
ATOM 3259 C C . PRO B 1 98 ? -15.344 -17.953 8.938 1 93.56 98 PRO B C 1
ATOM 3261 O O . PRO B 1 98 ? -14.617 -18.906 8.633 1 93.56 98 PRO B O 1
ATOM 3264 N N . PHE B 1 99 ? -15 -16.953 9.711 1 92.94 99 PHE B N 1
ATOM 3265 C CA . PHE B 1 99 ? -13.75 -16.844 10.445 1 92.94 99 PHE B CA 1
ATOM 3266 C C . PHE B 1 99 ? -12.57 -16.734 9.492 1 92.94 99 PHE B C 1
ATOM 3268 O O . PHE B 1 99 ? -11.461 -17.172 9.82 1 92.94 99 PHE B O 1
ATOM 3275 N N . PHE B 1 100 ? -12.844 -16.25 8.305 1 93.88 100 PHE B N 1
ATOM 3276 C CA . PHE B 1 100 ? -11.805 -15.984 7.32 1 93.88 100 PHE B CA 1
ATOM 3277 C C . PHE B 1 100 ? -11.953 -14.586 6.734 1 93.88 100 PHE B C 1
ATOM 3279 O O . PHE B 1 100 ? -13.055 -14.188 6.348 1 93.88 100 PHE B O 1
ATOM 3286 N N . GLY B 1 101 ? -10.82 -13.867 6.656 1 94.69 101 GLY B N 1
ATOM 3287 C CA . GLY B 1 101 ? -10.844 -12.508 6.133 1 94.69 101 GLY B CA 1
ATOM 3288 C C . GLY B 1 101 ? -10.18 -11.5 7.055 1 94.69 101 GLY B C 1
ATOM 3289 O O . GLY B 1 101 ? -9.812 -11.836 8.18 1 94.69 101 GLY B O 1
ATOM 3290 N N . GLY B 1 102 ? -10.039 -10.297 6.559 1 96.5 102 GLY B N 1
ATOM 3291 C CA . GLY B 1 102 ? -9.273 -9.281 7.27 1 96.5 102 GLY B CA 1
ATOM 3292 C C . GLY B 1 102 ? -10.102 -8.508 8.281 1 96.5 102 GLY B C 1
ATOM 3293 O O . GLY B 1 102 ? -9.555 -7.789 9.117 1 96.5 102 GLY B O 1
ATOM 3294 N N . LEU B 1 103 ? -11.445 -8.648 8.219 1 97.56 103 LEU B N 1
ATOM 3295 C CA . LEU B 1 103 ? -12.297 -7.832 9.078 1 97.56 103 LEU B CA 1
ATOM 3296 C C . LEU B 1 103 ? -13.195 -8.703 9.945 1 97.56 103 LEU B C 1
ATOM 3298 O O . LEU B 1 103 ? -14.328 -8.32 10.25 1 97.56 103 LEU B O 1
ATOM 3302 N N . THR B 1 104 ? -12.773 -9.883 10.266 1 96.19 104 THR B N 1
ATOM 3303 C CA . THR B 1 104 ? -13.453 -10.812 11.172 1 96.19 104 THR B CA 1
ATOM 3304 C C . THR B 1 104 ? -12.445 -11.57 12.023 1 96.19 104 THR B C 1
ATOM 3306 O O . THR B 1 104 ? -11.25 -11.586 11.719 1 96.19 104 THR B O 1
ATOM 3309 N N . GLY B 1 105 ? -12.914 -12.055 13.117 1 94.31 105 GLY B N 1
ATOM 3310 C CA . GLY B 1 105 ? -12.07 -12.938 13.906 1 94.31 105 GLY B CA 1
ATOM 3311 C C . GLY B 1 105 ? -11.672 -14.195 13.164 1 94.31 105 GLY B C 1
ATOM 3312 O O . GLY B 1 105 ? -12.359 -14.617 12.227 1 94.31 105 GLY B O 1
ATOM 3313 N N . THR B 1 106 ? -10.516 -14.75 13.5 1 92.62 106 THR B N 1
ATOM 3314 C CA . THR B 1 106 ? -10.008 -15.984 12.914 1 92.62 106 THR B CA 1
ATOM 3315 C C . THR B 1 106 ? -9.578 -16.969 14 1 92.62 106 THR B C 1
ATOM 3317 O O . THR B 1 106 ? -9.719 -16.688 15.188 1 92.62 106 THR B O 1
ATOM 3320 N N . ASP B 1 107 ? -9.109 -18.156 13.586 1 86.94 107 ASP B N 1
ATOM 3321 C CA . ASP B 1 107 ? -8.586 -19.125 14.531 1 86.94 107 ASP B CA 1
ATOM 3322 C C . ASP B 1 107 ? -7.312 -18.625 15.203 1 86.94 107 ASP B C 1
ATOM 3324 O O . ASP B 1 107 ? -6.957 -19.062 16.297 1 86.94 107 ASP B O 1
ATOM 3328 N N . ARG B 1 108 ? -6.691 -17.688 14.508 1 86.19 108 ARG B N 1
ATOM 3329 C CA . ARG B 1 108 ? -5.453 -17.125 15.039 1 86.19 108 ARG B CA 1
ATOM 3330 C C . ARG B 1 108 ? -5.719 -15.82 15.797 1 86.19 108 ARG B C 1
ATOM 3332 O O . ARG B 1 108 ? -4.988 -15.477 16.719 1 86.19 108 ARG B O 1
ATOM 3339 N N . THR B 1 109 ? -6.707 -15.055 15.242 1 90.06 109 THR B N 1
ATOM 3340 C CA . THR B 1 109 ? -7.203 -13.875 15.945 1 90.06 109 THR B CA 1
ATOM 3341 C C . THR B 1 109 ? -8.547 -14.164 16.609 1 90.06 109 THR B C 1
ATOM 3343 O O . THR B 1 109 ? -9.602 -13.836 16.062 1 90.06 109 THR B O 1
ATOM 3346 N N . ALA B 1 110 ? -8.43 -14.75 17.844 1 91.56 110 ALA B N 1
ATOM 3347 C CA . ALA B 1 110 ? -9.609 -15.25 18.531 1 91.56 110 ALA B CA 1
ATOM 3348 C C . ALA B 1 110 ? -10.43 -14.102 19.125 1 91.56 110 ALA B C 1
ATOM 3350 O O . ALA B 1 110 ? -9.922 -13.32 19.938 1 91.56 110 ALA B O 1
ATOM 3351 N N . LEU B 1 111 ? -11.609 -13.93 18.719 1 94.5 111 LEU B N 1
ATOM 3352 C CA . LEU B 1 111 ? -12.586 -12.969 19.219 1 94.5 111 LEU B CA 1
ATOM 3353 C C . LEU B 1 111 ? -13.883 -13.672 19.625 1 94.5 111 LEU B C 1
ATOM 3355 O O . LEU B 1 111 ? -14.148 -14.789 19.188 1 94.5 111 LEU B O 1
ATOM 3359 N N . LEU B 1 112 ? -14.664 -13.055 20.516 1 96.06 112 LEU B N 1
ATOM 3360 C CA . LEU B 1 112 ? -15.922 -13.625 20.984 1 96.06 112 LEU B CA 1
ATOM 3361 C C . LEU B 1 112 ? -17.047 -13.367 19.984 1 96.06 112 LEU B C 1
ATOM 3363 O O . LEU B 1 112 ? -18.109 -13.969 20.078 1 96.06 112 LEU B O 1
ATOM 3367 N N . ASN B 1 113 ? -16.812 -12.469 19.016 1 96.06 113 ASN B N 1
ATOM 3368 C CA . ASN B 1 113 ? -17.812 -12.164 18 1 96.06 113 ASN B CA 1
ATOM 3369 C C . ASN B 1 113 ? -18.094 -13.367 17.094 1 96.06 113 ASN B C 1
ATOM 3371 O O . ASN B 1 113 ? -17.172 -14.133 16.781 1 96.06 113 ASN B O 1
ATOM 3375 N N . GLU B 1 114 ? -19.359 -13.531 16.672 1 95.75 114 GLU B N 1
ATOM 3376 C CA . GLU B 1 114 ? -19.672 -14.484 15.617 1 95.75 114 GLU B CA 1
ATOM 3377 C C . GLU B 1 114 ? -18.938 -14.148 14.328 1 95.75 114 GLU B C 1
ATOM 3379 O O . GLU B 1 114 ? -18.594 -12.992 14.086 1 95.75 114 GLU B O 1
ATOM 3384 N N . PRO B 1 115 ? -18.656 -15.188 13.539 1 94.38 115 PRO B N 1
ATOM 3385 C CA . PRO B 1 115 ? -18.094 -14.867 12.227 1 94.38 115 PRO B CA 1
ATOM 3386 C C . PRO B 1 115 ? -19.031 -14.031 11.359 1 94.38 115 PRO B C 1
ATOM 3388 O O . PRO B 1 115 ? -20.234 -13.961 11.641 1 94.38 115 PRO B O 1
ATOM 3391 N N . LEU B 1 116 ? -18.469 -13.328 10.367 1 95.5 116 LEU B N 1
ATOM 3392 C CA . LEU B 1 116 ? -19.344 -12.719 9.367 1 95.5 116 LEU B CA 1
ATOM 3393 C C . LEU B 1 116 ? -20.188 -13.773 8.68 1 95.5 116 LEU B C 1
ATOM 3395 O O . LEU B 1 116 ? -19.797 -14.938 8.57 1 95.5 116 LEU B O 1
ATOM 3399 N N . PRO B 1 117 ? -21.344 -13.391 8.227 1 94.56 117 PRO B N 1
ATOM 3400 C CA . PRO B 1 117 ? -22.203 -14.336 7.492 1 94.56 117 PRO B CA 1
ATOM 3401 C C . PRO B 1 117 ? -21.531 -14.859 6.219 1 94.56 117 PRO B C 1
ATOM 3403 O O . PRO B 1 117 ? -20.781 -14.133 5.562 1 94.56 117 PRO B O 1
ATOM 3406 N N . GLU B 1 118 ? -21.875 -16.156 5.934 1 94.75 118 GLU B N 1
ATOM 3407 C CA . GLU B 1 118 ? -21.453 -16.703 4.648 1 94.75 118 GLU B CA 1
ATOM 3408 C C . GLU B 1 118 ? -22.344 -16.203 3.514 1 94.75 118 GLU B C 1
ATOM 3410 O O . GLU B 1 118 ? -23.562 -16.344 3.568 1 94.75 118 GLU B O 1
ATOM 3415 N N . GLN B 1 119 ? -21.703 -15.539 2.625 1 97 119 GLN B N 1
ATOM 3416 C CA . GLN B 1 119 ? -22.422 -14.977 1.481 1 97 119 GLN B CA 1
ATOM 3417 C C . GLN B 1 119 ? -21.578 -15.055 0.213 1 97 119 GLN B C 1
ATOM 3419 O O . GLN B 1 119 ? -20.359 -14.867 0.258 1 97 119 GLN B O 1
ATOM 3424 N N . THR B 1 120 ? -22.266 -15.406 -0.901 1 98.44 120 THR B N 1
ATOM 3425 C CA . THR B 1 120 ? -21.562 -15.586 -2.166 1 98.44 120 THR B CA 1
ATOM 3426 C C . THR B 1 120 ? -22.031 -14.562 -3.197 1 98.44 120 THR B C 1
ATOM 3428 O O . THR B 1 120 ? -23.219 -14.289 -3.314 1 98.44 120 THR B O 1
ATOM 3431 N N . TRP B 1 121 ? -21.094 -13.93 -3.84 1 98.69 121 TRP B N 1
ATOM 3432 C CA . TRP B 1 121 ? -21.328 -13.086 -5.004 1 98.69 121 TRP B CA 1
ATOM 3433 C C . TRP B 1 121 ? -20.797 -13.742 -6.273 1 98.69 121 TRP B C 1
ATOM 3435 O O . TRP B 1 121 ? -19.688 -14.289 -6.289 1 98.69 121 TRP B O 1
ATOM 3445 N N . ILE B 1 122 ? -21.625 -13.773 -7.293 1 98.69 122 ILE B N 1
ATOM 3446 C CA . ILE B 1 122 ? -21.203 -14.211 -8.617 1 98.69 122 ILE B CA 1
ATOM 3447 C C . ILE B 1 122 ? -21 -12.992 -9.523 1 98.69 122 ILE B C 1
ATOM 3449 O O . ILE B 1 122 ? -21.891 -12.148 -9.625 1 98.69 122 ILE B O 1
ATOM 3453 N N . TYR B 1 123 ? -19.828 -12.883 -10.078 1 98.75 123 TYR B N 1
ATOM 3454 C CA . TYR B 1 123 ? -19.469 -11.812 -11 1 98.75 123 TYR B CA 1
ATOM 3455 C C . TYR B 1 123 ? -19.531 -12.297 -12.445 1 98.75 123 TYR B C 1
ATOM 3457 O O . TYR B 1 123 ? -18.766 -13.18 -12.844 1 98.75 123 TYR B O 1
ATOM 3465 N N . GLN B 1 124 ? -20.422 -11.727 -13.188 1 98.62 124 GLN B N 1
ATOM 3466 C CA . GLN B 1 124 ? -20.484 -12.094 -14.602 1 98.62 124 GLN B CA 1
ATOM 3467 C C . GLN B 1 124 ? -19.391 -11.406 -15.414 1 98.62 124 GLN B C 1
ATOM 3469 O O . GLN B 1 124 ? -19.141 -10.211 -15.227 1 98.62 124 GLN B O 1
ATOM 3474 N N . VAL B 1 125 ? -18.781 -12.188 -16.266 1 98.56 125 VAL B N 1
ATOM 3475 C CA . VAL B 1 125 ? -17.688 -11.672 -17.094 1 98.56 125 VAL B CA 1
ATOM 3476 C C . VAL B 1 125 ? -18.234 -11.25 -18.453 1 98.56 125 VAL B C 1
ATOM 3478 O O . VAL B 1 125 ? -18.953 -12.008 -19.125 1 98.56 125 VAL B O 1
ATOM 3481 N N . ASP B 1 126 ? -18.031 -10.055 -18.844 1 98.19 126 ASP B N 1
ATOM 3482 C CA . ASP B 1 126 ? -18.234 -9.586 -20.219 1 98.19 126 ASP B CA 1
ATOM 3483 C C . ASP B 1 126 ? -16.922 -9.453 -20.969 1 98.19 126 ASP B C 1
ATOM 3485 O O . ASP B 1 126 ? -16.234 -8.43 -20.875 1 98.19 126 ASP B O 1
ATOM 3489 N N . ARG B 1 127 ? -16.562 -10.438 -21.672 1 95.44 127 ARG B N 1
ATOM 3490 C CA . ARG B 1 127 ? -15.258 -10.508 -22.328 1 95.44 127 ARG B CA 1
ATOM 3491 C C . ARG B 1 127 ? -15.117 -9.406 -23.375 1 95.44 127 ARG B C 1
ATOM 3493 O O . ARG B 1 127 ? -14.039 -8.836 -23.547 1 95.44 127 ARG B O 1
ATOM 3500 N N . ALA B 1 128 ? -16.203 -9.156 -24.078 1 96.38 128 ALA B N 1
ATOM 3501 C CA . ALA B 1 128 ? -16.188 -8.133 -25.125 1 96.38 128 ALA B CA 1
ATOM 3502 C C . ALA B 1 128 ? -15.922 -6.75 -24.531 1 96.38 128 ALA B C 1
ATOM 3504 O O . ALA B 1 128 ? -15.133 -5.977 -25.078 1 96.38 128 ALA B O 1
ATOM 3505 N N . ALA B 1 129 ? -16.516 -6.492 -23.391 1 97.69 129 ALA B N 1
ATOM 3506 C CA . ALA B 1 129 ? -16.359 -5.191 -22.734 1 97.69 129 ALA B CA 1
ATOM 3507 C C . ALA B 1 129 ? -15.125 -5.164 -21.844 1 97.69 129 ALA B C 1
ATOM 3509 O O . ALA B 1 129 ? -14.68 -4.094 -21.422 1 97.69 129 ALA B O 1
ATOM 3510 N N . GLY B 1 130 ? -14.547 -6.363 -21.547 1 98.19 130 GLY B N 1
ATOM 3511 C CA . GLY B 1 130 ? -13.414 -6.457 -20.641 1 98.19 130 GLY B CA 1
ATOM 3512 C C . GLY B 1 130 ? -13.773 -6.109 -19.203 1 98.19 130 GLY B C 1
ATOM 3513 O O . GLY B 1 130 ? -13.016 -5.418 -18.516 1 98.19 130 GLY B O 1
ATOM 3514 N N . THR B 1 131 ? -14.953 -6.555 -18.75 1 98.62 131 THR B N 1
ATOM 3515 C CA . THR B 1 131 ? -15.406 -6.168 -17.422 1 98.62 131 THR B CA 1
ATOM 3516 C C . THR B 1 131 ? -15.906 -7.383 -16.641 1 98.62 131 THR B C 1
ATOM 3518 O O . THR B 1 131 ? -16.156 -8.438 -17.234 1 98.62 131 THR B O 1
ATOM 3521 N N . VAL B 1 132 ? -15.961 -7.281 -15.32 1 98.44 132 VAL B N 1
ATOM 3522 C CA . VAL B 1 132 ? -16.656 -8.172 -14.391 1 98.44 132 VAL B CA 1
ATOM 3523 C C . VAL B 1 132 ? -17.688 -7.379 -13.586 1 98.44 132 VAL B C 1
ATOM 3525 O O . VAL B 1 132 ? -17.406 -6.262 -13.141 1 98.44 132 VAL B O 1
ATOM 3528 N N . ARG B 1 133 ? -18.891 -7.961 -13.477 1 98.69 133 ARG B N 1
ATOM 3529 C CA . ARG B 1 133 ? -20.016 -7.188 -12.961 1 98.69 133 ARG B CA 1
ATOM 3530 C C . ARG B 1 133 ? -20.234 -7.461 -11.469 1 98.69 133 ARG B C 1
ATOM 3532 O O . ARG B 1 133 ? -20.438 -8.602 -11.07 1 98.69 133 ARG B O 1
ATOM 3539 N N . PHE B 1 134 ? -20.031 -6.371 -10.625 1 98.81 134 PHE B N 1
ATOM 3540 C CA . PHE B 1 134 ? -20.484 -6.387 -9.234 1 98.81 134 PHE B CA 1
ATOM 3541 C C . PHE B 1 134 ? -21.984 -6.109 -9.148 1 98.81 134 PHE B C 1
ATOM 3543 O O . PHE B 1 134 ? -22.469 -5.113 -9.688 1 98.81 134 PHE B O 1
ATOM 3550 N N . GLU B 1 135 ? -22.641 -6.977 -8.461 1 98.31 135 GLU B N 1
ATOM 3551 C CA . GLU B 1 135 ? -24.047 -6.785 -8.164 1 98.31 135 GLU B CA 1
ATOM 3552 C C . GLU B 1 135 ? -24.312 -6.867 -6.664 1 98.31 135 GLU B C 1
ATOM 3554 O O . GLU B 1 135 ? -24.078 -7.906 -6.043 1 98.31 135 GLU B O 1
ATOM 3559 N N . ALA B 1 136 ? -24.781 -5.773 -6.172 1 97.81 136 ALA B N 1
ATOM 3560 C CA . ALA B 1 136 ? -25.172 -5.793 -4.762 1 97.81 136 ALA B CA 1
ATOM 3561 C C . ALA B 1 136 ? -26.266 -6.832 -4.508 1 97.81 136 ALA B C 1
ATOM 3563 O O . ALA B 1 136 ? -27.172 -7.008 -5.328 1 97.81 136 ALA B O 1
ATOM 3564 N N . GLN B 1 137 ? -26.172 -7.453 -3.342 1 96.19 137 GLN B N 1
ATOM 3565 C CA . GLN B 1 137 ? -27.172 -8.461 -3.014 1 96.19 137 GLN B CA 1
ATOM 3566 C C . GLN B 1 137 ? -28.312 -7.859 -2.205 1 96.19 137 GLN B C 1
ATOM 3568 O O . GLN B 1 137 ? -29.422 -8.398 -2.184 1 96.19 137 GLN B O 1
ATOM 3573 N N . ARG B 1 138 ? -27.969 -6.895 -1.434 1 93.94 138 ARG B N 1
ATOM 3574 C CA . ARG B 1 138 ? -28.984 -6.141 -0.705 1 93.94 138 ARG B CA 1
ATOM 3575 C C . ARG B 1 138 ? -29.141 -4.734 -1.276 1 93.94 138 ARG B C 1
ATOM 3577 O O . ARG B 1 138 ? -28.625 -3.768 -0.703 1 93.94 138 ARG B O 1
ATOM 3584 N N . GLY B 1 139 ? -29.734 -4.645 -2.416 1 92.81 139 GLY B N 1
ATOM 3585 C CA . GLY B 1 139 ? -29.938 -3.395 -3.131 1 92.81 139 GLY B CA 1
ATOM 3586 C C . GLY B 1 139 ? -29.891 -3.557 -4.641 1 92.81 139 GLY B C 1
ATOM 3587 O O . GLY B 1 139 ? -29.891 -4.68 -5.148 1 92.81 139 GLY B O 1
ATOM 3588 N N . SER B 1 140 ? -29.844 -2.402 -5.359 1 94.81 140 SER B N 1
ATOM 3589 C CA . SER B 1 140 ? -30 -2.469 -6.809 1 94.81 140 SER B CA 1
ATOM 3590 C C . SER B 1 140 ? -28.734 -2 -7.52 1 94.81 140 SER B C 1
ATOM 3592 O O . SER B 1 140 ? -28.672 -1.982 -8.75 1 94.81 140 SER B O 1
ATOM 3594 N N . LEU B 1 141 ? -27.672 -1.731 -6.727 1 97.44 141 LEU B N 1
ATOM 3595 C CA . LEU B 1 141 ? -26.484 -1.172 -7.344 1 97.44 141 LEU B CA 1
ATOM 3596 C C . LEU B 1 141 ? -25.734 -2.238 -8.133 1 97.44 141 LEU B C 1
ATOM 3598 O O . LEU B 1 141 ? -25.484 -3.332 -7.625 1 97.44 141 LEU B O 1
ATOM 3602 N N . VAL B 1 142 ? -25.438 -1.939 -9.375 1 98.25 142 VAL B N 1
ATOM 3603 C CA . VAL B 1 142 ? -24.641 -2.764 -10.273 1 98.25 142 VAL B CA 1
ATOM 3604 C C . VAL B 1 142 ? -23.484 -1.945 -10.828 1 98.25 142 VAL B C 1
ATOM 3606 O O . VAL B 1 142 ? -23.672 -0.81 -11.266 1 98.25 142 VAL B O 1
ATOM 3609 N N . ILE B 1 143 ? -22.312 -2.471 -10.703 1 98.62 143 ILE B N 1
ATOM 3610 C CA . ILE B 1 143 ? -21.125 -1.788 -11.211 1 98.62 143 ILE B CA 1
ATOM 3611 C C . ILE B 1 143 ? -20.312 -2.736 -12.094 1 98.62 143 ILE B C 1
ATOM 3613 O O . ILE B 1 143 ? -19.969 -3.846 -11.68 1 98.62 143 ILE B O 1
ATOM 3617 N N . ASP B 1 144 ? -20.016 -2.322 -13.328 1 98.69 144 ASP B N 1
ATOM 3618 C CA . ASP B 1 144 ? -19.094 -3.059 -14.195 1 98.69 144 ASP B CA 1
ATOM 3619 C C . ASP B 1 144 ? -17.641 -2.625 -13.961 1 98.69 144 ASP B C 1
ATOM 3621 O O . ASP B 1 144 ? -17.234 -1.558 -14.414 1 98.69 144 ASP B O 1
ATOM 3625 N N . LEU B 1 145 ? -16.922 -3.457 -13.234 1 98.81 145 LEU B N 1
ATOM 3626 C CA . LEU B 1 145 ? -15.516 -3.197 -12.961 1 98.81 145 LEU B CA 1
ATOM 3627 C C . LEU B 1 145 ? -14.633 -3.703 -14.102 1 98.81 145 LEU B C 1
ATOM 3629 O O . LEU B 1 145 ? -14.898 -4.762 -14.672 1 98.81 145 LEU B O 1
ATOM 3633 N N . PRO B 1 146 ? -13.586 -2.951 -14.453 1 98.81 146 PRO B N 1
ATOM 3634 C CA . PRO B 1 146 ? -12.672 -3.506 -15.453 1 98.81 146 PRO B CA 1
ATOM 3635 C C . PRO B 1 146 ? -11.992 -4.793 -14.984 1 98.81 146 PRO B C 1
ATOM 3637 O O . PRO B 1 146 ? -11.609 -4.902 -13.812 1 98.81 146 PRO B O 1
ATOM 3640 N N . LEU B 1 147 ? -11.875 -5.766 -15.875 1 98.75 147 LEU B N 1
ATOM 3641 C CA . LEU B 1 147 ? -11.039 -6.93 -15.609 1 98.75 147 LEU B CA 1
ATOM 3642 C C . LEU B 1 147 ? -9.609 -6.508 -15.273 1 98.75 147 LEU B C 1
ATOM 3644 O O . LEU B 1 147 ? -9.07 -5.586 -15.891 1 98.75 147 LEU B O 1
ATOM 3648 N N . ALA B 1 148 ? -9.008 -7.141 -14.336 1 98.69 148 ALA B N 1
ATOM 3649 C CA . ALA B 1 148 ? -7.605 -6.988 -13.945 1 98.69 148 ALA B CA 1
ATOM 3650 C C . ALA B 1 148 ? -6.996 -8.328 -13.555 1 98.69 148 ALA B C 1
ATOM 3652 O O . ALA B 1 148 ? -6.629 -8.547 -12.398 1 98.69 148 ALA B O 1
ATOM 3653 N N . PRO B 1 149 ? -6.82 -9.18 -14.523 1 98.69 149 PRO B N 1
ATOM 3654 C CA . PRO B 1 149 ? -6.438 -10.57 -14.25 1 98.69 149 PRO B CA 1
ATOM 3655 C C . PRO B 1 149 ? -5.07 -10.688 -13.586 1 98.69 149 PRO B C 1
ATOM 3657 O O . PRO B 1 149 ? -4.152 -9.93 -13.914 1 98.69 149 PRO B O 1
ATOM 3660 N N . MET B 1 150 ? -4.914 -11.625 -12.711 1 98.81 150 MET B N 1
ATOM 3661 C CA . MET B 1 150 ? -3.684 -11.93 -11.984 1 98.81 150 MET B CA 1
ATOM 3662 C C . MET B 1 150 ? -3.666 -13.383 -11.523 1 98.81 150 MET B C 1
ATOM 3664 O O . MET B 1 150 ? -4.699 -14.055 -11.539 1 98.81 150 MET B O 1
ATOM 3668 N N . LEU B 1 151 ? -2.48 -13.867 -11.172 1 98.88 151 LEU B N 1
ATOM 3669 C CA . LEU B 1 151 ? -2.355 -15.156 -10.492 1 98.88 151 LEU B CA 1
ATOM 3670 C C . LEU B 1 151 ? -2.133 -14.961 -8.992 1 98.88 151 LEU B C 1
ATOM 3672 O O . LEU B 1 151 ? -1.196 -14.266 -8.586 1 98.88 151 LEU B O 1
ATOM 3676 N N . GLY B 1 152 ? -2.951 -15.547 -8.211 1 98.69 152 GLY B N 1
ATOM 3677 C CA . GLY B 1 152 ? -2.783 -15.469 -6.773 1 98.69 152 GLY B CA 1
ATOM 3678 C C . GLY B 1 152 ? -1.628 -16.312 -6.258 1 98.69 152 GLY B C 1
ATOM 3679 O O . GLY B 1 152 ? -1.014 -15.969 -5.242 1 98.69 152 GLY B O 1
ATOM 3680 N N . THR B 1 153 ? -1.37 -17.438 -6.949 1 98.75 153 THR B N 1
ATOM 3681 C CA . THR B 1 153 ? -0.355 -18.375 -6.488 1 98.75 153 THR B CA 1
ATOM 3682 C C . THR B 1 153 ? 0.682 -18.641 -7.578 1 98.75 153 THR B C 1
ATOM 3684 O O . THR B 1 153 ? 0.336 -19.062 -8.688 1 98.75 153 THR B O 1
ATOM 3687 N N . VAL B 1 154 ? 1.869 -18.344 -7.316 1 98.94 154 VAL B N 1
ATOM 3688 C CA . VAL B 1 154 ? 3.068 -18.656 -8.094 1 98.94 154 VAL B CA 1
ATOM 3689 C C . VAL B 1 154 ? 4.207 -19.031 -7.148 1 98.94 154 VAL B C 1
ATOM 3691 O O . VAL B 1 154 ? 4.598 -18.25 -6.285 1 98.94 154 VAL B O 1
ATOM 3694 N N . GLY B 1 155 ? 4.715 -20.234 -7.23 1 98.88 155 GLY B N 1
ATOM 3695 C CA . GLY B 1 155 ? 5.73 -20.609 -6.262 1 98.88 155 GLY B CA 1
ATOM 3696 C C . GLY B 1 155 ? 6.512 -21.844 -6.672 1 98.88 155 GLY B C 1
ATOM 3697 O O . GLY B 1 155 ? 6.129 -22.547 -7.617 1 98.88 155 GLY B O 1
ATOM 3698 N N . VAL B 1 156 ? 7.633 -22.078 -5.996 1 98.94 156 VAL B N 1
ATOM 3699 C CA . VAL B 1 156 ? 8.484 -23.25 -6.156 1 98.94 156 VAL B CA 1
ATOM 3700 C C . VAL B 1 156 ? 8.406 -24.125 -4.898 1 98.94 156 VAL B C 1
ATOM 3702 O O . VAL B 1 156 ? 7.816 -23.719 -3.895 1 98.94 156 VAL B O 1
ATOM 3705 N N . ALA B 1 157 ? 8.977 -25.344 -5.012 1 98.88 157 ALA B N 1
ATOM 3706 C CA . ALA B 1 157 ? 9.062 -26.188 -3.828 1 98.88 157 ALA B CA 1
ATOM 3707 C C . ALA B 1 157 ? 9.922 -25.547 -2.748 1 98.88 157 ALA B C 1
ATOM 3709 O O . ALA B 1 157 ? 10.992 -25 -3.039 1 98.88 157 ALA B O 1
ATOM 3710 N N . PRO B 1 158 ? 9.414 -25.562 -1.507 1 98.56 158 PRO B N 1
ATOM 3711 C CA . PRO B 1 158 ? 10.203 -24.984 -0.417 1 98.56 158 PRO B CA 1
ATOM 3712 C C . PRO B 1 158 ? 11.469 -25.781 -0.112 1 98.56 158 PRO B C 1
ATOM 3714 O O . PRO B 1 158 ? 11.602 -26.922 -0.565 1 98.56 158 PRO B O 1
ATOM 3717 N N . PRO B 1 159 ? 12.359 -25.156 0.52 1 97.62 159 PRO B N 1
ATOM 3718 C CA . PRO B 1 159 ? 13.547 -25.891 0.951 1 97.62 159 PRO B CA 1
ATOM 3719 C C . PRO B 1 159 ? 13.281 -26.812 2.143 1 97.62 159 PRO B C 1
ATOM 3721 O O . PRO B 1 159 ? 12.164 -26.828 2.676 1 97.62 159 PRO B O 1
ATOM 3724 N N . GLY B 1 160 ? 14.328 -27.578 2.541 1 96.75 160 GLY B N 1
ATOM 3725 C CA . GLY B 1 160 ? 14.305 -28.328 3.789 1 96.75 160 GLY B CA 1
ATOM 3726 C C . GLY B 1 160 ? 13.352 -29.516 3.762 1 96.75 160 GLY B C 1
ATOM 3727 O O . GLY B 1 160 ? 12.82 -29.906 4.801 1 96.75 160 GLY B O 1
ATOM 3728 N N . ARG B 1 161 ? 12.992 -30 2.629 1 95.94 161 ARG B N 1
ATOM 3729 C CA . ARG B 1 161 ? 12.078 -31.125 2.453 1 95.94 161 ARG B CA 1
ATOM 3730 C C . ARG B 1 161 ? 10.664 -30.766 2.904 1 95.94 161 ARG B C 1
ATOM 3732 O O . ARG B 1 161 ? 9.859 -31.656 3.197 1 95.94 161 ARG B O 1
ATOM 3739 N N . GLU B 1 162 ? 10.453 -29.422 3.027 1 97.75 162 GLU B N 1
ATOM 3740 C CA . GLU B 1 162 ? 9.141 -28.984 3.496 1 97.75 162 GLU B CA 1
ATOM 3741 C C . GLU B 1 162 ? 8.078 -29.172 2.418 1 97.75 162 GLU B C 1
ATOM 3743 O O . GLU B 1 162 ? 8.383 -29.141 1.225 1 97.75 162 GLU B O 1
ATOM 3748 N N . VAL B 1 163 ? 6.895 -29.484 2.867 1 98.38 163 VAL B N 1
ATOM 3749 C CA . VAL B 1 163 ? 5.668 -29.484 2.078 1 98.38 163 VAL B CA 1
ATOM 3750 C C . VAL B 1 163 ? 4.664 -28.5 2.678 1 98.38 163 VAL B C 1
ATOM 3752 O O . VAL B 1 163 ? 4.273 -28.625 3.838 1 98.38 163 VAL B O 1
ATOM 3755 N N . ARG B 1 164 ? 4.383 -27.469 1.87 1 97.81 164 ARG B N 1
ATOM 3756 C CA . ARG B 1 164 ? 3.5 -26.406 2.365 1 97.81 164 ARG B CA 1
ATOM 3757 C C . ARG B 1 164 ? 2.207 -26.359 1.559 1 97.81 164 ARG B C 1
ATOM 3759 O O . ARG B 1 164 ? 2.225 -26.5 0.335 1 97.81 164 ARG B O 1
ATOM 3766 N N . THR B 1 165 ? 1.098 -26.094 2.273 1 97.44 165 THR B N 1
ATOM 3767 C CA . THR B 1 165 ? -0.174 -25.953 1.572 1 97.44 165 THR B CA 1
ATOM 3768 C C . THR B 1 165 ? -0.117 -24.812 0.569 1 97.44 165 THR B C 1
ATOM 3770 O O . THR B 1 165 ? 0.613 -23.844 0.77 1 97.44 165 THR B O 1
ATOM 3773 N N . SER B 1 166 ? -0.905 -24.891 -0.516 1 97.31 166 SER B N 1
ATOM 3774 C CA . SER B 1 166 ? -0.957 -23.859 -1.552 1 97.31 166 SER B CA 1
ATOM 3775 C C . SER B 1 166 ? -1.56 -22.562 -1.017 1 97.31 166 SER B C 1
ATOM 3777 O O . SER B 1 166 ? -1.583 -21.547 -1.716 1 97.31 166 SER B O 1
ATOM 3779 N N . LEU B 1 167 ? -1.958 -22.531 0.271 1 96.81 167 LEU B N 1
ATOM 3780 C CA . LEU B 1 167 ? -2.533 -21.344 0.892 1 96.81 167 LEU B CA 1
ATOM 3781 C C . LEU B 1 167 ? -1.44 -20.438 1.463 1 96.81 167 LEU B C 1
ATOM 3783 O O . LEU B 1 167 ? -1.708 -19.297 1.853 1 96.81 167 LEU B O 1
ATOM 3787 N N . VAL B 1 168 ? -0.241 -20.922 1.44 1 97.38 168 VAL B N 1
ATOM 3788 C CA . VAL B 1 168 ? 0.812 -20.25 2.191 1 97.38 168 VAL B CA 1
ATOM 3789 C C . VAL B 1 168 ? 1.7 -19.453 1.234 1 97.38 168 VAL B C 1
ATOM 3791 O O . VAL B 1 168 ? 2.195 -20 0.244 1 97.38 168 VAL B O 1
ATOM 3794 N N . PRO B 1 169 ? 1.875 -18.188 1.463 1 98.69 169 PRO B N 1
ATOM 3795 C CA . PRO B 1 169 ? 2.994 -17.453 0.855 1 98.69 169 PRO B CA 1
ATOM 3796 C C . PRO B 1 169 ? 4.23 -17.438 1.747 1 98.69 169 PRO B C 1
ATOM 3798 O O . PRO B 1 169 ? 4.113 -17.344 2.973 1 98.69 169 PRO B O 1
ATOM 3801 N N . ASP B 1 170 ? 5.34 -17.484 1.19 1 98.69 170 ASP B N 1
ATOM 3802 C CA . ASP B 1 170 ? 6.621 -17.406 1.884 1 98.69 170 ASP B CA 1
ATOM 3803 C C . ASP B 1 170 ? 7.762 -17.156 0.903 1 98.69 170 ASP B C 1
ATOM 3805 O O . ASP B 1 170 ? 7.531 -16.672 -0.213 1 98.69 170 ASP B O 1
ATOM 3809 N N . THR B 1 171 ? 8.992 -17.406 1.33 1 98.75 171 THR B N 1
ATOM 3810 C CA . THR B 1 171 ? 10.172 -17.125 0.523 1 98.75 171 THR B CA 1
ATOM 3811 C C . THR B 1 171 ? 10.133 -17.906 -0.787 1 98.75 171 THR B C 1
ATOM 3813 O O . THR B 1 171 ? 10.781 -17.531 -1.765 1 98.75 171 THR B O 1
ATOM 3816 N N . PHE B 1 172 ? 9.359 -18.922 -0.916 1 98.81 172 PHE B N 1
ATOM 3817 C CA . PHE B 1 172 ? 9.289 -19.75 -2.119 1 98.81 172 PHE B CA 1
ATOM 3818 C C . PHE B 1 172 ? 8.188 -19.25 -3.049 1 98.81 172 PHE B C 1
ATOM 3820 O O . PHE B 1 172 ? 7.914 -19.859 -4.082 1 98.81 172 PHE B O 1
ATOM 3827 N N . GLY B 1 173 ? 7.586 -18.109 -2.752 1 98.81 173 GLY B N 1
ATOM 3828 C CA . GLY B 1 173 ? 6.406 -17.609 -3.439 1 98.81 173 GLY B CA 1
ATOM 3829 C C . GLY B 1 173 ? 5.105 -18.125 -2.855 1 98.81 173 GLY B C 1
ATOM 3830 O O . GLY B 1 173 ? 4.816 -17.906 -1.678 1 98.81 173 GLY B O 1
ATOM 3831 N N . GLY B 1 174 ? 4.492 -18.875 -3.607 1 98.69 174 GLY B N 1
ATOM 3832 C CA . GLY B 1 174 ? 3.238 -19.438 -3.141 1 98.69 174 GLY B CA 1
ATOM 3833 C C . GLY B 1 174 ? 2.064 -18.484 -3.277 1 98.69 174 GLY B C 1
ATOM 3834 O O . GLY B 1 174 ? 1.882 -17.859 -4.324 1 98.69 174 GLY B O 1
ATOM 3835 N N . ASN B 1 175 ? 1.163 -18.469 -2.287 1 98.69 175 ASN B N 1
ATOM 3836 C CA . ASN B 1 175 ? -0.083 -17.703 -2.297 1 98.69 175 ASN B CA 1
ATOM 3837 C C . ASN B 1 175 ? 0.153 -16.234 -1.961 1 98.69 175 ASN B C 1
ATOM 3839 O O . ASN B 1 175 ? -0.368 -15.734 -0.965 1 98.69 175 ASN B O 1
ATOM 3843 N N . MET B 1 176 ? 0.79 -15.547 -2.857 1 98.81 176 MET B N 1
ATOM 3844 C CA . MET B 1 176 ? 1.206 -14.172 -2.594 1 98.81 176 MET B CA 1
ATOM 3845 C C . MET B 1 176 ? 0.039 -13.211 -2.768 1 98.81 176 MET B C 1
ATOM 3847 O O . MET B 1 176 ? 0.01 -12.141 -2.148 1 98.81 176 MET B O 1
ATOM 3851 N N . ASP B 1 177 ? -0.92 -13.547 -3.639 1 98.75 177 ASP B N 1
ATOM 3852 C CA . ASP B 1 177 ? -2.156 -12.789 -3.816 1 98.75 177 ASP B CA 1
ATOM 3853 C C . ASP B 1 177 ? -1.871 -11.297 -3.943 1 98.75 177 ASP B C 1
ATOM 3855 O O . ASP B 1 177 ? -2.477 -10.484 -3.242 1 98.75 177 ASP B O 1
ATOM 3859 N N . THR B 1 178 ? -0.997 -10.953 -4.844 1 98.81 178 THR B N 1
ATOM 3860 C CA . THR B 1 178 ? -0.743 -9.555 -5.152 1 98.81 178 THR B CA 1
ATOM 3861 C C . THR B 1 178 ? -1.271 -9.195 -6.539 1 98.81 178 THR B C 1
ATOM 3863 O O . THR B 1 178 ? -1.01 -9.914 -7.512 1 98.81 178 THR B O 1
ATOM 3866 N N . PRO B 1 179 ? -1.968 -8.062 -6.656 1 98.69 179 PRO B N 1
ATOM 3867 C CA . PRO B 1 179 ? -2.426 -7.613 -7.973 1 98.69 179 PRO B CA 1
ATOM 3868 C C . PRO B 1 179 ? -1.277 -7.395 -8.953 1 98.69 179 PRO B C 1
ATOM 3870 O O . PRO B 1 179 ? -1.506 -7.266 -10.164 1 98.69 179 PRO B O 1
ATOM 3873 N N . GLU B 1 180 ? -0.039 -7.402 -8.484 1 98.75 180 GLU B N 1
ATOM 3874 C CA . GLU B 1 180 ? 1.128 -7.133 -9.32 1 98.75 180 GLU B CA 1
ATOM 3875 C C . GLU B 1 180 ? 1.538 -8.375 -10.109 1 98.75 180 GLU B C 1
ATOM 3877 O O . GLU B 1 180 ? 2.348 -8.281 -11.031 1 98.75 180 GLU B O 1
ATOM 3882 N N . MET B 1 181 ? 1.037 -9.516 -9.734 1 98.81 181 MET B N 1
ATOM 3883 C CA . MET B 1 181 ? 1.303 -10.734 -10.492 1 98.81 181 MET B CA 1
ATOM 3884 C C . MET B 1 181 ? 0.409 -10.812 -11.727 1 98.81 181 MET B C 1
ATOM 3886 O O . MET B 1 181 ? -0.396 -11.742 -11.852 1 98.81 181 MET B O 1
ATOM 3890 N N . LYS B 1 182 ? 0.573 -9.898 -12.648 1 98.75 182 LYS B N 1
ATOM 3891 C CA . LYS B 1 182 ? -0.293 -9.633 -13.789 1 98.75 182 LYS B CA 1
ATOM 3892 C C . LYS B 1 182 ? 0.466 -9.805 -15.109 1 98.75 182 LYS B C 1
ATOM 3894 O O . LYS B 1 182 ? 1.69 -9.945 -15.109 1 98.75 182 LYS B O 1
ATOM 3899 N N . PRO B 1 183 ? -0.284 -9.828 -16.281 1 98.69 183 PRO B N 1
ATOM 3900 C CA . PRO B 1 183 ? 0.413 -9.953 -17.562 1 98.69 183 PRO B CA 1
ATOM 3901 C C . PRO B 1 183 ? 1.482 -8.883 -17.766 1 98.69 183 PRO B C 1
ATOM 3903 O O . PRO B 1 183 ? 1.265 -7.719 -17.422 1 98.69 183 PRO B O 1
ATOM 3906 N N . GLY B 1 184 ? 2.594 -9.289 -18.328 1 98.56 184 GLY B N 1
ATOM 3907 C CA . GLY B 1 184 ? 3.715 -8.391 -18.562 1 98.56 184 GLY B CA 1
ATOM 3908 C C . GLY B 1 184 ? 4.746 -8.438 -17.438 1 98.56 184 GLY B C 1
ATOM 3909 O O . GLY B 1 184 ? 5.82 -7.844 -17.562 1 98.56 184 GLY B O 1
ATOM 3910 N N . THR B 1 185 ? 4.543 -9.188 -16.438 1 98.81 185 THR B N 1
ATOM 3911 C CA . THR B 1 185 ? 5.406 -9.273 -15.266 1 98.81 185 THR B CA 1
ATOM 3912 C C . THR B 1 185 ? 6.391 -10.43 -15.398 1 98.81 185 THR B C 1
ATOM 3914 O O . THR B 1 185 ? 6.02 -11.516 -15.852 1 98.81 185 THR B O 1
ATOM 3917 N N . THR B 1 186 ? 7.645 -10.203 -15.062 1 98.94 186 THR B N 1
ATOM 3918 C CA . THR B 1 186 ? 8.578 -11.297 -14.805 1 98.94 186 THR B CA 1
ATOM 3919 C C . THR B 1 186 ? 8.75 -11.523 -13.305 1 98.94 186 THR B C 1
ATOM 3921 O O . THR B 1 186 ? 9.109 -10.602 -12.57 1 98.94 186 THR B O 1
ATOM 3924 N N . CYS B 1 187 ? 8.453 -12.695 -12.883 1 98.94 187 CYS B N 1
ATOM 3925 C CA . CYS B 1 187 ? 8.625 -13.109 -11.492 1 98.94 187 CYS B CA 1
ATOM 3926 C C . CYS B 1 187 ? 9.914 -13.914 -11.32 1 98.94 187 CYS B C 1
ATOM 3928 O O . CYS B 1 187 ? 10.156 -14.867 -12.055 1 98.94 187 CYS B O 1
ATOM 3930 N N . TYR B 1 188 ? 10.75 -13.484 -10.375 1 99 188 TYR B N 1
ATOM 3931 C CA . TYR B 1 188 ? 11.984 -14.18 -10.031 1 99 188 TYR B CA 1
ATOM 3932 C C . TYR B 1 188 ? 11.852 -14.906 -8.703 1 99 188 TYR B C 1
ATOM 3934 O O . TYR B 1 188 ? 11.57 -14.289 -7.676 1 99 188 TYR B O 1
ATOM 3942 N N . LEU B 1 189 ? 12.094 -16.234 -8.734 1 98.94 189 LEU B N 1
ATOM 3943 C CA . LEU B 1 189 ? 12 -17.078 -7.547 1 98.94 189 LEU B CA 1
ATOM 3944 C C . LEU B 1 189 ? 13.305 -17.828 -7.305 1 98.94 189 LEU B C 1
ATOM 3946 O O . LEU B 1 189 ? 13.945 -18.297 -8.25 1 98.94 189 LEU B O 1
ATOM 3950 N N . GLY B 1 190 ? 13.695 -17.906 -6.078 1 98.94 190 GLY B N 1
ATOM 3951 C CA . GLY B 1 190 ? 14.852 -18.734 -5.75 1 98.94 190 GLY B CA 1
ATOM 3952 C C . GLY B 1 190 ? 14.562 -20.219 -5.805 1 98.94 190 GLY B C 1
ATOM 3953 O O . GLY B 1 190 ? 13.586 -20.688 -5.227 1 98.94 190 GLY B O 1
ATOM 3954 N N . VAL B 1 191 ? 15.406 -20.953 -6.438 1 98.94 191 VAL B N 1
ATOM 3955 C CA . VAL B 1 191 ? 15.266 -22.391 -6.531 1 98.94 191 VAL B CA 1
ATOM 3956 C C . VAL B 1 191 ? 15.773 -23.047 -5.25 1 98.94 191 VAL B C 1
ATOM 3958 O O . VAL B 1 191 ? 16.906 -22.812 -4.832 1 98.94 191 VAL B O 1
ATOM 3961 N N . ASN B 1 192 ? 14.93 -23.875 -4.68 1 98.88 192 ASN B N 1
ATOM 3962 C CA . ASN B 1 192 ? 15.266 -24.469 -3.395 1 98.88 192 ASN B CA 1
ATOM 3963 C C . ASN B 1 192 ? 15.633 -25.938 -3.547 1 98.88 192 ASN B C 1
ATOM 3965 O O . ASN B 1 192 ? 16.328 -26.5 -2.701 1 98.88 192 ASN B O 1
ATOM 3969 N N . VAL B 1 193 ? 15.062 -26.609 -4.582 1 98.69 193 VAL B N 1
ATOM 3970 C CA . VAL B 1 193 ? 15.312 -28.016 -4.848 1 98.69 193 VAL B CA 1
ATOM 3971 C C . VAL B 1 193 ? 15.625 -28.219 -6.328 1 98.69 193 VAL B C 1
ATOM 3973 O O . VAL B 1 193 ? 15.281 -27.375 -7.164 1 98.69 193 VAL B O 1
ATOM 3976 N N . GLU B 1 194 ? 16.266 -29.344 -6.59 1 98.62 194 GLU B N 1
ATOM 3977 C CA . GLU B 1 194 ? 16.531 -29.672 -7.988 1 98.62 194 GLU B CA 1
ATOM 3978 C C . GLU B 1 194 ? 15.242 -29.656 -8.812 1 98.62 194 GLU B C 1
ATOM 3980 O O . GLU B 1 194 ? 14.219 -30.203 -8.398 1 98.62 194 GLU B O 1
ATOM 3985 N N . GLY B 1 195 ? 15.305 -28.906 -9.938 1 98.81 195 GLY B N 1
ATOM 3986 C CA . GLY B 1 195 ? 14.164 -28.828 -10.844 1 98.81 195 GLY B CA 1
ATOM 3987 C C . GLY B 1 195 ? 13.195 -27.719 -10.484 1 98.81 195 GLY B C 1
ATOM 3988 O O . GLY B 1 195 ? 12.219 -27.5 -11.203 1 98.81 195 GLY B O 1
ATOM 3989 N N . ALA B 1 196 ? 13.359 -27 -9.344 1 98.88 196 ALA B N 1
ATOM 3990 C CA . ALA B 1 196 ? 12.539 -25.891 -8.867 1 98.88 196 ALA B CA 1
ATOM 3991 C C . ALA B 1 196 ? 11.148 -26.359 -8.453 1 98.88 196 ALA B C 1
ATOM 3993 O O . ALA B 1 196 ? 10.695 -26.094 -7.344 1 98.88 196 ALA B O 1
ATOM 3994 N N . LEU B 1 197 ? 10.602 -27.25 -9.398 1 98.88 197 LEU B N 1
ATOM 3995 C CA . LEU B 1 197 ? 9.273 -27.797 -9.164 1 98.88 197 LEU B CA 1
ATOM 3996 C C . LEU B 1 197 ? 8.258 -26.688 -8.898 1 98.88 197 LEU B C 1
ATOM 3998 O O . LEU B 1 197 ? 7.625 -26.672 -7.844 1 98.88 197 LEU B O 1
ATOM 4002 N N . PHE B 1 198 ? 8.031 -25.859 -9.906 1 98.94 198 PHE B N 1
ATOM 4003 C CA . PHE B 1 198 ? 7.141 -24.734 -9.703 1 98.94 198 PHE B CA 1
ATOM 4004 C C . PHE B 1 198 ? 5.73 -25.062 -10.18 1 98.94 198 PHE B C 1
ATOM 4006 O O . PHE B 1 198 ? 5.543 -25.938 -11.023 1 98.94 198 PHE B O 1
ATOM 4013 N N . SER B 1 199 ? 4.742 -24.422 -9.594 1 98.88 199 SER B N 1
ATOM 4014 C CA . SER B 1 199 ? 3.34 -24.469 -10 1 98.88 199 SER B CA 1
ATOM 4015 C C . SER B 1 199 ? 2.688 -23.094 -9.891 1 98.88 199 SER B C 1
ATOM 4017 O O . SER B 1 199 ? 3.246 -22.188 -9.281 1 98.88 199 SER B O 1
ATOM 4019 N N . VAL B 1 200 ? 1.615 -22.906 -10.602 1 98.88 200 VAL B N 1
ATOM 4020 C CA . VAL B 1 200 ? 0.857 -21.672 -10.602 1 98.88 200 VAL B CA 1
ATOM 4021 C C . VAL B 1 200 ? -0.634 -21.969 -10.469 1 98.88 200 VAL B C 1
ATOM 4023 O O . VAL B 1 200 ? -1.072 -23.094 -10.727 1 98.88 200 VAL B O 1
ATOM 4026 N N . GLY B 1 201 ? -1.38 -21.062 -10 1 98.69 201 GLY B N 1
ATOM 4027 C CA . GLY B 1 201 ? -2.822 -21.219 -9.898 1 98.69 201 GLY B CA 1
ATOM 4028 C C . GLY B 1 201 ? -3.506 -20.031 -9.242 1 98.69 201 GLY B C 1
ATOM 4029 O O . GLY B 1 201 ? -2.943 -18.938 -9.188 1 98.69 201 GLY B O 1
ATOM 4030 N N . ASP B 1 202 ? -4.777 -20.297 -8.914 1 98.19 202 ASP B N 1
ATOM 4031 C CA . ASP B 1 202 ? -5.57 -19.328 -8.18 1 98.19 202 ASP B CA 1
ATOM 4032 C C . ASP B 1 202 ? -5.777 -18.047 -9 1 98.19 202 ASP B C 1
ATOM 4034 O O . ASP B 1 202 ? -5.375 -16.969 -8.578 1 98.19 202 ASP B O 1
ATOM 4038 N N . GLY B 1 203 ? -6.43 -18.25 -10.156 1 98.69 203 GLY B N 1
ATOM 4039 C CA . GLY B 1 203 ? -6.727 -17.125 -11.016 1 98.69 203 GLY B CA 1
ATOM 4040 C C . GLY B 1 203 ? -7.703 -16.141 -10.391 1 98.69 203 GLY B C 1
ATOM 4041 O O . GLY B 1 203 ? -8.711 -16.547 -9.812 1 98.69 203 GLY B O 1
ATOM 4042 N N . HIS B 1 204 ? -7.344 -14.852 -10.398 1 98.88 204 HIS B N 1
ATOM 4043 C CA . HIS B 1 204 ? -8.203 -13.75 -10.008 1 98.88 204 HIS B CA 1
ATOM 4044 C C . HIS B 1 204 ? -8.594 -12.891 -11.211 1 98.88 204 HIS B C 1
ATOM 4046 O O . HIS B 1 204 ? -7.719 -12.398 -11.93 1 98.88 204 HIS B O 1
ATOM 4052 N N . TYR B 1 205 ? -9.914 -12.727 -11.414 1 98.88 205 TYR B N 1
ATOM 4053 C CA . TYR B 1 205 ? -10.352 -11.797 -12.453 1 98.88 205 TYR B CA 1
ATOM 4054 C C . TYR B 1 205 ? -10.172 -10.352 -12 1 98.88 205 TYR B C 1
ATOM 4056 O O . TYR B 1 205 ? -10.016 -9.445 -12.82 1 98.88 205 TYR B O 1
ATOM 4064 N N . ARG B 1 206 ? -10.219 -10.195 -10.734 1 98.75 206 ARG B N 1
ATOM 4065 C CA . ARG B 1 206 ? -9.953 -8.906 -10.109 1 98.75 206 ARG B CA 1
ATOM 4066 C C . ARG B 1 206 ? -9.727 -9.055 -8.609 1 98.75 206 ARG B C 1
ATOM 4068 O O . ARG B 1 206 ? -10.398 -9.859 -7.953 1 98.75 206 ARG B O 1
ATOM 4075 N N . GLN B 1 207 ? -8.859 -8.273 -8.102 1 98.88 207 GLN B N 1
ATOM 4076 C CA . GLN B 1 207 ? -8.578 -8.211 -6.668 1 98.88 207 GLN B CA 1
ATOM 4077 C C . GLN B 1 207 ? -8.086 -6.824 -6.262 1 98.88 207 GLN B C 1
ATOM 4079 O O . GLN B 1 207 ? -7.262 -6.223 -6.953 1 98.88 207 GLN B O 1
ATOM 4084 N N . GLY B 1 208 ? -8.609 -6.277 -5.23 1 98.75 208 GLY B N 1
ATOM 4085 C CA . GLY B 1 208 ? -8.016 -5.098 -4.617 1 98.75 208 GLY B CA 1
ATOM 4086 C C . GLY B 1 208 ? -6.809 -5.422 -3.756 1 98.75 208 GLY B C 1
ATOM 4087 O O . GLY B 1 208 ? -6.512 -6.59 -3.504 1 98.75 208 GLY B O 1
ATOM 4088 N N . GLU B 1 209 ? -6.105 -4.363 -3.312 1 98.75 209 GLU B N 1
ATOM 4089 C CA . GLU B 1 209 ? -4.965 -4.512 -2.418 1 98.75 209 GLU B CA 1
ATOM 4090 C C . GLU B 1 209 ? -5.41 -4.895 -1.011 1 98.75 209 GLU B C 1
ATOM 4092 O O . GLU B 1 209 ? -6.305 -4.266 -0.444 1 98.75 209 GLU B O 1
ATOM 4097 N N . GLY B 1 210 ? -4.754 -5.98 -0.497 1 98.44 210 GLY B N 1
ATOM 4098 C CA . GLY B 1 210 ? -5.086 -6.508 0.818 1 98.44 210 GLY B CA 1
ATOM 4099 C C . GLY B 1 210 ? -5.988 -7.727 0.763 1 98.44 210 GLY B C 1
ATOM 4100 O O . GLY B 1 210 ? -6.035 -8.516 1.709 1 98.44 210 GLY B O 1
ATOM 4101 N N . GLU B 1 211 ? -6.762 -7.84 -0.363 1 98.62 211 GLU B N 1
ATOM 4102 C CA . GLU B 1 211 ? -7.742 -8.914 -0.495 1 98.62 211 GLU B CA 1
ATOM 4103 C C . GLU B 1 211 ? -8.57 -9.062 0.779 1 98.62 211 GLU B C 1
ATOM 4105 O O . GLU B 1 211 ? -8.672 -10.156 1.332 1 98.62 211 GLU B O 1
ATOM 4110 N N . SER B 1 212 ? -9.203 -8.094 1.127 1 98.25 212 SER B N 1
ATOM 4111 C CA . SER B 1 212 ? -9.625 -7.848 2.5 1 98.25 212 SER B CA 1
ATOM 4112 C C . SER B 1 212 ? -10.625 -8.898 2.967 1 98.25 212 SER B C 1
ATOM 4114 O O . SER B 1 212 ? -10.602 -9.32 4.125 1 98.25 212 SER B O 1
ATOM 4116 N N . CYS B 1 213 ? -11.523 -9.383 2.086 1 97.38 213 CYS B N 1
ATOM 4117 C CA . CYS B 1 213 ? -12.523 -10.328 2.576 1 97.38 213 CYS B CA 1
ATOM 4118 C C . CYS B 1 213 ? -12 -11.758 2.521 1 97.38 213 CYS B C 1
ATOM 4120 O O . CYS B 1 213 ? -12.68 -12.688 2.961 1 97.38 213 CYS B O 1
ATOM 4122 N N . GLY B 1 214 ? -10.789 -11.922 1.864 1 96.94 214 GLY B N 1
ATOM 4123 C CA . GLY B 1 214 ? -10.18 -13.242 1.806 1 96.94 214 GLY B CA 1
ATOM 4124 C C . GLY B 1 214 ? -10.258 -13.875 0.428 1 96.94 214 GLY B C 1
ATOM 4125 O O . GLY B 1 214 ? -9.516 -14.812 0.128 1 96.94 214 GLY B O 1
ATOM 4126 N N . THR B 1 215 ? -11.156 -13.375 -0.335 1 98 215 THR B N 1
ATOM 4127 C CA . THR B 1 215 ? -11.312 -13.922 -1.681 1 98 215 THR B CA 1
ATOM 4128 C C . THR B 1 215 ? -11.352 -12.797 -2.715 1 98 215 THR B C 1
ATOM 4130 O O . THR B 1 215 ? -11.898 -11.727 -2.455 1 98 215 THR B O 1
ATOM 4133 N N . ALA B 1 216 ? -10.75 -13.023 -3.846 1 98.75 216 ALA B N 1
ATOM 4134 C CA . ALA B 1 216 ? -10.852 -12.172 -5.027 1 98.75 216 ALA B CA 1
ATOM 4135 C C . ALA B 1 216 ? -12.07 -12.539 -5.867 1 98.75 216 ALA B C 1
ATOM 4137 O O . ALA B 1 216 ? -13.008 -13.172 -5.371 1 98.75 216 ALA B O 1
ATOM 4138 N N . VAL B 1 217 ? -12.203 -11.906 -7.047 1 98.81 217 VAL B N 1
ATOM 4139 C CA . VAL B 1 217 ? -13.07 -12.516 -8.055 1 98.81 217 VAL B CA 1
ATOM 4140 C C . VAL B 1 217 ? -12.391 -13.742 -8.648 1 98.81 217 VAL B C 1
ATOM 4142 O O . VAL B 1 217 ? -11.688 -13.641 -9.656 1 98.81 217 VAL B O 1
ATOM 4145 N N . GLU B 1 218 ? -12.68 -14.867 -7.984 1 98.81 218 GLU B N 1
ATOM 4146 C CA . GLU B 1 218 ? -11.984 -16.109 -8.312 1 98.81 218 GLU B CA 1
ATOM 4147 C C . GLU B 1 218 ? -12.523 -16.719 -9.602 1 98.81 218 GLU B C 1
ATOM 4149 O O . GLU B 1 218 ? -13.734 -16.859 -9.773 1 98.81 218 GLU B O 1
ATOM 4154 N N . GLY B 1 219 ? -11.633 -17.094 -10.477 1 98.5 219 GLY B N 1
ATOM 4155 C CA . GLY B 1 219 ? -12.062 -17.703 -11.719 1 98.5 219 GLY B CA 1
ATOM 4156 C C . GLY B 1 219 ? -10.992 -18.578 -12.359 1 98.5 219 GLY B C 1
ATOM 4157 O O . GLY B 1 219 ? -9.812 -18.453 -12.039 1 98.5 219 GLY B O 1
ATOM 4158 N N . ALA B 1 220 ? -11.422 -19.484 -13.188 1 98.5 220 ALA B N 1
ATOM 4159 C CA . ALA B 1 220 ? -10.492 -20.266 -14 1 98.5 220 ALA B CA 1
ATOM 4160 C C . ALA B 1 220 ? -9.812 -19.391 -15.047 1 98.5 220 ALA B C 1
ATOM 4162 O O . ALA B 1 220 ? -10.391 -18.406 -15.516 1 98.5 220 ALA B O 1
ATOM 4163 N N . MET B 1 221 ? -8.602 -19.766 -15.375 1 98.44 221 MET B N 1
ATOM 4164 C CA . MET B 1 221 ? -7.777 -18.875 -16.188 1 98.44 221 MET B CA 1
ATOM 4165 C C . MET B 1 221 ? -7.031 -19.656 -17.266 1 98.44 221 MET B C 1
ATOM 4167 O O . MET B 1 221 ? -6.496 -20.734 -17 1 98.44 221 MET B O 1
ATOM 4171 N N . ASP B 1 222 ? -7.074 -19.188 -18.469 1 98.69 222 ASP B N 1
ATOM 4172 C CA . ASP B 1 222 ? -6.059 -19.562 -19.438 1 98.69 222 ASP B CA 1
ATOM 4173 C C . ASP B 1 222 ? -4.773 -18.766 -19.234 1 98.69 222 ASP B C 1
ATOM 4175 O O . ASP B 1 222 ? -4.797 -17.531 -19.25 1 98.69 222 ASP B O 1
ATOM 4179 N N . VAL B 1 223 ? -3.672 -19.469 -19.062 1 98.75 223 VAL B N 1
ATOM 4180 C CA . VAL B 1 223 ? -2.408 -18.844 -18.688 1 98.75 223 VAL B CA 1
ATOM 4181 C C . VAL B 1 223 ? -1.354 -19.125 -19.75 1 98.75 223 VAL B C 1
ATOM 4183 O O . VAL B 1 223 ? -1.209 -20.266 -20.203 1 98.75 223 VAL B O 1
ATOM 4186 N N . THR B 1 224 ? -0.703 -18.109 -20.172 1 98.75 224 THR B N 1
ATOM 4187 C CA . THR B 1 224 ? 0.507 -18.266 -20.984 1 98.75 224 THR B CA 1
ATOM 4188 C C . THR B 1 224 ? 1.716 -17.688 -20.25 1 98.75 224 THR B C 1
ATOM 4190 O O . THR B 1 224 ? 1.715 -16.531 -19.859 1 98.75 224 THR B O 1
ATOM 4193 N N . LEU B 1 225 ? 2.738 -18.469 -20.047 1 98.06 225 LEU B N 1
ATOM 4194 C CA . LEU B 1 225 ? 3.965 -18.016 -19.406 1 98.06 225 LEU B CA 1
ATOM 4195 C C . LEU B 1 225 ? 5.191 -18.516 -20.156 1 98.06 225 LEU B C 1
ATOM 4197 O O . LEU B 1 225 ? 5.105 -19.484 -20.922 1 98.06 225 LEU B O 1
ATOM 4201 N N . ILE B 1 226 ? 6.258 -17.828 -19.984 1 98.81 226 ILE B N 1
ATOM 4202 C CA . ILE B 1 226 ? 7.566 -18.266 -20.453 1 98.81 226 ILE B CA 1
ATOM 4203 C C . ILE B 1 226 ? 8.461 -18.578 -19.25 1 98.81 226 ILE B C 1
ATOM 4205 O O . ILE B 1 226 ? 8.523 -17.797 -18.297 1 98.81 226 ILE B O 1
ATOM 4209 N N . VAL B 1 227 ? 9.117 -19.719 -19.312 1 98.81 227 VAL B N 1
ATOM 4210 C CA . VAL B 1 227 ? 9.977 -20.172 -18.219 1 98.81 227 VAL B CA 1
ATOM 4211 C C . VAL B 1 227 ? 11.445 -20.031 -18.625 1 98.81 227 VAL B C 1
ATOM 4213 O O . VAL B 1 227 ? 11.852 -20.516 -19.688 1 98.81 227 VAL B O 1
ATOM 4216 N N . GLU B 1 228 ? 12.164 -19.359 -17.828 1 98.81 228 GLU B N 1
ATOM 4217 C CA . GLU B 1 228 ? 13.609 -19.266 -18.016 1 98.81 228 GLU B CA 1
ATOM 4218 C C . GLU B 1 228 ? 14.352 -19.516 -16.719 1 98.81 228 GLU B C 1
ATOM 4220 O O . GLU B 1 228 ? 13.742 -19.547 -15.641 1 98.81 228 GLU B O 1
ATOM 4225 N N . LEU B 1 229 ? 15.633 -19.812 -16.828 1 98.88 229 LEU B N 1
ATOM 4226 C CA . LEU B 1 229 ? 16.484 -20.156 -15.688 1 98.88 229 LEU B CA 1
ATOM 4227 C C . LEU B 1 229 ? 17.75 -19.312 -15.688 1 98.88 229 LEU B C 1
ATOM 4229 O O . LEU B 1 229 ? 18.406 -19.156 -16.719 1 98.88 229 LEU B O 1
ATOM 4233 N N . ILE B 1 230 ? 18 -18.656 -14.617 1 98.88 230 ILE B N 1
ATOM 4234 C CA . ILE B 1 230 ? 19.234 -17.922 -14.383 1 98.88 230 ILE B CA 1
ATOM 4235 C C . ILE B 1 230 ? 20.094 -18.672 -13.367 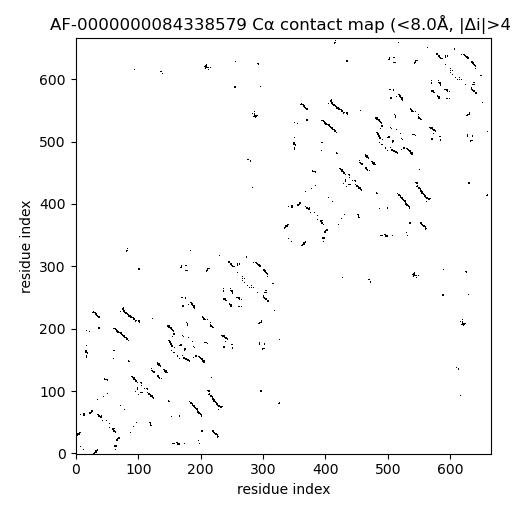1 98.88 230 ILE B C 1
ATOM 4237 O O . ILE B 1 230 ? 19.656 -18.938 -12.25 1 98.88 230 ILE B O 1
ATOM 4241 N N . LYS B 1 231 ? 21.312 -19 -13.75 1 98.81 231 LYS B N 1
ATOM 4242 C CA . LYS B 1 231 ? 22.188 -19.688 -12.82 1 98.81 231 LYS B CA 1
ATOM 4243 C C . LYS B 1 231 ? 22.656 -18.75 -11.711 1 98.81 231 LYS B C 1
ATOM 4245 O O . LYS B 1 231 ? 23.125 -17.641 -11.984 1 98.81 231 LYS B O 1
ATOM 4250 N N . GLY B 1 232 ? 22.5 -19.156 -10.5 1 98.56 232 GLY B N 1
ATOM 4251 C CA . GLY B 1 232 ? 22.844 -18.359 -9.336 1 98.56 232 GLY B CA 1
ATOM 4252 C C . GLY B 1 232 ? 21.906 -17.188 -9.102 1 98.56 232 GLY B C 1
ATOM 4253 O O . GLY B 1 232 ? 20.828 -17.141 -9.688 1 98.56 232 GLY B O 1
ATOM 4254 N N . GLY B 1 233 ? 22.188 -16.359 -8.062 1 98.12 233 GLY B N 1
ATOM 4255 C CA . GLY B 1 233 ? 21.531 -15.086 -7.828 1 98.12 233 GLY B CA 1
ATOM 4256 C C . GLY B 1 233 ? 20.141 -15.219 -7.246 1 98.12 233 GLY B C 1
ATOM 4257 O O . GLY B 1 233 ? 19.328 -14.305 -7.359 1 98.12 233 GLY B O 1
ATOM 4258 N N . ALA B 1 234 ? 19.859 -16.297 -6.594 1 98.69 234 ALA B N 1
ATOM 4259 C CA . ALA B 1 234 ? 18.547 -16.516 -5.996 1 98.69 234 ALA B CA 1
ATOM 4260 C C . ALA B 1 234 ? 18.188 -15.391 -5.035 1 98.69 234 ALA B C 1
ATOM 4262 O O . ALA B 1 234 ? 18.922 -15.094 -4.102 1 98.69 234 ALA B O 1
ATOM 4263 N N . PRO B 1 235 ? 17.047 -14.773 -5.332 1 98.69 235 PRO B N 1
ATOM 4264 C CA . PRO B 1 235 ? 16.625 -13.75 -4.371 1 98.69 235 PRO B CA 1
ATOM 4265 C C . PRO B 1 235 ? 16.062 -14.344 -3.084 1 98.69 235 PRO B C 1
ATOM 4267 O O . PRO B 1 235 ? 15.422 -15.398 -3.115 1 98.69 235 PRO B O 1
ATOM 4270 N N . PRO B 1 236 ? 16.297 -13.672 -1.96 1 97.94 236 PRO B N 1
ATOM 4271 C CA . PRO B 1 236 ? 15.758 -14.195 -0.702 1 97.94 236 PRO B CA 1
ATOM 4272 C C . PRO B 1 236 ? 14.234 -14.18 -0.66 1 97.94 236 PRO B C 1
ATOM 4274 O O . PRO B 1 236 ? 13.625 -15.039 -0.012 1 97.94 236 PRO B O 1
ATOM 4277 N N . TRP B 1 237 ? 13.664 -13.211 -1.192 1 98.81 237 TRP B N 1
ATOM 4278 C CA . TRP B 1 237 ? 12.227 -13.07 -1.384 1 98.81 237 TRP B CA 1
ATOM 4279 C C . TRP B 1 237 ? 11.891 -12.914 -2.861 1 98.81 237 TRP B C 1
ATOM 4281 O O . TRP B 1 237 ? 12.711 -12.438 -3.648 1 98.81 237 TRP B O 1
ATOM 4291 N N . PRO B 1 238 ? 10.641 -13.32 -3.297 1 98.94 238 PRO B N 1
ATOM 4292 C CA . PRO B 1 238 ? 10.281 -13.141 -4.707 1 98.94 238 PRO B CA 1
ATOM 4293 C C . PRO B 1 238 ? 10.453 -11.695 -5.18 1 98.94 238 PRO B C 1
ATOM 4295 O O . PRO B 1 238 ? 10.133 -10.758 -4.445 1 98.94 238 PRO B O 1
ATOM 4298 N N . ARG B 1 239 ? 11.016 -11.562 -6.332 1 98.94 239 ARG B N 1
ATOM 4299 C CA . ARG B 1 239 ? 11.148 -10.273 -7.008 1 98.94 239 ARG B CA 1
ATOM 4300 C C . ARG B 1 239 ? 10.266 -10.227 -8.258 1 98.94 239 ARG B C 1
ATOM 4302 O O . ARG B 1 239 ? 10.125 -11.219 -8.969 1 98.94 239 ARG B O 1
ATOM 4309 N N . LEU B 1 240 ? 9.609 -9.148 -8.469 1 98.94 240 LEU B N 1
ATOM 4310 C CA . LEU B 1 240 ? 8.859 -8.883 -9.695 1 98.94 240 LEU B CA 1
ATOM 4311 C C . LEU B 1 240 ? 9.484 -7.738 -10.484 1 98.94 240 LEU B C 1
ATOM 4313 O O . LEU B 1 240 ? 9.961 -6.766 -9.891 1 98.94 240 LEU B O 1
ATOM 4317 N N . GLU B 1 241 ? 9.477 -7.855 -11.742 1 98.94 241 GLU B N 1
ATOM 4318 C CA . GLU B 1 241 ? 9.914 -6.777 -12.625 1 98.94 241 GLU B CA 1
ATOM 4319 C C . GLU B 1 241 ? 8.859 -6.473 -13.68 1 98.94 241 GLU B C 1
ATOM 4321 O O . GLU B 1 241 ? 8.43 -7.367 -14.414 1 98.94 241 GLU B O 1
ATOM 4326 N N . HIS B 1 242 ? 8.328 -5.309 -13.648 1 98.5 242 HIS B N 1
ATOM 4327 C CA . HIS B 1 242 ? 7.492 -4.719 -14.688 1 98.5 242 HIS B CA 1
ATOM 4328 C C . HIS B 1 242 ? 8.32 -3.875 -15.648 1 98.5 242 HIS B C 1
ATOM 4330 O O . HIS B 1 242 ? 9.516 -3.684 -15.438 1 98.5 242 HIS B O 1
ATOM 4336 N N . ASP B 1 243 ? 7.664 -3.432 -16.734 1 98.19 243 ASP B N 1
ATOM 4337 C CA . ASP B 1 243 ? 8.352 -2.502 -17.625 1 98.19 243 ASP B CA 1
ATOM 4338 C C . ASP B 1 243 ? 8.75 -1.226 -16.891 1 98.19 243 ASP B C 1
ATOM 4340 O O . ASP B 1 243 ? 9.797 -0.641 -17.172 1 98.19 243 ASP B O 1
ATOM 4344 N N . ASP B 1 244 ? 8.008 -0.911 -15.883 1 98.31 244 ASP B N 1
ATOM 4345 C CA . ASP B 1 244 ? 8.188 0.426 -15.328 1 98.31 244 ASP B CA 1
ATOM 4346 C C . ASP B 1 244 ? 8.562 0.359 -13.852 1 98.31 244 ASP B C 1
ATOM 4348 O O . ASP B 1 244 ? 8.859 1.383 -13.234 1 98.31 244 ASP B O 1
ATOM 4352 N N . HIS B 1 245 ? 8.57 -0.838 -13.203 1 98.62 245 HIS B N 1
ATOM 4353 C CA . HIS B 1 245 ? 8.867 -0.924 -11.781 1 98.62 245 HIS B CA 1
ATOM 4354 C C . HIS B 1 245 ? 9.719 -2.146 -11.469 1 98.62 245 HIS B C 1
ATOM 4356 O O . HIS B 1 245 ? 9.664 -3.15 -12.18 1 98.62 245 HIS B O 1
ATOM 4362 N N . TYR B 1 246 ? 10.547 -1.978 -10.406 1 98.88 246 TYR B N 1
ATOM 4363 C CA . TYR B 1 246 ? 11.023 -3.113 -9.625 1 98.88 246 TYR B CA 1
ATOM 4364 C C . TYR B 1 246 ? 10.125 -3.35 -8.414 1 98.88 246 TYR B C 1
ATOM 4366 O O . TYR B 1 246 ? 9.648 -2.398 -7.789 1 98.88 246 TYR B O 1
ATOM 4374 N N . ALA B 1 247 ? 9.938 -4.629 -8.094 1 98.94 247 ALA B N 1
ATOM 4375 C CA . ALA B 1 247 ? 9.133 -4.938 -6.918 1 98.94 247 ALA B CA 1
ATOM 4376 C C . ALA B 1 247 ? 9.703 -6.129 -6.156 1 98.94 247 ALA B C 1
ATOM 4378 O O . ALA B 1 247 ? 10.258 -7.051 -6.758 1 98.94 247 ALA B O 1
ATOM 4379 N N . VAL B 1 248 ? 9.617 -6.09 -4.84 1 98.94 248 VAL B N 1
ATOM 4380 C CA . VAL B 1 248 ? 9.953 -7.207 -3.965 1 98.94 248 VAL B CA 1
ATOM 4381 C C . VAL B 1 248 ? 8.75 -7.559 -3.092 1 98.94 248 VAL B C 1
ATOM 4383 O O . VAL B 1 248 ? 8.086 -6.672 -2.553 1 98.94 248 VAL B O 1
ATOM 4386 N N . VAL B 1 249 ? 8.469 -8.844 -3.031 1 98.88 249 VAL B N 1
ATOM 4387 C CA . VAL B 1 249 ? 7.395 -9.328 -2.176 1 98.88 249 VAL B CA 1
ATOM 4388 C C . VAL B 1 249 ? 7.969 -9.828 -0.852 1 98.88 249 VAL B C 1
ATOM 4390 O O . VAL B 1 249 ? 8.984 -10.531 -0.835 1 98.88 249 VAL B O 1
ATOM 4393 N N . GLY B 1 250 ? 7.406 -9.398 0.268 1 98.94 250 GLY B N 1
ATOM 4394 C CA . GLY B 1 250 ? 7.648 -9.984 1.574 1 98.94 250 GLY B CA 1
ATOM 4395 C C . GLY B 1 250 ? 6.41 -10.609 2.186 1 98.94 250 GLY B C 1
ATOM 4396 O O . GLY B 1 250 ? 5.309 -10.078 2.055 1 98.94 250 GLY B O 1
ATOM 4397 N N . SER B 1 251 ? 6.602 -11.758 2.877 1 98.81 251 SER B N 1
ATOM 4398 C CA . SER B 1 251 ? 5.477 -12.438 3.518 1 98.81 251 SER B CA 1
ATOM 4399 C C . SER B 1 251 ? 5.82 -12.852 4.945 1 98.81 251 SER B C 1
ATOM 4401 O O . SER B 1 251 ? 6.895 -13.398 5.195 1 98.81 251 SER B O 1
ATOM 4403 N N . ALA B 1 252 ? 4.957 -12.484 5.812 1 98.19 252 ALA B N 1
ATOM 4404 C CA . ALA B 1 252 ? 5.129 -12.773 7.234 1 98.19 252 ALA B CA 1
ATOM 4405 C C . ALA B 1 252 ? 3.9 -12.352 8.031 1 98.19 252 ALA B C 1
ATOM 4407 O O . ALA B 1 252 ? 2.99 -11.711 7.492 1 98.19 252 ALA B O 1
ATOM 4408 N N . ARG B 1 253 ? 3.797 -12.766 9.25 1 95.25 253 ARG B N 1
ATOM 4409 C CA . ARG B 1 253 ? 2.955 -12.188 10.289 1 95.25 253 ARG B CA 1
ATOM 4410 C C . ARG B 1 253 ? 3.789 -11.758 11.492 1 95.25 253 ARG B C 1
ATOM 4412 O O . ARG B 1 253 ? 4.695 -12.477 11.922 1 95.25 253 ARG B O 1
ATOM 4419 N N . PRO B 1 254 ? 3.605 -10.516 12.047 1 95.5 254 PRO B N 1
ATOM 4420 C CA . PRO B 1 254 ? 2.572 -9.539 11.68 1 95.5 254 PRO B CA 1
ATOM 4421 C C . PRO B 1 254 ? 2.875 -8.82 10.367 1 95.5 254 PRO B C 1
ATOM 4423 O O . PRO B 1 254 ? 3.92 -9.055 9.758 1 95.5 254 PRO B O 1
ATOM 4426 N N . LEU B 1 255 ? 1.934 -8.031 9.93 1 97.56 255 LEU B N 1
ATOM 4427 C CA . LEU B 1 255 ? 1.981 -7.398 8.617 1 97.56 255 LEU B CA 1
ATOM 4428 C C . LEU B 1 255 ? 3.238 -6.551 8.461 1 97.56 255 LEU B C 1
ATOM 4430 O O . LEU B 1 255 ? 3.83 -6.496 7.383 1 97.56 255 LEU B O 1
ATOM 4434 N N . GLU B 1 256 ? 3.686 -5.844 9.492 1 96 256 GLU B N 1
ATOM 4435 C CA . GLU B 1 256 ? 4.855 -4.977 9.383 1 96 256 GLU B CA 1
ATOM 4436 C C . GLU B 1 256 ? 6.117 -5.785 9.094 1 96 256 GLU B C 1
ATOM 4438 O O . GLU B 1 256 ? 7.023 -5.309 8.414 1 96 256 GLU B O 1
ATOM 4443 N N . ASP B 1 257 ? 6.172 -7.047 9.578 1 97.56 257 ASP B N 1
ATOM 4444 C CA . ASP B 1 257 ? 7.332 -7.879 9.273 1 97.56 257 ASP B CA 1
ATOM 4445 C C . ASP B 1 257 ? 7.352 -8.273 7.797 1 97.56 257 ASP B C 1
ATOM 4447 O O . ASP B 1 257 ? 8.422 -8.406 7.195 1 97.56 257 ASP B O 1
ATOM 4451 N N . ALA B 1 258 ? 6.148 -8.594 7.203 1 98.62 258 ALA B N 1
ATOM 4452 C CA . ALA B 1 258 ? 6.078 -8.789 5.758 1 98.62 258 ALA B CA 1
ATOM 4453 C C . ALA B 1 258 ? 6.605 -7.566 5.016 1 98.62 258 ALA B C 1
ATOM 4455 O O . ALA B 1 258 ? 7.395 -7.695 4.074 1 98.62 258 ALA B O 1
ATOM 4456 N N . TRP B 1 259 ? 6.172 -6.383 5.418 1 98.75 259 TRP B N 1
ATOM 4457 C CA . TRP B 1 259 ? 6.625 -5.125 4.832 1 98.75 259 TRP B CA 1
ATOM 4458 C C . TRP B 1 259 ? 8.133 -4.961 4.992 1 98.75 259 TRP B C 1
ATOM 4460 O O . TRP B 1 259 ? 8.828 -4.602 4.039 1 98.75 259 TRP B O 1
ATOM 4470 N N . ARG B 1 260 ? 8.672 -5.27 6.211 1 98.56 260 ARG B N 1
ATOM 4471 C CA . ARG B 1 260 ? 10.102 -5.156 6.469 1 98.56 260 ARG B CA 1
ATOM 4472 C C . ARG B 1 260 ? 10.906 -6.074 5.551 1 98.56 260 ARG B C 1
ATOM 4474 O O . ARG B 1 260 ? 11.953 -5.684 5.035 1 98.56 260 ARG B O 1
ATOM 4481 N N . ALA B 1 261 ? 10.391 -7.254 5.348 1 98.88 261 ALA B N 1
ATOM 4482 C CA . ALA B 1 261 ? 11.062 -8.195 4.453 1 98.88 261 ALA B CA 1
ATOM 4483 C C . ALA B 1 261 ? 11.172 -7.625 3.039 1 98.88 261 ALA B C 1
ATOM 4485 O O . ALA B 1 261 ? 12.227 -7.703 2.41 1 98.88 261 ALA B O 1
ATOM 4486 N N . SER B 1 262 ? 10.086 -7.059 2.557 1 98.88 262 SER B N 1
ATOM 4487 C CA . SER B 1 262 ? 10.102 -6.473 1.22 1 98.88 262 SER B CA 1
ATOM 4488 C C . SER B 1 262 ? 11.039 -5.27 1.153 1 98.88 262 SER B C 1
ATOM 4490 O O . SER B 1 262 ? 11.719 -5.059 0.144 1 98.88 262 SER B O 1
ATOM 4492 N N . GLN B 1 263 ? 11.109 -4.473 2.23 1 98.81 263 GLN B N 1
ATOM 4493 C CA . GLN B 1 263 ? 12.008 -3.324 2.314 1 98.81 263 GLN B CA 1
ATOM 4494 C C . GLN B 1 263 ? 13.469 -3.758 2.25 1 98.81 263 GLN B C 1
ATOM 4496 O O . GLN B 1 263 ? 14.227 -3.271 1.411 1 98.81 263 GLN B O 1
ATOM 4501 N N . VAL B 1 264 ? 13.82 -4.695 3.123 1 98.88 264 VAL B N 1
ATOM 4502 C CA . VAL B 1 264 ? 15.195 -5.191 3.18 1 98.88 264 VAL B CA 1
ATOM 4503 C C . VAL B 1 264 ? 15.578 -5.805 1.835 1 98.88 264 VAL B C 1
ATOM 4505 O O . VAL B 1 264 ? 16.688 -5.59 1.344 1 98.88 264 VAL B O 1
ATOM 4508 N N . GLY B 1 265 ? 14.617 -6.527 1.271 1 98.88 265 GLY B N 1
ATOM 4509 C CA . GLY B 1 265 ? 14.867 -7.094 -0.045 1 98.88 265 GLY B CA 1
ATOM 4510 C C . GLY B 1 265 ? 15.164 -6.047 -1.099 1 98.88 265 GLY B C 1
ATOM 4511 O O . GLY B 1 265 ? 16.078 -6.215 -1.906 1 98.88 265 GLY B O 1
ATOM 4512 N N . MET B 1 266 ? 14.414 -4.957 -1.156 1 98.94 266 MET B N 1
ATOM 4513 C CA . MET B 1 266 ? 14.609 -3.912 -2.16 1 98.94 266 MET B CA 1
ATOM 4514 C C . MET B 1 266 ? 15.914 -3.162 -1.918 1 98.94 266 MET B C 1
ATOM 4516 O O . MET B 1 266 ? 16.609 -2.795 -2.867 1 98.94 266 MET B O 1
ATOM 4520 N N . ILE B 1 267 ? 16.266 -2.932 -0.648 1 98.81 267 ILE B N 1
ATOM 4521 C CA . ILE B 1 267 ? 17.531 -2.291 -0.315 1 98.81 267 ILE B CA 1
ATOM 4522 C C . ILE B 1 267 ? 18.688 -3.123 -0.862 1 98.81 267 ILE B C 1
ATOM 4524 O O . ILE B 1 267 ? 19.609 -2.586 -1.479 1 98.81 267 ILE B O 1
ATOM 4528 N N . GLY B 1 268 ? 18.609 -4.457 -0.626 1 98.75 268 GLY B N 1
ATOM 4529 C CA . GLY B 1 268 ? 19.609 -5.344 -1.193 1 98.75 268 GLY B CA 1
ATOM 4530 C C . GLY B 1 268 ? 19.672 -5.285 -2.709 1 98.75 268 GLY B C 1
ATOM 4531 O O . GLY B 1 268 ? 20.75 -5.254 -3.293 1 98.75 268 GLY B O 1
ATOM 4532 N N . TRP B 1 269 ? 18.5 -5.258 -3.322 1 98.81 269 TRP B N 1
ATOM 4533 C CA . TRP B 1 269 ? 18.453 -5.234 -4.781 1 98.81 269 TRP B CA 1
ATOM 4534 C C . TRP B 1 269 ? 19.031 -3.938 -5.328 1 98.81 269 TRP B C 1
ATOM 4536 O O . TRP B 1 269 ? 19.734 -3.945 -6.34 1 98.81 269 TRP B O 1
ATOM 4546 N N . LEU B 1 270 ? 18.781 -2.801 -4.703 1 98.56 270 LEU B N 1
ATOM 4547 C CA . LEU B 1 270 ? 19.359 -1.52 -5.086 1 98.56 270 LEU B CA 1
ATOM 4548 C C . LEU B 1 270 ? 20.875 -1.563 -4.996 1 98.56 270 LEU B C 1
ATOM 4550 O O . LEU B 1 270 ? 21.578 -0.978 -5.832 1 98.56 270 LEU B O 1
ATOM 4554 N N . GLY B 1 271 ? 21.359 -2.189 -3.93 1 98.38 271 GLY B N 1
ATOM 4555 C CA . GLY B 1 271 ? 22.797 -2.396 -3.846 1 98.38 271 GLY B CA 1
ATOM 4556 C C . GLY B 1 271 ? 23.359 -3.166 -5.027 1 98.38 271 GLY B C 1
ATOM 4557 O O . GLY B 1 271 ? 24.406 -2.793 -5.578 1 98.38 271 GLY B O 1
ATOM 4558 N N . GLU B 1 272 ? 22.688 -4.207 -5.434 1 98.12 272 GLU B N 1
ATOM 4559 C CA . GLU B 1 272 ? 23.125 -5.031 -6.555 1 98.12 272 GLU B CA 1
ATOM 4560 C C . GLU B 1 272 ? 23.078 -4.25 -7.863 1 98.12 272 GLU B C 1
ATOM 4562 O O . GLU B 1 272 ? 24 -4.355 -8.688 1 98.12 272 GLU B O 1
ATOM 4567 N N . LEU B 1 273 ? 22.062 -3.432 -8.055 1 98.06 273 LEU B N 1
ATOM 4568 C CA . LEU B 1 273 ? 21.812 -2.764 -9.328 1 98.06 273 LEU B CA 1
ATOM 4569 C C . LEU B 1 273 ? 22.703 -1.535 -9.484 1 98.06 273 LEU B C 1
ATOM 4571 O O . LEU B 1 273 ? 23.172 -1.236 -10.586 1 98.06 273 LEU B O 1
ATOM 4575 N N . TYR B 1 274 ? 22.969 -0.849 -8.367 1 97.69 274 TYR B N 1
ATOM 4576 C CA . TYR B 1 274 ? 23.531 0.489 -8.516 1 97.69 274 TYR B CA 1
ATOM 4577 C C . TYR B 1 274 ? 24.781 0.654 -7.652 1 97.69 274 TYR B C 1
ATOM 4579 O O . TYR B 1 274 ? 25.375 1.73 -7.617 1 97.69 274 TYR B O 1
ATOM 4587 N N . GLY B 1 275 ? 25.141 -0.37 -6.914 1 97.19 275 GLY B N 1
ATOM 4588 C CA . GLY B 1 275 ? 26.328 -0.296 -6.066 1 97.19 275 GLY B CA 1
ATOM 4589 C C . GLY B 1 275 ? 26.141 0.592 -4.852 1 97.19 275 GLY B C 1
ATOM 4590 O O . GLY B 1 275 ? 27.094 1.136 -4.312 1 97.19 275 GLY B O 1
ATOM 4591 N N . LEU B 1 276 ? 24.953 0.781 -4.402 1 98.06 276 LEU B N 1
ATOM 4592 C CA . LEU B 1 276 ? 24.672 1.628 -3.25 1 98.06 276 LEU B CA 1
ATOM 4593 C C . LEU B 1 276 ? 25.031 0.918 -1.949 1 98.06 276 LEU B C 1
ATOM 4595 O O . LEU B 1 276 ? 24.75 -0.273 -1.79 1 98.06 276 LEU B O 1
ATOM 4599 N N . ALA B 1 277 ? 25.672 1.705 -1.094 1 98.19 277 ALA B N 1
ATOM 4600 C CA . ALA B 1 277 ? 25.812 1.221 0.277 1 98.19 277 ALA B CA 1
ATOM 4601 C C . ALA B 1 277 ? 24.453 1.082 0.955 1 98.19 277 ALA B C 1
ATOM 4603 O O . ALA B 1 277 ? 23.5 1.76 0.58 1 98.19 277 ALA B O 1
ATOM 4604 N N . GLU B 1 278 ? 24.391 0.266 1.948 1 97.88 278 GLU B N 1
ATOM 4605 C CA . GLU B 1 278 ? 23.141 -0.144 2.586 1 97.88 278 GLU B CA 1
ATOM 4606 C C . GLU B 1 278 ? 22.344 1.066 3.055 1 97.88 278 GLU B C 1
ATOM 4608 O O . GLU B 1 278 ? 21.156 1.191 2.738 1 97.88 278 GLU B O 1
ATOM 4613 N N . LEU B 1 279 ? 22.938 2.014 3.793 1 98 279 LEU B N 1
ATOM 4614 C CA . LEU B 1 279 ? 22.203 3.135 4.359 1 98 279 LEU B CA 1
ATOM 4615 C C . LEU B 1 279 ? 21.828 4.148 3.281 1 98 279 LEU B C 1
ATOM 4617 O O . LEU B 1 279 ? 20.812 4.836 3.389 1 98 279 LEU B O 1
ATOM 4621 N N . ASP B 1 280 ? 22.656 4.281 2.209 1 98.62 280 ASP B N 1
ATOM 4622 C CA . ASP B 1 280 ? 22.281 5.105 1.068 1 98.62 280 ASP B CA 1
ATOM 4623 C C . ASP B 1 280 ? 21.078 4.523 0.345 1 98.62 280 ASP B C 1
ATOM 4625 O O . ASP B 1 280 ? 20.156 5.254 -0.028 1 98.62 280 ASP B O 1
ATOM 4629 N N . ALA B 1 281 ? 21.078 3.188 0.169 1 98.75 281 ALA B N 1
ATOM 4630 C CA . ALA B 1 281 ? 19.938 2.516 -0.443 1 98.75 281 ALA B CA 1
ATOM 4631 C C . ALA B 1 281 ? 18.672 2.705 0.396 1 98.75 281 ALA B C 1
ATOM 4633 O O . ALA B 1 281 ? 17.594 2.951 -0.144 1 98.75 281 ALA B O 1
ATOM 4634 N N . TYR B 1 282 ? 18.859 2.557 1.693 1 98.75 282 TYR B N 1
ATOM 4635 C CA . TYR B 1 282 ? 17.75 2.75 2.629 1 98.75 282 TYR B CA 1
ATOM 4636 C C . TYR B 1 282 ? 17.188 4.16 2.525 1 98.75 282 TYR B C 1
ATOM 4638 O O . TYR B 1 282 ? 15.969 4.348 2.479 1 98.75 282 TYR B O 1
ATOM 4646 N N . GLN B 1 283 ? 18.062 5.141 2.418 1 98.5 283 GLN B N 1
ATOM 4647 C CA . GLN B 1 283 ? 17.656 6.543 2.328 1 98.5 283 GLN B CA 1
ATOM 4648 C C . GLN B 1 283 ? 16.938 6.824 1.013 1 98.5 283 GLN B C 1
ATOM 4650 O O . GLN B 1 283 ? 15.922 7.523 0.992 1 98.5 283 GLN B O 1
ATOM 4655 N N . LEU B 1 284 ? 17.453 6.32 -0.062 1 98.69 284 LEU B N 1
ATOM 4656 C CA . LEU B 1 284 ? 16.781 6.469 -1.351 1 98.69 284 LEU B CA 1
ATOM 4657 C C . LEU B 1 284 ? 15.406 5.824 -1.322 1 98.69 284 LEU B C 1
ATOM 4659 O O . LEU B 1 284 ? 14.422 6.434 -1.751 1 98.69 284 LEU B O 1
ATOM 4663 N N . LEU B 1 285 ? 15.352 4.625 -0.812 1 98.75 285 LEU B N 1
ATOM 4664 C CA . LEU B 1 285 ? 14.109 3.85 -0.778 1 98.75 285 LEU B CA 1
ATOM 4665 C C . LEU B 1 285 ? 13.039 4.574 0.031 1 98.75 285 LEU B C 1
ATOM 4667 O O . LEU B 1 285 ? 11.891 4.66 -0.397 1 98.75 285 LEU B O 1
ATOM 4671 N N . THR B 1 286 ? 13.367 5.098 1.189 1 98.69 286 THR B N 1
ATOM 4672 C CA . THR B 1 286 ? 12.414 5.738 2.094 1 98.69 286 THR B CA 1
ATOM 4673 C C . THR B 1 286 ? 11.727 6.918 1.411 1 98.69 286 THR B C 1
ATOM 4675 O O . THR B 1 286 ? 10.602 7.27 1.756 1 98.69 286 THR B O 1
ATOM 4678 N N . GLN B 1 287 ? 12.391 7.531 0.376 1 98.81 287 GLN B N 1
ATOM 4679 C CA . GLN B 1 287 ? 11.875 8.742 -0.25 1 98.81 287 GLN B CA 1
ATOM 4680 C C . GLN B 1 287 ? 11.094 8.414 -1.518 1 98.81 287 GLN B C 1
ATOM 4682 O O . GLN B 1 287 ? 10.375 9.266 -2.047 1 98.81 287 GLN B O 1
ATOM 4687 N N . ALA B 1 288 ? 11.18 7.133 -1.972 1 98.62 288 ALA B N 1
ATOM 4688 C CA . ALA B 1 288 ? 10.727 6.941 -3.348 1 98.62 288 ALA B CA 1
ATOM 4689 C C . ALA B 1 288 ? 9.828 5.715 -3.465 1 98.62 288 ALA B C 1
ATOM 4691 O O . ALA B 1 288 ? 9.148 5.531 -4.477 1 98.62 288 ALA B O 1
ATOM 4692 N N . SER B 1 289 ? 9.766 4.914 -2.49 1 98.62 289 SER B N 1
ATOM 4693 C CA . SER B 1 289 ? 9.125 3.611 -2.635 1 98.62 289 SER B CA 1
ATOM 4694 C C . SER B 1 289 ? 7.602 3.734 -2.559 1 98.62 289 SER B C 1
ATOM 4696 O O . SER B 1 289 ? 7.082 4.664 -1.94 1 98.62 289 SER B O 1
ATOM 4698 N N . LYS B 1 290 ? 6.941 2.879 -3.232 1 98.75 290 LYS B N 1
ATOM 4699 C CA . LYS B 1 290 ? 5.547 2.539 -2.971 1 98.75 290 LYS B CA 1
ATOM 4700 C C . LYS B 1 290 ? 5.438 1.241 -2.178 1 98.75 290 LYS B C 1
ATOM 4702 O O . LYS B 1 290 ? 6.285 0.356 -2.303 1 98.75 290 LYS B O 1
ATOM 4707 N N . ALA B 1 291 ? 4.43 1.188 -1.365 1 98.69 291 ALA B N 1
ATOM 4708 C CA . ALA B 1 291 ? 4.309 0.037 -0.473 1 98.69 291 ALA B CA 1
ATOM 4709 C C . ALA B 1 291 ? 2.877 -0.487 -0.441 1 98.69 291 ALA B C 1
ATOM 4711 O O . ALA B 1 291 ? 2.23 -0.483 0.61 1 98.69 291 ALA B O 1
ATOM 4712 N N . PRO B 1 292 ? 2.402 -1.058 -1.528 1 98.62 292 PRO B N 1
ATOM 4713 C CA . PRO B 1 292 ? 1.062 -1.649 -1.527 1 98.62 292 PRO B CA 1
ATOM 4714 C C . PRO B 1 292 ? 0.989 -2.943 -0.72 1 98.62 292 PRO B C 1
ATOM 4716 O O . PRO B 1 292 ? 2.004 -3.623 -0.543 1 98.62 292 PRO B O 1
ATOM 4719 N N . LEU B 1 293 ? -0.206 -3.148 -0.232 1 98.69 293 LEU B N 1
ATOM 4720 C CA . LEU B 1 293 ? -0.463 -4.422 0.431 1 98.69 293 LEU B CA 1
ATOM 4721 C C . LEU B 1 293 ? -0.962 -5.465 -0.566 1 98.69 293 LEU B C 1
ATOM 4723 O O . LEU B 1 293 ? -1.771 -5.152 -1.443 1 98.69 293 LEU B O 1
ATOM 4727 N N . ALA B 1 294 ? -0.424 -6.676 -0.498 1 98.56 294 ALA B N 1
ATOM 4728 C CA . ALA B 1 294 ? -0.855 -7.773 -1.361 1 98.56 294 ALA B CA 1
ATOM 4729 C C . ALA B 1 294 ? -2.053 -8.508 -0.761 1 98.56 294 ALA B C 1
ATOM 4731 O O . ALA B 1 294 ? -3.154 -8.469 -1.315 1 98.56 294 ALA B O 1
ATOM 4732 N N . ASN B 1 295 ? -1.876 -9.172 0.341 1 98.06 295 ASN B N 1
ATOM 4733 C CA . ASN B 1 295 ? -2.963 -9.773 1.102 1 98.06 295 ASN B CA 1
ATOM 4734 C C . ASN B 1 295 ? -2.746 -9.625 2.605 1 98.06 295 ASN B C 1
ATOM 4736 O O . ASN B 1 295 ? -1.608 -9.633 3.076 1 98.06 295 ASN B O 1
ATOM 4740 N N . VAL B 1 296 ? -3.836 -9.516 3.316 1 97.94 296 VAL B N 1
ATOM 4741 C CA . VAL B 1 296 ? -3.807 -9.422 4.773 1 97.94 296 VAL B CA 1
ATOM 4742 C C . VAL B 1 296 ? -4.73 -10.477 5.379 1 97.94 296 VAL B C 1
ATOM 4744 O O . VAL B 1 296 ? -5.457 -10.195 6.336 1 97.94 296 VAL B O 1
ATOM 4747 N N . VAL B 1 297 ? -4.77 -11.688 4.738 1 96.06 297 VAL B N 1
ATOM 4748 C CA . VAL B 1 297 ? -5.781 -12.648 5.172 1 96.06 297 VAL B CA 1
ATOM 4749 C C . VAL B 1 297 ? -5.172 -14.055 5.227 1 96.06 297 VAL B C 1
ATOM 4751 O O . VAL B 1 297 ? -5.664 -14.922 5.945 1 96.06 297 VAL B O 1
ATOM 4754 N N . ASP B 1 298 ? -4.09 -14.297 4.441 1 94.62 298 ASP B N 1
ATOM 4755 C CA . ASP B 1 298 ? -3.557 -15.648 4.277 1 94.62 298 ASP B CA 1
ATOM 4756 C C . ASP B 1 298 ? -2.785 -16.078 5.523 1 94.62 298 ASP B C 1
ATOM 4758 O O . ASP B 1 298 ? -2.75 -15.367 6.523 1 94.62 298 ASP B O 1
ATOM 4762 N N . VAL B 1 299 ? -2.242 -17.344 5.504 1 94.69 299 VAL B N 1
ATOM 4763 C CA . VAL B 1 299 ? -1.448 -17.891 6.598 1 94.69 299 VAL B CA 1
ATOM 4764 C C . VAL B 1 299 ? -0.313 -16.938 6.949 1 94.69 299 VAL B C 1
ATOM 4766 O O . VAL B 1 299 ? -0.047 -16.688 8.125 1 94.69 299 VAL B O 1
ATOM 4769 N N . ASN B 1 300 ? 0.32 -16.469 5.984 1 97.31 300 ASN B N 1
ATOM 4770 C CA . ASN B 1 300 ? 1.161 -15.281 6.066 1 97.31 300 ASN B CA 1
ATOM 4771 C C . ASN B 1 300 ? 0.584 -14.133 5.254 1 97.31 300 ASN B C 1
ATOM 4773 O O . ASN B 1 300 ? -0.07 -14.352 4.23 1 97.31 300 ASN B O 1
ATOM 4777 N N . TYR B 1 301 ? 0.758 -12.938 5.82 1 98.12 301 TYR B N 1
ATOM 4778 C CA . TYR B 1 301 ? 0.434 -11.766 5.023 1 98.12 301 TYR B CA 1
ATOM 4779 C C . TYR B 1 301 ? 1.529 -11.477 4 1 98.12 301 TYR B C 1
ATOM 4781 O O . TYR B 1 301 ? 2.656 -11.961 4.141 1 98.12 301 TYR B O 1
ATOM 4789 N N . SER B 1 302 ? 1.197 -10.797 2.941 1 98.81 302 SER B N 1
ATOM 4790 C CA . SER B 1 302 ? 2.182 -10.367 1.954 1 98.81 302 SER B CA 1
ATOM 4791 C C . SER B 1 302 ? 2.09 -8.867 1.699 1 98.81 302 SER B C 1
ATOM 4793 O O . SER B 1 302 ? 0.993 -8.312 1.627 1 98.81 302 SER B O 1
ATOM 4795 N N . ALA B 1 303 ? 3.203 -8.242 1.629 1 98.81 303 ALA B N 1
ATOM 4796 C CA . ALA B 1 303 ? 3.365 -6.832 1.281 1 98.81 303 ALA B CA 1
ATOM 4797 C C . ALA B 1 303 ? 4.445 -6.648 0.219 1 98.81 303 ALA B C 1
ATOM 4799 O O . ALA B 1 303 ? 5.324 -7.5 0.067 1 98.81 303 ALA B O 1
ATOM 4800 N N . LEU B 1 304 ? 4.32 -5.535 -0.557 1 98.88 304 LEU B N 1
ATOM 4801 C CA . LEU B 1 304 ? 5.316 -5.281 -1.592 1 98.88 304 LEU B CA 1
ATOM 4802 C C . LEU B 1 304 ? 6.031 -3.957 -1.347 1 98.88 304 LEU B C 1
ATOM 4804 O O . LEU B 1 304 ? 5.5 -3.078 -0.662 1 98.88 304 LEU B O 1
ATOM 4808 N N . THR B 1 305 ? 7.203 -3.875 -1.821 1 98.88 305 THR B N 1
ATOM 4809 C CA . THR B 1 305 ? 7.934 -2.633 -2.055 1 98.88 305 THR B CA 1
ATOM 4810 C C . THR B 1 305 ? 8.195 -2.434 -3.545 1 98.88 305 THR B C 1
ATOM 4812 O O . THR B 1 305 ? 8.805 -3.287 -4.191 1 98.88 305 THR B O 1
ATOM 4815 N N . LEU B 1 306 ? 7.68 -1.333 -4.117 1 98.88 306 LEU B N 1
ATOM 4816 C CA . LEU B 1 306 ? 7.871 -1.005 -5.523 1 98.88 306 LEU B CA 1
ATOM 4817 C C . LEU B 1 306 ? 8.742 0.237 -5.68 1 98.88 306 LEU B C 1
ATOM 4819 O O . LEU B 1 306 ? 8.641 1.175 -4.887 1 98.88 306 LEU B O 1
ATOM 4823 N N . LEU B 1 307 ? 9.578 0.247 -6.66 1 98.81 307 LEU B N 1
ATOM 4824 C CA . LEU B 1 307 ? 10.312 1.437 -7.09 1 98.81 307 LEU B CA 1
ATOM 4825 C C . LEU B 1 307 ? 10.141 1.669 -8.586 1 98.81 307 LEU B C 1
ATOM 4827 O O . LEU B 1 307 ? 10.344 0.755 -9.391 1 98.81 307 LEU B O 1
ATOM 4831 N N . GLU B 1 308 ? 9.703 2.838 -8.953 1 98.75 308 GLU B N 1
ATOM 4832 C CA . GLU B 1 308 ? 9.57 3.219 -10.352 1 98.75 308 GLU B CA 1
ATOM 4833 C C . GLU B 1 308 ? 10.938 3.33 -11.023 1 98.75 308 GLU B C 1
ATOM 4835 O O . GLU B 1 308 ? 11.82 4.035 -10.531 1 98.75 308 GLU B O 1
ATOM 4840 N N . LYS B 1 309 ? 11.07 2.705 -12.141 1 98.44 309 LYS B N 1
ATOM 4841 C CA . LYS B 1 309 ? 12.352 2.688 -12.852 1 98.44 309 LYS B CA 1
ATOM 4842 C C . LYS B 1 309 ? 12.711 4.078 -13.359 1 98.44 309 LYS B C 1
ATOM 4844 O O . LYS B 1 309 ? 13.891 4.43 -13.43 1 98.44 309 LYS B O 1
ATOM 4849 N N . SER B 1 310 ? 11.742 4.883 -13.703 1 98.44 310 SER B N 1
ATOM 4850 C CA . SER B 1 310 ? 11.992 6.203 -14.273 1 98.44 310 SER B CA 1
ATOM 4851 C C . SER B 1 310 ? 12.688 7.121 -13.273 1 98.44 310 SER B C 1
ATOM 4853 O O . SER B 1 310 ? 13.234 8.156 -13.656 1 98.44 310 SER B O 1
ATOM 4855 N N . LEU B 1 311 ? 12.648 6.816 -12 1 98.44 311 LEU B N 1
ATOM 4856 C CA . LEU B 1 311 ? 13.289 7.625 -10.969 1 98.44 311 LEU B CA 1
ATOM 4857 C C . LEU B 1 311 ? 14.766 7.262 -10.828 1 98.44 311 LEU B C 1
ATOM 4859 O O . LEU B 1 311 ? 15.516 7.938 -10.117 1 98.44 311 LEU B O 1
ATOM 4863 N N . LEU B 1 312 ? 15.172 6.191 -11.453 1 98.31 312 LEU B N 1
ATOM 4864 C CA . LEU B 1 312 ? 16.5 5.609 -11.258 1 98.31 312 LEU B CA 1
ATOM 4865 C C . LEU B 1 312 ? 17.297 5.633 -12.555 1 98.31 312 LEU B C 1
ATOM 4867 O O . LEU B 1 312 ? 16.719 5.699 -13.641 1 98.31 312 LEU B O 1
ATOM 4871 N N . PRO B 1 313 ? 18.625 5.613 -12.453 1 97.38 313 PRO B N 1
ATOM 4872 C CA . PRO B 1 313 ? 19.406 5.418 -13.68 1 97.38 313 PRO B CA 1
ATOM 4873 C C . PRO B 1 313 ? 19.094 4.094 -14.367 1 97.38 313 PRO B C 1
ATOM 4875 O O . PRO B 1 313 ? 18.641 3.146 -13.719 1 97.38 313 PRO B O 1
ATOM 4878 N N . ALA B 1 314 ? 19.312 4.086 -15.617 1 96.5 314 ALA B N 1
ATOM 4879 C CA . ALA B 1 314 ? 19.094 2.848 -16.359 1 96.5 314 ALA B CA 1
ATOM 4880 C C . ALA B 1 314 ? 19.938 1.71 -15.789 1 96.5 314 ALA B C 1
ATOM 4882 O O . ALA B 1 314 ? 21.094 1.912 -15.422 1 96.5 314 ALA B O 1
ATOM 4883 N N . ALA B 1 315 ? 19.359 0.614 -15.578 1 96.12 315 ALA B N 1
ATOM 4884 C CA . ALA B 1 315 ? 20.031 -0.603 -15.141 1 96.12 315 ALA B CA 1
ATOM 4885 C C . ALA B 1 315 ? 19.375 -1.844 -15.734 1 96.12 315 ALA B C 1
ATOM 4887 O O . ALA B 1 315 ? 18.281 -1.764 -16.297 1 96.12 315 ALA B O 1
ATOM 4888 N N . SER B 1 316 ? 20.109 -2.965 -15.695 1 94.75 316 SER B N 1
ATOM 4889 C CA . SER B 1 316 ? 19.609 -4.238 -16.188 1 94.75 316 SER B CA 1
ATOM 4890 C C . SER B 1 316 ? 19.578 -5.293 -15.086 1 94.75 316 SER B C 1
ATOM 4892 O O . SER B 1 316 ? 20.578 -5.984 -14.852 1 94.75 316 SER B O 1
ATOM 4894 N N . ALA B 1 317 ? 18.453 -5.434 -14.508 1 97.69 317 ALA B N 1
ATOM 4895 C CA . ALA B 1 317 ? 18.312 -6.504 -13.531 1 97.69 317 ALA B CA 1
ATOM 4896 C C . ALA B 1 317 ? 18.438 -7.875 -14.188 1 97.69 317 ALA B C 1
ATOM 4898 O O . ALA B 1 317 ? 17.922 -8.094 -15.281 1 97.69 317 ALA B O 1
ATOM 4899 N N . TYR B 1 318 ? 19.188 -8.781 -13.539 1 98.44 318 TYR B N 1
ATOM 4900 C CA . TYR B 1 318 ? 19.344 -10.141 -14.039 1 98.44 318 TYR B CA 1
ATOM 4901 C C . TYR B 1 318 ? 19.766 -10.141 -15.5 1 98.44 318 TYR B C 1
ATOM 4903 O O . TYR B 1 318 ? 19.172 -10.844 -16.328 1 98.44 318 TYR B O 1
ATOM 4911 N N . ASP B 1 319 ? 20.719 -9.258 -15.875 1 97.69 319 ASP B N 1
ATOM 4912 C CA . ASP B 1 319 ? 21.328 -9.148 -17.203 1 97.69 319 ASP B CA 1
ATOM 4913 C C . ASP B 1 319 ? 20.266 -8.922 -18.266 1 97.69 319 ASP B C 1
ATOM 4915 O O . ASP B 1 319 ? 20.359 -9.469 -19.375 1 97.69 319 ASP B O 1
ATOM 4919 N N . GLY B 1 320 ? 19.203 -8.297 -17.953 1 98.38 320 GLY B N 1
ATOM 4920 C CA . GLY B 1 320 ? 18.188 -7.902 -18.922 1 98.38 320 GLY B CA 1
ATOM 4921 C C . GLY B 1 320 ? 17.156 -8.984 -19.188 1 98.38 320 GLY B C 1
ATOM 4922 O O . GLY B 1 320 ? 16.516 -8.992 -20.234 1 98.38 320 GLY B O 1
ATOM 4923 N N . MET B 1 321 ? 16.984 -9.859 -18.297 1 98.69 321 MET B N 1
ATOM 4924 C CA . MET B 1 321 ? 16.109 -11.016 -18.469 1 98.69 321 MET B CA 1
ATOM 4925 C C . MET B 1 321 ? 14.672 -10.578 -18.766 1 98.69 321 MET B C 1
ATOM 4927 O O . MET B 1 321 ? 14.023 -11.133 -19.656 1 98.69 321 MET B O 1
ATOM 4931 N N . HIS B 1 322 ? 14.156 -9.586 -18.062 1 98.69 322 HIS B N 1
ATOM 4932 C CA . HIS B 1 322 ? 12.805 -9.102 -18.281 1 98.69 322 HIS B CA 1
ATOM 4933 C C . HIS B 1 322 ? 12.625 -8.617 -19.719 1 98.69 322 HIS B C 1
ATOM 4935 O O . HIS B 1 322 ? 11.633 -8.953 -20.375 1 98.69 322 HIS B O 1
ATOM 4941 N N . ALA B 1 323 ? 13.531 -7.816 -20.172 1 98 323 ALA B N 1
ATOM 4942 C CA . ALA B 1 323 ? 13.477 -7.32 -21.547 1 98 323 ALA B CA 1
ATOM 4943 C C . ALA B 1 323 ? 13.508 -8.469 -22.547 1 98 323 ALA B C 1
ATOM 4945 O O . ALA B 1 323 ? 12.789 -8.453 -23.547 1 98 323 ALA B O 1
ATOM 4946 N N . HIS B 1 324 ? 14.398 -9.43 -22.312 1 97.94 324 HIS B N 1
ATOM 4947 C CA . HIS B 1 324 ? 14.516 -10.609 -23.156 1 97.94 324 HIS B CA 1
ATOM 4948 C C . HIS B 1 324 ? 13.195 -11.367 -23.25 1 97.94 324 HIS B C 1
ATOM 4950 O O . HIS B 1 324 ? 12.711 -11.656 -24.344 1 97.94 324 HIS B O 1
ATOM 4956 N N . LEU B 1 325 ? 12.578 -11.625 -22.094 1 98.44 325 LEU B N 1
ATOM 4957 C CA . LEU B 1 325 ? 11.344 -12.398 -22.047 1 98.44 325 LEU B CA 1
ATOM 4958 C C . LEU B 1 325 ? 10.188 -11.617 -22.656 1 98.44 325 LEU B C 1
ATOM 4960 O O . LEU B 1 325 ? 9.336 -12.188 -23.344 1 98.44 325 LEU B O 1
ATOM 4964 N N . ARG B 1 326 ? 10.133 -10.375 -22.422 1 97.25 326 ARG B N 1
ATOM 4965 C CA . ARG B 1 326 ? 9.125 -9.508 -23.031 1 97.25 326 ARG B CA 1
ATOM 4966 C C . ARG B 1 326 ? 9.219 -9.562 -24.547 1 97.25 326 ARG B C 1
ATOM 4968 O O . ARG B 1 326 ? 8.195 -9.562 -25.25 1 97.25 326 ARG B O 1
ATOM 4975 N N . SER B 1 327 ? 10.445 -9.555 -25.062 1 96.75 327 SER B N 1
ATOM 4976 C CA . SER B 1 327 ? 10.641 -9.617 -26.5 1 96.75 327 SER B CA 1
ATOM 4977 C C . SER B 1 327 ? 10.109 -10.93 -27.078 1 96.75 327 SER B C 1
ATOM 4979 O O . SER B 1 327 ? 9.5 -10.938 -28.141 1 96.75 327 SER B O 1
ATOM 4981 N N . ILE B 1 328 ? 10.352 -12 -26.391 1 96.56 328 ILE B N 1
ATOM 4982 C CA . ILE B 1 328 ? 9.836 -13.289 -26.812 1 96.56 328 ILE B CA 1
ATOM 4983 C C . ILE B 1 328 ? 8.305 -13.266 -26.797 1 96.56 328 ILE B C 1
ATOM 4985 O O . ILE B 1 328 ? 7.656 -13.75 -27.719 1 96.56 328 ILE B O 1
ATOM 4989 N N . ALA B 1 329 ? 7.758 -12.719 -25.75 1 96.62 329 ALA B N 1
ATOM 4990 C CA . ALA B 1 329 ? 6.309 -12.656 -25.578 1 96.62 329 ALA B CA 1
ATOM 4991 C C . ALA B 1 329 ? 5.652 -11.93 -26.75 1 96.62 329 ALA B C 1
ATOM 4993 O O . ALA B 1 329 ? 4.566 -12.305 -27.188 1 96.62 329 ALA B O 1
ATOM 4994 N N . LYS B 1 330 ? 6.203 -10.844 -27.234 1 92.69 330 LYS B N 1
ATOM 4995 C CA . LYS B 1 330 ? 5.672 -10.07 -28.344 1 92.69 330 LYS B CA 1
ATOM 4996 C C . LYS B 1 330 ? 5.586 -10.922 -29.609 1 92.69 330 LYS B C 1
ATOM 4998 O O . LYS B 1 330 ? 4.727 -10.695 -30.469 1 92.69 330 LYS B O 1
ATOM 5003 N N . GLY B 1 331 ? 6.445 -11.898 -29.719 1 88.19 331 GLY B N 1
ATOM 5004 C CA . GLY B 1 331 ? 6.449 -12.781 -30.875 1 88.19 331 GLY B CA 1
ATOM 5005 C C . GLY B 1 331 ? 5.383 -13.859 -30.797 1 88.19 331 GLY B C 1
ATOM 5006 O O . GLY B 1 331 ? 5.094 -14.516 -31.812 1 88.19 331 GLY B O 1
ATOM 5007 N N . LEU B 1 332 ? 4.891 -14.062 -29.625 1 88.44 332 LEU B N 1
ATOM 5008 C CA . LEU B 1 332 ? 3.844 -15.07 -29.453 1 88.44 332 LEU B CA 1
ATOM 5009 C C . LEU B 1 332 ? 2.479 -14.5 -29.812 1 88.44 332 LEU B C 1
ATOM 5011 O O . LEU B 1 332 ? 1.534 -15.25 -30.062 1 88.44 332 LEU B O 1
ATOM 5015 N N . SER B 1 333 ? 2.193 -13.078 -29.656 1 66.31 333 SER B N 1
ATOM 5016 C CA . SER B 1 333 ? 0.925 -12.445 -30 1 66.31 333 SER B CA 1
ATOM 5017 C C . SER B 1 333 ? 0.798 -12.266 -31.516 1 66.31 333 SER B C 1
ATOM 5019 O O . SER B 1 333 ? 1.798 -12.055 -32.219 1 66.31 333 SER B O 1
#

InterPro domains:
  IPR004304 Acetamidase/Formamidase [PF03069] (20-158)
  IPR004304 Acetamidase/Formamidase [PF03069] (168-234)
  IPR004304 Acetamidase/Formamidase [PTHR31891] (21-317)